Protein AF-0000000084585895 (afdb_homodimer)

Solvent-accessible surface area (backbone atoms only — not comparable to full-atom values): 21577 Å² total; per-residue (Å²): 99,72,71,76,42,70,65,48,43,43,50,42,33,25,37,25,47,51,44,22,51,51,27,42,53,50,14,48,54,30,45,77,67,72,37,25,19,53,10,24,35,32,8,51,51,18,32,43,33,48,33,46,35,52,51,45,55,40,45,53,51,30,44,73,65,73,62,55,52,64,64,57,53,50,48,45,70,62,34,63,65,58,41,49,41,54,24,50,26,52,45,59,64,46,61,92,63,58,63,78,64,47,74,68,52,47,53,49,41,49,54,52,49,39,55,38,27,78,66,61,78,62,62,48,71,67,53,52,50,49,52,52,50,51,46,48,36,28,75,36,57,41,61,57,68,90,37,69,41,29,19,74,76,69,37,41,66,66,57,16,51,52,35,37,47,48,28,48,32,51,49,44,60,61,50,69,75,42,42,57,47,89,59,32,49,51,50,53,56,69,74,39,54,67,69,57,41,49,49,48,36,37,47,74,54,43,30,47,73,84,116,94,71,72,75,43,72,64,49,44,43,51,43,32,25,37,25,46,52,48,21,50,52,27,42,53,50,15,48,55,30,45,75,68,71,37,25,18,54,10,24,36,32,8,49,51,18,32,44,32,50,34,47,34,52,51,44,56,41,46,53,48,29,44,72,64,72,62,55,53,64,63,58,53,50,48,45,70,62,33,63,64,58,41,50,40,52,24,50,26,53,44,60,63,47,61,93,64,59,64,80,62,49,73,67,53,46,53,50,41,49,54,52,48,39,55,41,26,79,67,64,76,59,62,48,70,68,53,49,50,50,52,52,49,50,48,48,36,28,77,36,58,41,62,58,68,92,38,70,42,28,19,74,75,70,35,41,66,66,57,16,50,51,35,37,46,48,29,46,33,52,48,45,60,62,51,69,75,41,42,57,47,86,60,33,48,51,51,52,55,70,72,40,54,66,70,58,43,50,49,49,36,37,47,73,54,44,34,46,77,81,116

Radius of gyration: 23.84 Å; Cα contacts (8 Å, |Δi|>4): 581; chains: 2; bounding box: 40×74×51 Å

Foldseek 3Di:
DCPVDLVVLLQLLLVLLVQLVVLLVVLVVCLVVVNQLVSLLSLLVSLLSLLVSLLSLLQSLCVLVVNHDVVVSVVCVVPPLNSLQSSVVLLVLLPPDFPPDDPVSLVSSLVSQLVVLQDDDGPDPVRSVVSVVSSVQSPDFDDDDPDTDHSPRVGDSVSSVSSSRSSRHSSNNSPPQVSSPDNSSVCVNVVDDSVVSVVVSSSRPNSPVPD/DCPVDLVVLLQLLLVLLVQLVVLLVVLVVCLVVVNQLVSLLSLLVSLLSLLVSLLSLLQSLCVLVVNHDVVVSVVCVVPPLNSLQSSVVLLVLLPPDFPPDDPVSLVSSLVSLLVCLLDDDGPDPVRSVVSVVSSVQSPDFDDDDPDTDHSPRVGDSVSSVSSSGSSRHSSNNSPPQVSSPDNSSVCVNVVDDSVVSVVVSSSRPNSPVPD

InterPro domains:
  IPR030987 Abortive infection protein, AbiV family [PF18728] (10-170)
  IPR030987 Abortive infection protein, AbiV family [TIGR04498] (13-167)

pLDDT: mean 82.47, std 16.33, range [27.08, 98.69]

Nearest PDB structures (foldseek):
  8xyv-assembly2_B  TM=6.401E-01  e=4.863E+00  synthetic construct
  7nmq-assembly1_A  TM=2.119E-01  e=6.483E-01  Bacillus cereus
  8uao-assembly1_B  TM=3.833E-01  e=5.341E+00  synthetic construct
  6zv1-assembly1_A  TM=3.046E-01  e=8.535E+00  Homo sapiens
  7vvo-assembly1_R  TM=1.714E-01  e=5.097E+00  Homo sapiens

Secondary structure (DSSP, 8-state):
----SHHHHHHHHHHHHHHHHHHHHHHHHHHHTT-HHHHHHHHHHHHHHHHHHHHHHHHHHHHHTT---HHHHHHHHH-HHHHHHHHHHHHHHTTT--SSPPHHHHHHHHHHHHHHTTS--PPPHHHHHHHHHHHHHTTS-EEETTEEE-HHHHS-HHHHHHHHHHHHHHHHHHHTT-TTSTTHHHHHHHHS-HHHHHHHHIIIIITSTT-/----SHHHHHHHHHHHHHHHHHHHHHHHHHHHTT-HHHHHHHHHHHHHHHHHHHHHHHHHHHHHTT---HHHHHHHHH-HHHHHHHHHHHHHHTTT--SSPPHHHHHHHHHHHHHHHHS--PPPHHHHHHHHHHHHHTTS-EEETTEEE-HHHHS-HHHHHHHHHHHHHHHHHHHTT-TTSTTHHHHHHHHS-HHHHHHHHIIIIIT-TT-

Organism: NCBI:txid361277

Structure (mmCIF, N/CA/C/O backbone):
data_AF-0000000084585895-model_v1
#
loop_
_entity.id
_entity.type
_entity.pdbx_description
1 polymer 'HEPN domain-containing protein'
#
loop_
_atom_site.group_PDB
_atom_site.id
_atom_site.type_symbol
_atom_site.label_atom_id
_atom_site.label_alt_id
_atom_site.label_comp_id
_atom_site.label_asym_id
_atom_site.label_entity_id
_atom_site.label_seq_id
_atom_site.pdbx_PDB_ins_code
_atom_site.Cartn_x
_atom_site.Cartn_y
_atom_site.Cartn_z
_atom_site.occupancy
_atom_site.B_iso_or_equiv
_atom_site.auth_seq_id
_atom_site.auth_comp_id
_atom_site.auth_asym_id
_atom_site.auth_atom_id
_atom_site.pdbx_PDB_model_num
ATOM 1 N N . MET A 1 1 ? 15.383 9.016 12.836 1 38.44 1 MET A N 1
ATOM 2 C CA . MET A 1 1 ? 15.578 10.398 12.406 1 38.44 1 MET A CA 1
ATOM 3 C C . MET A 1 1 ? 16.109 11.25 13.555 1 38.44 1 MET A C 1
ATOM 5 O O . MET A 1 1 ? 15.562 11.219 14.664 1 38.44 1 MET A O 1
ATOM 9 N N . ASN A 1 2 ? 17.172 11.539 13.578 1 46.84 2 ASN A N 1
ATOM 10 C CA . ASN A 1 2 ? 17.469 12.523 14.609 1 46.84 2 ASN A CA 1
ATOM 11 C C . ASN A 1 2 ? 16.734 13.836 14.352 1 46.84 2 ASN A C 1
ATOM 13 O O . ASN A 1 2 ? 17.062 14.57 13.422 1 46.84 2 ASN A O 1
ATOM 17 N N . MET A 1 3 ? 15.391 13.812 14.492 1 57.12 3 MET A N 1
ATOM 18 C CA . MET A 1 3 ? 14.641 15.062 14.578 1 57.12 3 MET A CA 1
ATOM 19 C C . MET A 1 3 ? 15.281 16.016 15.586 1 57.12 3 MET A C 1
ATOM 21 O O . MET A 1 3 ? 14.641 16.406 16.562 1 57.12 3 MET A O 1
ATOM 25 N N . ASN A 1 4 ? 16.562 16.172 15.25 1 67 4 ASN A N 1
ATOM 26 C CA . ASN A 1 4 ? 17.328 16.859 16.297 1 67 4 ASN A CA 1
ATOM 27 C C . ASN A 1 4 ? 17.578 18.312 15.938 1 67 4 ASN A C 1
ATOM 29 O O . ASN A 1 4 ? 18.375 18.984 16.594 1 67 4 ASN A O 1
ATOM 33 N N . SER A 1 5 ? 16.922 18.719 14.82 1 82.56 5 SER A N 1
ATOM 34 C CA . SER A 1 5 ? 17.078 20.141 14.484 1 82.56 5 SER A CA 1
ATOM 35 C C . SER A 1 5 ? 15.828 20.703 13.82 1 82.56 5 SER A C 1
ATOM 37 O O . SER A 1 5 ? 15.008 19.938 13.289 1 82.56 5 SER A O 1
ATOM 39 N N . PHE A 1 6 ? 15.688 21.984 13.867 1 87.81 6 PHE A N 1
ATOM 40 C CA . PHE A 1 6 ? 14.586 22.656 13.195 1 87.81 6 PHE A CA 1
ATOM 41 C C . PHE A 1 6 ? 14.586 22.359 11.703 1 87.81 6 PHE A C 1
ATOM 43 O O . PHE A 1 6 ? 13.531 22.078 11.125 1 87.81 6 PHE A O 1
ATOM 50 N N . ASN A 1 7 ? 15.75 22.297 11.188 1 90.25 7 ASN A N 1
ATOM 51 C CA . ASN A 1 7 ? 15.875 22.047 9.75 1 90.25 7 ASN A CA 1
ATOM 52 C C . ASN A 1 7 ? 15.438 20.641 9.383 1 90.25 7 ASN A C 1
ATOM 54 O O . ASN A 1 7 ? 14.797 20.422 8.352 1 90.25 7 ASN A O 1
ATOM 58 N N . ALA A 1 8 ? 15.797 19.766 10.203 1 89.25 8 ALA A N 1
ATOM 59 C CA . ALA A 1 8 ? 15.438 18.375 9.945 1 89.25 8 ALA A CA 1
ATOM 60 C C . ALA A 1 8 ? 13.922 18.188 9.977 1 89.25 8 ALA A C 1
ATOM 62 O O . ALA A 1 8 ? 13.359 17.453 9.156 1 89.25 8 ALA A O 1
ATOM 63 N N . ILE A 1 9 ? 13.273 18.828 10.883 1 90 9 ILE A N 1
ATOM 64 C CA . ILE A 1 9 ? 11.828 18.703 11.023 1 90 9 ILE A CA 1
ATOM 65 C C . ILE A 1 9 ? 11.141 19.391 9.836 1 90 9 ILE A C 1
ATOM 67 O O . ILE A 1 9 ? 10.172 18.875 9.281 1 90 9 ILE A O 1
ATOM 71 N N . GLN A 1 10 ? 11.672 20.516 9.422 1 93.75 10 GLN A N 1
ATOM 72 C CA . GLN A 1 10 ? 11.133 21.234 8.266 1 93.75 10 GLN A CA 1
ATOM 73 C C . GLN A 1 10 ? 11.227 20.375 7.004 1 93.75 10 GLN A C 1
ATOM 75 O O . GLN A 1 10 ? 10.266 20.297 6.227 1 93.75 10 GLN A O 1
ATOM 80 N N . ILE A 1 11 ? 12.375 19.781 6.832 1 94.06 11 ILE A N 1
ATOM 81 C CA . ILE A 1 11 ? 12.586 18.953 5.648 1 94.06 11 ILE A CA 1
ATOM 82 C C . ILE A 1 11 ? 11.617 17.766 5.664 1 94.06 11 ILE A C 1
ATOM 84 O O . ILE A 1 11 ? 10.992 17.453 4.652 1 94.06 11 ILE A O 1
ATOM 88 N N . ALA A 1 12 ? 11.477 17.156 6.809 1 92.88 12 ALA A N 1
ATOM 89 C CA . ALA A 1 12 ? 10.562 16.031 6.953 1 92.88 12 ALA A CA 1
ATOM 90 C C . ALA A 1 12 ? 9.125 16.453 6.648 1 92.88 12 ALA A C 1
ATOM 92 O O . ALA A 1 12 ? 8.398 15.734 5.949 1 92.88 12 ALA A O 1
ATOM 93 N N . TYR A 1 13 ? 8.766 17.562 7.215 1 93.44 13 TYR A N 1
ATOM 94 C CA . TYR A 1 13 ? 7.43 18.078 6.973 1 93.44 13 TYR A CA 1
ATOM 95 C C . TYR A 1 13 ? 7.191 18.312 5.484 1 93.44 13 TYR A C 1
ATOM 97 O O . TYR A 1 13 ? 6.184 17.859 4.938 1 93.44 13 TYR A O 1
ATOM 105 N N . THR A 1 14 ? 8.109 18.969 4.828 1 97 14 THR A N 1
ATOM 106 C CA . THR A 1 14 ? 7.973 19.344 3.426 1 97 14 THR A CA 1
ATOM 107 C C . THR A 1 14 ? 7.906 18.109 2.535 1 97 14 THR A C 1
ATOM 109 O O . THR A 1 14 ? 7.047 18.016 1.657 1 97 14 THR A O 1
ATOM 112 N N . LYS A 1 15 ? 8.719 17.203 2.779 1 96.69 15 LYS A N 1
ATOM 113 C CA . LYS A 1 15 ? 8.758 15.992 1.96 1 96.69 15 LYS A CA 1
ATOM 114 C C . LYS A 1 15 ? 7.531 15.117 2.203 1 96.69 15 LYS A C 1
ATOM 116 O O . LYS A 1 15 ? 7 14.508 1.271 1 96.69 15 LYS A O 1
ATOM 121 N N . THR A 1 16 ? 7.113 15.047 3.439 1 96.12 16 THR A N 1
ATOM 122 C CA . THR A 1 16 ? 5.906 14.297 3.764 1 96.12 16 THR A CA 1
ATOM 123 C C . THR A 1 16 ? 4.691 14.906 3.072 1 96.12 16 THR A C 1
ATOM 125 O O . THR A 1 16 ? 3.865 14.18 2.508 1 96.12 16 THR A O 1
ATOM 128 N N . TYR A 1 17 ? 4.629 16.219 3.109 1 97.19 17 TYR A N 1
ATOM 129 C CA . TYR A 1 17 ? 3.531 16.922 2.455 1 97.19 17 TYR A CA 1
ATOM 130 C C . TYR A 1 17 ? 3.508 16.625 0.96 1 97.19 17 TYR A C 1
ATOM 132 O O . TYR A 1 17 ? 2.455 16.297 0.402 1 97.19 17 TYR A O 1
ATOM 140 N N . HIS A 1 18 ? 4.621 16.719 0.343 1 97.81 18 HIS A N 1
ATOM 141 C CA . HIS A 1 18 ? 4.68 16.5 -1.1 1 97.81 18 HIS A CA 1
ATOM 142 C C . HIS A 1 18 ? 4.395 15.047 -1.455 1 97.81 18 HIS A C 1
ATOM 144 O O . HIS A 1 18 ? 3.801 14.766 -2.498 1 97.81 18 HIS A O 1
ATOM 150 N N . ASN A 1 19 ? 4.855 14.156 -0.626 1 97.88 19 ASN A N 1
ATOM 151 C CA . ASN A 1 19 ? 4.492 12.758 -0.862 1 97.88 19 ASN A CA 1
ATOM 152 C C . ASN A 1 19 ? 2.982 12.555 -0.798 1 97.88 19 ASN A C 1
ATOM 154 O O . ASN A 1 19 ? 2.414 11.82 -1.61 1 97.88 19 ASN A O 1
ATOM 158 N N . ALA A 1 20 ? 2.344 13.156 0.214 1 97.88 20 ALA A N 1
ATOM 159 C CA . ALA A 1 20 ? 0.892 13.055 0.337 1 97.88 20 ALA A CA 1
ATOM 160 C C . ALA A 1 20 ? 0.2 13.586 -0.915 1 97.88 20 ALA A C 1
ATOM 162 O O . ALA A 1 20 ? -0.773 13 -1.392 1 97.88 20 ALA A O 1
ATOM 163 N N . CYS A 1 21 ? 0.724 14.672 -1.452 1 98.25 21 CYS A N 1
ATOM 164 C CA . CYS A 1 21 ? 0.162 15.258 -2.664 1 98.25 21 CYS A CA 1
ATOM 165 C C . CYS A 1 21 ? 0.306 14.305 -3.846 1 98.25 21 CYS A C 1
ATOM 167 O O . CYS A 1 21 ? -0.628 14.141 -4.633 1 98.25 21 CYS A O 1
ATOM 169 N N . ASP A 1 22 ? 1.469 13.695 -3.965 1 98.31 22 ASP A N 1
ATOM 170 C CA . ASP A 1 22 ? 1.681 12.711 -5.02 1 98.31 22 ASP A CA 1
ATOM 171 C C . ASP A 1 22 ? 0.668 11.57 -4.918 1 98.31 22 ASP A C 1
ATOM 173 O O . ASP A 1 22 ? 0.088 11.156 -5.926 1 98.31 22 ASP A O 1
ATOM 177 N N . LEU A 1 23 ? 0.468 11.109 -3.719 1 98.62 23 LEU A N 1
ATOM 178 C CA . LEU A 1 23 ? -0.457 10.008 -3.461 1 98.62 23 LEU A CA 1
ATOM 179 C C . LEU A 1 23 ? -1.878 10.391 -3.865 1 98.62 23 LEU A C 1
ATOM 181 O O . LEU A 1 23 ? -2.604 9.578 -4.441 1 98.62 23 LEU A O 1
ATOM 185 N N . ILE A 1 24 ? -2.256 11.594 -3.57 1 98.56 24 ILE A N 1
ATOM 186 C CA . ILE A 1 24 ? -3.602 12.055 -3.896 1 98.56 24 ILE A CA 1
ATOM 187 C C . ILE A 1 24 ? -3.77 12.125 -5.414 1 98.56 24 ILE A C 1
ATOM 189 O O . ILE A 1 24 ? -4.793 11.695 -5.949 1 98.56 24 ILE A O 1
ATOM 193 N N . GLU A 1 25 ? -2.783 12.648 -6.074 1 98.38 25 GLU A N 1
ATOM 194 C CA . GLU A 1 25 ? -2.836 12.727 -7.531 1 98.38 25 GLU A CA 1
ATOM 195 C C . GLU A 1 25 ? -2.922 11.336 -8.156 1 98.38 25 GLU A C 1
ATOM 197 O O . GLU A 1 25 ? -3.674 11.117 -9.109 1 98.38 25 GLU A O 1
ATOM 202 N N . GLU A 1 26 ? -2.145 10.469 -7.68 1 98.69 26 GLU A N 1
ATOM 203 C CA . GLU A 1 26 ? -2.143 9.094 -8.18 1 98.69 26 GLU A CA 1
ATOM 204 C C . GLU A 1 26 ? -3.457 8.391 -7.863 1 98.69 26 GLU A C 1
ATOM 206 O O . GLU A 1 26 ? -3.951 7.59 -8.664 1 98.69 26 GLU A O 1
ATOM 211 N N . SER A 1 27 ? -3.961 8.609 -6.66 1 98.56 27 SER A N 1
ATOM 212 C CA . SER A 1 27 ? -5.281 8.094 -6.32 1 98.56 27 SER A CA 1
ATOM 213 C C . SER A 1 27 ? -6.332 8.562 -7.32 1 98.56 27 SER A C 1
ATOM 215 O O . SER A 1 27 ? -7.172 7.77 -7.762 1 98.56 27 SER A O 1
ATOM 217 N N . LYS A 1 28 ? -6.312 9.82 -7.652 1 98.5 28 LYS A N 1
ATOM 218 C CA . LYS A 1 28 ? -7.246 10.375 -8.633 1 98.5 28 LYS A CA 1
ATOM 219 C C . LYS A 1 28 ? -7.09 9.688 -9.984 1 98.5 28 LYS A C 1
ATOM 221 O O . LYS A 1 28 ? -8.086 9.367 -10.641 1 98.5 28 LYS A O 1
ATOM 226 N N . LEU A 1 29 ? -5.852 9.547 -10.383 1 98.5 29 LEU A N 1
ATOM 227 C CA . LEU A 1 29 ? -5.562 8.883 -11.648 1 98.5 29 LEU A CA 1
ATOM 228 C C . LEU A 1 29 ? -6.195 7.492 -11.688 1 98.5 29 LEU A C 1
ATOM 230 O O . LEU A 1 29 ? -6.816 7.117 -12.688 1 98.5 29 LEU A O 1
ATOM 234 N N . LEU A 1 30 ? -6.039 6.723 -10.672 1 98.62 30 LEU A N 1
ATOM 235 C CA . LEU A 1 30 ? -6.594 5.375 -10.594 1 98.62 30 LEU A CA 1
ATOM 236 C C . LEU A 1 30 ? -8.117 5.414 -10.531 1 98.62 30 LEU A C 1
ATOM 238 O O . LEU A 1 30 ? -8.789 4.598 -11.164 1 98.62 30 LEU A O 1
ATOM 242 N N . LEU A 1 31 ? -8.633 6.34 -9.758 1 98.38 31 LEU A N 1
ATOM 243 C CA . LEU A 1 31 ? -10.078 6.512 -9.656 1 98.38 31 LEU A CA 1
ATOM 244 C C . LEU A 1 31 ? -10.688 6.793 -11.023 1 98.38 31 LEU A C 1
ATOM 246 O O . LEU A 1 31 ? -11.711 6.207 -11.383 1 98.38 31 LEU A O 1
ATOM 250 N N . ASP A 1 32 ? -10.039 7.641 -11.75 1 98.06 32 ASP A N 1
ATOM 251 C CA . ASP A 1 32 ? -10.523 8.039 -13.07 1 98.06 32 ASP A CA 1
ATOM 252 C C . ASP A 1 32 ? -10.453 6.871 -14.055 1 98.06 32 ASP A C 1
ATOM 254 O O . ASP A 1 32 ? -11.133 6.879 -15.086 1 98.06 32 ASP A O 1
ATOM 258 N N . ASN A 1 33 ? -9.672 5.879 -13.836 1 98.06 33 ASN A N 1
ATOM 259 C CA . ASN A 1 33 ? -9.547 4.699 -14.68 1 98.06 33 ASN A CA 1
ATOM 260 C C . ASN A 1 33 ? -10.289 3.504 -14.086 1 98.06 33 ASN A C 1
ATOM 262 O O . ASN A 1 33 ? -10.008 2.355 -14.438 1 98.06 33 ASN A O 1
ATOM 266 N N . GLU A 1 34 ? -11.086 3.725 -13.141 1 98 34 GLU A N 1
ATOM 267 C CA . GLU A 1 34 ? -12.008 2.771 -12.531 1 98 34 GLU A CA 1
ATOM 268 C C . GLU A 1 34 ? -11.258 1.67 -11.789 1 98 34 GLU A C 1
ATOM 270 O O . GLU A 1 34 ? -11.672 0.508 -11.805 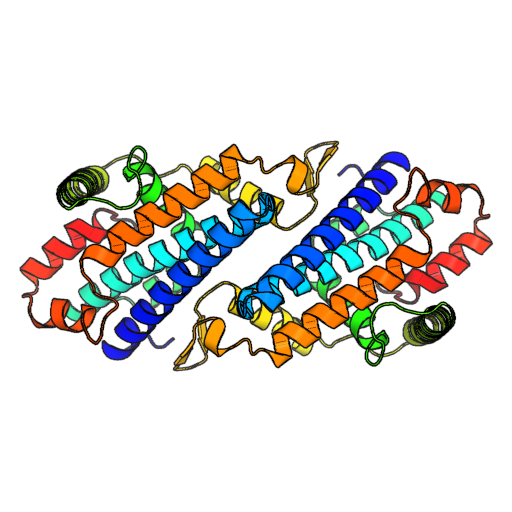1 98 34 GLU A O 1
ATOM 275 N N . ARG A 1 35 ? -10.078 2.043 -11.312 1 98.12 35 ARG A N 1
ATOM 276 C CA . ARG A 1 35 ? -9.312 1.174 -10.43 1 98.12 35 ARG A CA 1
ATOM 277 C C . ARG A 1 35 ? -9.531 1.554 -8.969 1 98.12 35 ARG A C 1
ATOM 279 O O . ARG A 1 35 ? -8.672 2.178 -8.344 1 98.12 35 ARG A O 1
ATOM 286 N N . TYR A 1 36 ? -10.625 1.104 -8.398 1 98.31 36 TYR A N 1
ATOM 287 C CA . TYR A 1 36 ? -11.156 1.667 -7.164 1 98.31 36 TYR A CA 1
ATOM 288 C C . TYR A 1 36 ? -10.367 1.167 -5.957 1 98.31 36 TYR A C 1
ATOM 290 O O . TYR A 1 36 ? -10.117 1.924 -5.016 1 98.31 36 TYR A O 1
ATOM 298 N N . ALA A 1 37 ? -9.961 -0.07 -5.961 1 97.88 37 ALA A N 1
ATOM 299 C CA . ALA A 1 37 ? -9.297 -0.641 -4.797 1 97.88 37 ALA A CA 1
ATOM 300 C C . ALA A 1 37 ? -8.008 0.109 -4.48 1 97.88 37 ALA A C 1
ATOM 302 O O . ALA A 1 37 ? -7.785 0.534 -3.346 1 97.88 37 ALA A O 1
ATOM 303 N N . ARG A 1 38 ? -7.16 0.32 -5.488 1 98.5 38 ARG A N 1
ATOM 304 C CA . ARG A 1 38 ? -5.875 0.972 -5.262 1 98.5 38 ARG A CA 1
ATOM 305 C C . ARG A 1 38 ? -6.043 2.482 -5.133 1 98.5 38 ARG A C 1
ATOM 307 O O . ARG A 1 38 ? -5.254 3.145 -4.453 1 98.5 38 ARG A O 1
ATOM 314 N N . ALA A 1 39 ? -7.109 3.043 -5.828 1 98.38 39 ALA A N 1
ATOM 315 C CA . ALA A 1 39 ? -7.438 4.441 -5.559 1 98.38 39 ALA A CA 1
ATOM 316 C C . ALA A 1 39 ? -7.711 4.664 -4.078 1 98.38 39 ALA A C 1
ATOM 318 O O . ALA A 1 39 ? -7.211 5.625 -3.484 1 98.38 39 ALA A O 1
ATOM 319 N N . HIS A 1 40 ? -8.508 3.77 -3.535 1 98 40 HIS A N 1
ATOM 320 C CA . HIS A 1 40 ? -8.82 3.824 -2.111 1 98 40 HIS A CA 1
ATOM 321 C C . HIS A 1 40 ? -7.555 3.713 -1.267 1 98 40 HIS A C 1
ATOM 323 O O . HIS A 1 40 ? -7.375 4.461 -0.303 1 98 40 HIS A O 1
ATOM 329 N N . LEU A 1 41 ? -6.707 2.809 -1.6 1 97.12 41 LEU A N 1
ATOM 330 C CA . LEU A 1 41 ? -5.477 2.551 -0.861 1 97.12 41 LEU A CA 1
ATOM 331 C C . LEU A 1 41 ? -4.598 3.795 -0.821 1 97.12 41 LEU A C 1
ATOM 333 O O . LEU A 1 41 ? -4.152 4.215 0.252 1 97.12 41 LEU A O 1
ATOM 337 N N . LEU A 1 42 ? -4.312 4.355 -1.994 1 98.31 42 LEU A N 1
ATOM 338 C CA . LEU A 1 42 ? -3.402 5.492 -2.078 1 98.31 42 LEU A CA 1
ATOM 339 C C . LEU A 1 42 ? -3.975 6.703 -1.344 1 98.31 42 LEU A C 1
ATOM 341 O O . LEU A 1 42 ? -3.23 7.469 -0.727 1 98.31 42 LEU A O 1
ATOM 345 N N . ALA A 1 43 ? -5.312 6.887 -1.397 1 97.88 43 ALA A N 1
ATOM 346 C CA . ALA A 1 43 ? -5.953 7.961 -0.642 1 97.88 43 ALA A CA 1
ATOM 347 C C . ALA A 1 43 ? -5.789 7.746 0.86 1 97.88 43 ALA A C 1
ATOM 349 O O . ALA A 1 43 ? -5.543 8.695 1.604 1 97.88 43 ALA A O 1
ATOM 350 N N . HIS A 1 44 ? -5.945 6.527 1.259 1 96.12 44 HIS A N 1
ATOM 351 C CA . HIS A 1 44 ? -5.758 6.191 2.666 1 96.12 44 HIS A CA 1
ATOM 352 C C . HIS A 1 44 ? -4.348 6.535 3.133 1 96.12 44 HIS A C 1
ATOM 354 O O . HIS A 1 44 ? -4.168 7.129 4.199 1 96.12 44 HIS A O 1
ATOM 360 N N . ILE A 1 45 ? -3.387 6.176 2.377 1 95.75 45 ILE A N 1
ATOM 361 C CA . ILE A 1 45 ? -1.995 6.445 2.725 1 95.75 45 ILE A CA 1
ATOM 362 C C . ILE A 1 45 ? -1.746 7.953 2.727 1 95.75 45 ILE A C 1
ATOM 364 O O . ILE A 1 45 ? -0.992 8.461 3.559 1 95.75 45 ILE A O 1
ATOM 368 N N . ALA A 1 46 ? -2.344 8.641 1.795 1 97.62 46 ALA A N 1
ATOM 369 C CA . ALA A 1 46 ? -2.223 10.094 1.755 1 97.62 46 ALA A CA 1
ATOM 370 C C . ALA A 1 46 ? -2.713 10.719 3.057 1 97.62 46 ALA A C 1
ATOM 372 O O . ALA A 1 46 ? -2.084 11.641 3.586 1 97.62 46 ALA A O 1
ATOM 373 N N . ILE A 1 47 ? -3.793 10.203 3.525 1 95 47 ILE A N 1
ATOM 374 C CA . ILE A 1 47 ? -4.367 10.703 4.77 1 95 47 ILE A CA 1
ATOM 375 C C . ILE A 1 47 ? -3.396 10.461 5.922 1 95 47 ILE A C 1
ATOM 377 O O . ILE A 1 47 ? -3.201 11.328 6.777 1 95 47 ILE A O 1
ATOM 381 N N . GLU A 1 48 ? -2.779 9.297 5.922 1 91.62 48 GLU A N 1
ATOM 382 C CA . GLU A 1 48 ? -1.791 8.984 6.953 1 91.62 48 GLU A CA 1
ATOM 383 C C . GLU A 1 48 ? -0.602 9.945 6.879 1 91.62 48 GLU A C 1
ATOM 385 O O . GLU A 1 48 ? -0.09 10.383 7.906 1 91.62 48 GLU A O 1
ATOM 390 N N . GLU A 1 49 ? -0.128 10.242 5.695 1 94.5 49 GLU A N 1
ATOM 391 C CA . GLU A 1 49 ? 0.984 11.172 5.52 1 94.5 49 GLU A CA 1
ATOM 392 C C . GLU A 1 49 ? 0.599 12.586 5.953 1 94.5 49 GLU A C 1
ATOM 394 O O . GLU A 1 49 ? 1.412 13.305 6.539 1 94.5 49 GLU A O 1
ATOM 399 N N . MET A 1 50 ? -0.665 12.984 5.664 1 93.5 50 MET A N 1
ATOM 400 C CA . MET A 1 50 ? -1.131 14.289 6.113 1 93.5 50 MET A CA 1
ATOM 401 C C . MET A 1 50 ? -1.169 14.359 7.637 1 93.5 50 MET A C 1
ATOM 403 O O . MET A 1 50 ? -0.815 15.391 8.219 1 93.5 50 MET A O 1
ATOM 407 N N . ALA A 1 51 ? -1.621 13.312 8.211 1 89.12 51 ALA A N 1
ATOM 408 C CA . ALA A 1 51 ? -1.604 13.25 9.672 1 89.12 51 ALA A CA 1
ATOM 409 C C . ALA A 1 51 ? -0.181 13.367 10.211 1 89.12 51 ALA A C 1
ATOM 411 O O . ALA A 1 51 ? 0.043 13.977 11.258 1 89.12 51 ALA A O 1
ATOM 412 N N . ARG A 1 52 ? 0.73 12.789 9.555 1 89 52 ARG A N 1
ATOM 413 C CA . ARG A 1 52 ? 2.133 12.906 9.938 1 89 52 ARG A CA 1
ATOM 414 C C . ARG A 1 52 ? 2.596 14.359 9.875 1 89 52 ARG A C 1
ATOM 416 O O . ARG A 1 52 ? 3.408 14.797 10.695 1 89 52 ARG A O 1
ATOM 423 N N . CYS A 1 53 ? 2.178 15.094 8.898 1 91.06 53 CYS A N 1
ATOM 424 C CA . CYS A 1 53 ? 2.486 16.516 8.836 1 91.06 53 CYS A CA 1
ATOM 425 C C . CYS A 1 53 ? 2.004 17.234 10.086 1 91.06 53 CYS A C 1
ATOM 427 O O . CYS A 1 53 ? 2.713 18.094 10.633 1 91.06 53 CYS A O 1
ATOM 429 N N . VAL A 1 54 ? 0.843 16.891 10.508 1 85.62 54 VAL A N 1
ATOM 430 C CA . VAL A 1 54 ? 0.299 17.469 11.727 1 85.62 54 VAL A CA 1
ATOM 431 C C . VAL A 1 54 ? 1.209 17.141 12.906 1 85.62 54 VAL A C 1
ATOM 433 O O . VAL A 1 54 ? 1.529 18 13.719 1 85.62 54 VAL A O 1
ATOM 436 N N . MET A 1 55 ? 1.622 15.953 12.992 1 84.25 55 MET A N 1
ATOM 437 C CA . MET A 1 55 ? 2.498 15.516 14.078 1 84.25 55 MET A CA 1
ATOM 438 C C . MET A 1 55 ? 3.824 16.266 14.039 1 84.25 55 MET A C 1
ATOM 440 O O . MET A 1 55 ? 4.34 16.672 15.086 1 84.25 55 MET A O 1
ATOM 444 N N . LEU A 1 56 ? 4.375 16.422 12.914 1 87.25 56 LEU A N 1
ATOM 445 C CA . LEU A 1 56 ? 5.652 17.109 12.758 1 87.25 56 LEU A CA 1
ATOM 446 C C . LEU A 1 56 ? 5.523 18.594 13.125 1 87.25 56 LEU A C 1
ATOM 448 O O . LEU A 1 56 ? 6.441 19.172 13.711 1 87.25 56 LEU A O 1
ATOM 452 N N . SER A 1 57 ? 4.426 19.172 12.695 1 88 57 SER A N 1
ATOM 453 C CA . SER A 1 57 ? 4.18 20.562 13.07 1 88 57 SER A CA 1
ATOM 454 C C . SER A 1 57 ? 4.113 20.734 14.586 1 88 57 SER A C 1
ATOM 456 O O . SER A 1 57 ? 4.648 21.688 15.133 1 88 57 SER A O 1
ATOM 458 N N . SER A 1 58 ? 3.469 19.797 15.203 1 81.38 58 SER A N 1
ATOM 459 C CA . SER A 1 58 ? 3.426 19.812 16.672 1 81.38 58 SER A CA 1
ATOM 460 C C . SER A 1 58 ? 4.812 19.609 17.266 1 81.38 58 SER A C 1
ATOM 462 O O . SER A 1 58 ? 5.133 20.188 18.312 1 81.38 58 SER A O 1
ATOM 464 N N . ALA A 1 59 ? 5.535 18.766 16.734 1 81.62 59 ALA A N 1
ATOM 465 C CA . ALA A 1 59 ? 6.867 18.438 17.219 1 81.62 59 ALA A CA 1
ATOM 466 C C . ALA A 1 59 ? 7.781 19.656 17.172 1 81.62 59 ALA A C 1
ATOM 468 O O . ALA A 1 59 ? 8.547 19.906 18.109 1 81.62 59 ALA A O 1
ATOM 469 N N . ILE A 1 60 ? 7.746 20.359 16.109 1 85.69 60 ILE A N 1
ATOM 470 C CA . ILE A 1 60 ? 8.641 21.5 15.984 1 85.69 60 ILE A CA 1
ATOM 471 C C . ILE A 1 60 ? 8.25 22.578 16.984 1 85.69 60 ILE A C 1
ATOM 473 O O . ILE A 1 60 ? 9.117 23.297 17.5 1 85.69 60 ILE A O 1
ATOM 477 N N . MET A 1 61 ? 7 22.734 17.281 1 83.62 61 MET A N 1
ATOM 478 C CA . MET A 1 61 ? 6.527 23.688 18.281 1 83.62 61 MET A CA 1
ATOM 479 C C . MET A 1 61 ? 6.984 23.297 19.672 1 83.62 61 MET A C 1
ATOM 481 O O . MET A 1 61 ? 7.418 24.141 20.453 1 83.62 61 MET A O 1
ATOM 485 N N . LYS A 1 62 ? 6.949 22.047 19.922 1 78.44 62 LYS A N 1
ATOM 486 C CA . LYS A 1 62 ? 7.43 21.547 21.203 1 78.44 62 LYS A CA 1
ATOM 487 C C . LYS A 1 62 ? 8.945 21.688 21.328 1 78.44 62 LYS A C 1
ATOM 489 O O . LYS A 1 62 ? 9.461 21.953 22.406 1 78.44 62 LYS A O 1
ATOM 494 N N . PHE A 1 63 ? 9.562 21.422 20.25 1 78.75 63 PHE A N 1
ATOM 495 C CA . PHE A 1 63 ? 11.008 21.578 20.203 1 78.75 63 PHE A CA 1
ATOM 496 C C . PHE A 1 63 ? 11.414 23 20.578 1 78.75 63 PHE A C 1
ATOM 498 O O . PHE A 1 63 ? 12.375 23.188 21.328 1 78.75 63 PHE A O 1
ATOM 505 N N . LYS A 1 64 ? 10.781 23.906 20.094 1 80.12 64 LYS A N 1
ATOM 506 C CA . LYS A 1 64 ? 11.039 25.312 20.406 1 80.12 64 LYS A CA 1
ATOM 507 C C . LYS A 1 64 ? 10.82 25.609 21.875 1 80.12 64 LYS A C 1
ATOM 509 O O . LYS A 1 64 ? 11.625 26.297 22.516 1 80.12 64 LYS A O 1
ATOM 514 N N . ILE A 1 65 ? 9.766 24.984 22.391 1 76 65 ILE A N 1
ATOM 515 C CA . ILE A 1 65 ? 9.422 25.297 23.766 1 76 65 ILE A CA 1
ATOM 516 C C . ILE A 1 65 ? 10.18 24.375 24.719 1 76 65 ILE A C 1
ATOM 518 O O . ILE A 1 65 ? 9.906 24.344 25.922 1 76 65 ILE A O 1
ATOM 522 N N . ARG A 1 66 ? 11.32 23.672 24.234 1 67.06 66 ARG A N 1
ATOM 523 C CA . ARG A 1 66 ? 12.211 22.781 24.984 1 67.06 66 ARG A CA 1
ATOM 524 C C . ARG A 1 66 ? 11.414 21.703 25.703 1 67.06 66 ARG A C 1
ATOM 526 O O . ARG A 1 66 ? 11.734 21.359 26.844 1 67.06 66 ARG A O 1
ATOM 533 N N . SER A 1 67 ? 10.414 21.375 25.078 1 62.88 67 SER A N 1
ATOM 534 C CA . SER A 1 67 ? 9.633 20.328 25.719 1 62.88 67 SER A CA 1
ATOM 535 C C . SER A 1 67 ? 9.523 19.078 24.844 1 62.88 67 SER A C 1
ATOM 537 O O . SER A 1 67 ? 8.766 18.156 25.156 1 62.88 67 SER A O 1
ATOM 539 N N . LEU A 1 68 ? 10.453 19.109 23.812 1 58.12 68 LEU A N 1
ATOM 540 C CA . LEU A 1 68 ? 10.312 18 22.875 1 58.12 68 LEU A CA 1
ATOM 541 C C . LEU A 1 68 ? 10.961 16.734 23.422 1 58.12 68 LEU A C 1
ATOM 543 O O . LEU A 1 68 ? 12.141 16.75 23.781 1 58.12 68 LEU A O 1
ATOM 547 N N . ASN A 1 69 ? 10.07 15.789 23.656 1 57.56 69 ASN A N 1
ATOM 548 C CA . ASN A 1 69 ? 10.57 14.438 23.891 1 57.56 69 ASN A CA 1
ATOM 549 C C . ASN A 1 69 ? 10.672 13.641 22.594 1 57.56 69 ASN A C 1
ATOM 551 O O . ASN A 1 69 ? 9.68 13.086 22.125 1 57.56 69 ASN A O 1
ATOM 555 N N . VAL A 1 70 ? 11.82 13.672 22.016 1 55.28 70 VAL A N 1
ATOM 556 C CA . VAL A 1 70 ? 12.094 13.07 20.703 1 55.28 70 VAL A CA 1
ATOM 557 C C . VAL A 1 70 ? 11.703 11.594 20.734 1 55.28 70 VAL A C 1
ATOM 559 O O . VAL A 1 70 ? 11.195 11.062 19.734 1 55.28 70 VAL A O 1
ATOM 562 N N . LYS A 1 71 ? 11.859 11.094 21.812 1 56.03 71 LYS A N 1
ATOM 563 C CA . LYS A 1 71 ? 11.547 9.672 21.953 1 56.03 71 LYS A CA 1
ATOM 564 C C . LYS A 1 71 ? 10.047 9.422 21.781 1 56.03 71 LYS A C 1
ATOM 566 O O . LYS A 1 71 ? 9.641 8.469 21.125 1 56.03 71 LYS A O 1
ATOM 571 N N . LYS A 1 72 ? 9.375 10.242 22.359 1 55.28 72 LYS A N 1
ATOM 572 C CA . LYS A 1 72 ? 7.926 10.102 22.266 1 55.28 72 LYS A CA 1
ATOM 573 C C . LYS A 1 72 ? 7.449 10.266 20.828 1 55.28 72 LYS A C 1
ATOM 575 O O . LYS A 1 72 ? 6.543 9.562 20.375 1 55.28 72 LYS A O 1
ATOM 580 N N . LEU A 1 73 ? 8.07 11.164 20.188 1 55.66 73 LEU A N 1
ATOM 581 C CA . LEU A 1 73 ? 7.695 11.398 18.797 1 55.66 73 LEU A CA 1
ATOM 582 C C . LEU A 1 73 ? 8.031 10.188 17.938 1 55.66 73 LEU A C 1
ATOM 584 O O . LEU A 1 73 ? 7.23 9.789 17.078 1 55.66 73 LEU A O 1
ATOM 588 N N . ARG A 1 74 ? 9.055 9.656 18.172 1 56.47 74 ARG A N 1
ATOM 589 C CA . ARG A 1 74 ? 9.492 8.5 17.406 1 56.47 74 ARG A CA 1
ATOM 590 C C . ARG A 1 74 ? 8.586 7.297 17.656 1 56.47 74 ARG A C 1
ATOM 592 O O . ARG A 1 74 ? 8.258 6.551 16.734 1 56.47 74 ARG A O 1
ATOM 599 N N . ASN A 1 75 ? 8.281 7.18 18.875 1 54.97 75 ASN A N 1
ATOM 600 C CA . ASN A 1 75 ? 7.391 6.086 19.234 1 54.97 75 ASN A CA 1
ATOM 601 C C . ASN A 1 75 ? 6.023 6.23 18.578 1 54.97 75 ASN A C 1
ATOM 603 O O . ASN A 1 75 ? 5.441 5.246 18.125 1 54.97 75 ASN A O 1
ATOM 607 N N . ARG A 1 76 ? 5.594 7.406 18.625 1 48.75 76 ARG A N 1
ATOM 608 C CA . ARG A 1 76 ? 4.297 7.664 18.016 1 48.75 76 ARG A CA 1
ATOM 609 C C . ARG A 1 76 ? 4.34 7.414 16.516 1 48.75 76 ARG A C 1
ATOM 611 O O . ARG A 1 76 ? 3.373 6.914 15.93 1 48.75 76 ARG A O 1
ATOM 618 N N . GLU A 1 77 ? 5.504 7.855 16.047 1 54.06 77 GLU A N 1
ATOM 619 C CA . GLU A 1 77 ? 5.711 7.617 14.617 1 54.06 77 GLU A CA 1
ATOM 620 C C . GLU A 1 77 ? 5.762 6.125 14.305 1 54.06 77 GLU A C 1
ATOM 622 O O . GLU A 1 77 ? 5.387 5.695 13.211 1 54.06 77 GLU A O 1
ATOM 627 N N . THR A 1 78 ? 6.098 5.512 15.422 1 54.22 78 THR A N 1
ATOM 628 C CA . THR A 1 78 ? 6.285 4.086 15.18 1 54.22 78 THR A CA 1
ATOM 629 C C . THR A 1 78 ? 5 3.312 15.469 1 54.22 78 THR A C 1
ATOM 631 O O . THR A 1 78 ? 4.773 2.244 14.898 1 54.22 78 THR A O 1
ATOM 634 N N . ASN A 1 79 ? 4.18 4.008 16.219 1 62.56 79 ASN A N 1
ATOM 635 C CA . ASN A 1 79 ? 2.941 3.271 16.469 1 62.56 79 ASN A CA 1
ATOM 636 C C . ASN A 1 79 ? 1.902 3.559 15.383 1 62.56 79 ASN A C 1
ATOM 638 O O . ASN A 1 79 ? 1.271 4.617 15.391 1 62.56 79 ASN A O 1
ATOM 642 N N . HIS A 1 80 ? 1.754 2.738 14.539 1 69.25 80 HIS A N 1
ATOM 643 C CA . HIS A 1 80 ? 0.864 2.82 13.383 1 69.25 80 HIS A CA 1
ATOM 644 C C . HIS A 1 80 ? -0.567 3.123 13.812 1 69.25 80 HIS A C 1
ATOM 646 O O . HIS A 1 80 ? -1.263 3.906 13.164 1 69.25 80 HIS A O 1
ATOM 652 N N . LYS A 1 81 ? -0.915 2.693 14.945 1 70.75 81 LYS A N 1
ATOM 653 C CA . LYS A 1 81 ? -2.283 2.881 15.422 1 70.75 81 LYS A CA 1
ATOM 654 C C . LYS A 1 81 ? -2.535 4.336 15.812 1 70.75 81 LYS A C 1
ATOM 656 O O . LYS A 1 81 ? -3.604 4.883 15.523 1 70.75 81 LYS A O 1
ATOM 661 N N . ASP A 1 82 ? -1.601 5.004 16.438 1 69.44 82 ASP A N 1
ATOM 662 C CA . ASP A 1 82 ? -1.733 6.398 16.828 1 69.44 82 ASP A CA 1
ATOM 663 C C . ASP A 1 82 ? -1.847 7.312 15.617 1 69.44 82 ASP A C 1
ATOM 665 O O . ASP A 1 82 ? -2.631 8.266 15.617 1 69.44 82 ASP A O 1
ATOM 669 N N . LYS A 1 83 ? -1.181 6.988 14.641 1 74.94 83 LYS A N 1
ATOM 670 C CA . LYS A 1 83 ? -1.225 7.777 13.414 1 74.94 83 LYS A CA 1
ATOM 671 C C . LYS A 1 83 ? -2.586 7.664 12.734 1 74.94 83 LYS A C 1
ATOM 673 O O . LYS A 1 83 ? -3.127 8.656 12.242 1 74.94 83 LYS A O 1
ATOM 678 N N . ILE A 1 84 ? -3.104 6.453 12.727 1 79.25 84 ILE A N 1
ATOM 679 C CA . ILE A 1 84 ? -4.398 6.215 12.102 1 79.25 84 ILE A CA 1
ATOM 680 C C . ILE A 1 84 ? -5.492 6.926 12.898 1 79.25 84 ILE A C 1
ATOM 682 O O . ILE A 1 84 ? -6.41 7.512 12.312 1 79.25 84 ILE A O 1
ATOM 686 N N . GLN A 1 85 ? -5.289 6.855 14.172 1 79.12 85 GLN A N 1
ATOM 687 C CA . GLN A 1 85 ? -6.266 7.52 15.023 1 79.12 85 GLN A CA 1
ATOM 688 C C . GLN A 1 85 ? -6.293 9.023 14.758 1 79.12 85 GLN A C 1
ATOM 690 O O . GLN A 1 85 ? -7.367 9.609 14.609 1 79.12 85 GLN A O 1
ATOM 695 N N . LEU A 1 86 ? -5.148 9.625 14.789 1 77.81 86 LEU A N 1
ATOM 696 C CA . LEU A 1 86 ? -5.078 11.055 14.492 1 77.81 86 LEU A CA 1
ATOM 697 C C . LEU A 1 86 ? -5.633 11.352 13.102 1 77.81 86 LEU A C 1
ATOM 699 O O . LEU A 1 86 ? -6.422 12.281 12.93 1 77.81 86 LEU A O 1
ATOM 703 N N . ALA A 1 87 ? -5.254 10.602 12.156 1 82.94 87 ALA A N 1
ATOM 704 C CA . ALA A 1 87 ? -5.637 10.797 10.758 1 82.94 87 ALA A CA 1
ATOM 705 C C . ALA A 1 87 ? -7.156 10.797 10.602 1 82.94 87 ALA A C 1
ATOM 707 O O . ALA A 1 87 ? -7.73 11.742 10.062 1 82.94 87 ALA A O 1
ATOM 708 N N . TYR A 1 88 ? -7.734 9.852 11.172 1 83.88 88 TYR A N 1
ATOM 709 C CA . TYR A 1 88 ? -9.156 9.695 10.867 1 83.88 88 TYR A CA 1
ATOM 710 C C . TYR A 1 88 ? -10.008 10.508 11.828 1 83.88 88 TYR A C 1
ATOM 712 O O . TYR A 1 88 ? -11.156 10.836 11.523 1 83.88 88 TYR A O 1
ATOM 720 N N . SER A 1 89 ? -9.453 10.883 12.969 1 80 89 SER A N 1
ATOM 721 C CA . SER A 1 89 ? -10.133 11.906 13.766 1 80 89 SER A CA 1
ATOM 722 C C . SER A 1 89 ? -10.227 13.227 13.008 1 80 89 SER A C 1
ATOM 724 O O . SER A 1 89 ? -11.266 13.883 13.023 1 80 89 SER A O 1
ATOM 726 N N . MET A 1 90 ? -9.148 13.555 12.383 1 83.44 90 MET A N 1
ATOM 727 C CA . MET A 1 90 ? -9.133 14.773 11.586 1 83.44 90 MET A CA 1
ATOM 728 C C . MET A 1 90 ? -10.117 14.664 10.422 1 83.44 90 MET A C 1
ATOM 730 O O . MET A 1 90 ? -10.852 15.609 10.141 1 83.44 90 MET A O 1
ATOM 734 N N . VAL A 1 91 ? -10.148 13.555 9.781 1 86.19 91 VAL A N 1
ATOM 735 C CA . VAL A 1 91 ? -11.039 13.328 8.656 1 86.19 91 VAL A CA 1
ATOM 736 C C . VAL A 1 91 ? -12.492 13.461 9.109 1 86.19 91 VAL A C 1
ATOM 738 O O . VAL A 1 91 ? -13.32 14.023 8.391 1 86.19 91 VAL A O 1
ATOM 741 N N . GLU A 1 92 ? -12.734 12.914 10.242 1 84.06 92 GLU A N 1
ATOM 742 C CA . GLU A 1 92 ? -14.086 13.008 10.781 1 84.06 92 GLU A CA 1
ATOM 743 C C . GLU A 1 92 ? -14.516 14.461 10.938 1 84.06 92 GLU A C 1
ATOM 745 O O . GLU A 1 92 ? -15.672 14.805 10.672 1 84.06 92 GLU A O 1
ATOM 750 N N . HIS A 1 93 ? -13.641 15.281 11.344 1 80.81 93 HIS A N 1
ATOM 751 C CA . HIS A 1 93 ? -13.938 16.703 11.531 1 80.81 93 HIS A CA 1
ATOM 752 C C . HIS A 1 93 ? -14.141 17.406 10.195 1 80.81 93 HIS A C 1
ATOM 754 O O . HIS A 1 93 ? -14.742 18.484 10.141 1 80.81 93 HIS A O 1
ATOM 760 N N . MET A 1 94 ? -13.695 16.797 9.227 1 87.56 94 MET A N 1
ATOM 761 C CA . MET A 1 94 ? -13.734 17.453 7.918 1 87.56 94 MET A CA 1
ATOM 762 C C . MET A 1 94 ? -14.852 16.875 7.055 1 87.56 94 MET A C 1
ATOM 764 O O . MET A 1 94 ? -15.031 17.281 5.906 1 87.56 94 MET A O 1
ATOM 768 N N . LYS A 1 95 ? -15.547 15.984 7.645 1 86.56 95 LYS A N 1
ATOM 769 C CA . LYS A 1 95 ? -16.656 15.391 6.91 1 86.56 95 LYS A CA 1
ATOM 770 C C . LYS A 1 95 ? -17.672 16.453 6.484 1 86.56 95 LYS A C 1
ATOM 772 O O . LYS A 1 95 ? -17.984 17.359 7.258 1 86.56 95 LYS A O 1
ATOM 777 N N . GLY A 1 96 ? -18.172 16.406 5.316 1 88.19 96 GLY A N 1
ATOM 778 C CA . GLY A 1 96 ? -19.156 17.359 4.82 1 88.19 96 GLY A CA 1
ATOM 779 C C . GLY A 1 96 ? -18.562 18.469 3.982 1 88.19 96 GLY A C 1
ATOM 780 O O . GLY A 1 96 ? -19.281 19.219 3.32 1 88.19 96 GLY A O 1
ATOM 781 N N . TYR A 1 97 ? -17.266 18.609 4.027 1 93.31 97 TYR A N 1
ATOM 782 C CA . TYR A 1 97 ? -16.594 19.609 3.209 1 93.31 97 TYR A CA 1
ATOM 783 C C . TYR A 1 97 ? -16.062 18.984 1.92 1 93.31 97 TYR A C 1
ATOM 785 O O . TYR A 1 97 ? -15.891 17.766 1.832 1 93.31 97 TYR A O 1
ATOM 793 N N . THR A 1 98 ? -15.875 19.859 0.957 1 93.5 98 THR A N 1
ATOM 794 C CA . THR A 1 98 ? -15.375 19.391 -0.331 1 93.5 98 THR A CA 1
ATOM 795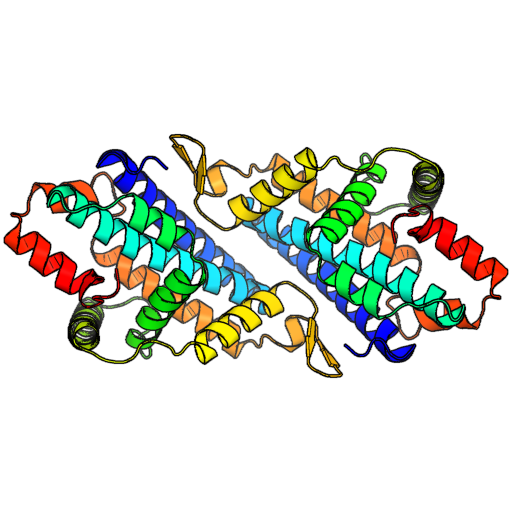 C C . THR A 1 98 ? -14.18 20.234 -0.784 1 93.5 98 THR A C 1
ATOM 797 O O . THR A 1 98 ? -14.086 21.422 -0.464 1 93.5 98 THR A O 1
ATOM 800 N N . SER A 1 99 ? -13.25 19.609 -1.456 1 94.69 99 SER A N 1
ATOM 801 C CA . SER A 1 99 ? -12.102 20.297 -2.041 1 94.69 99 SER A CA 1
ATOM 802 C C . SER A 1 99 ? -12.5 21.062 -3.299 1 94.69 99 SER A C 1
ATOM 804 O O . SER A 1 99 ? -13.258 20.562 -4.125 1 94.69 99 SER A O 1
ATOM 806 N N . PRO A 1 100 ? -12.031 22.25 -3.502 1 95.06 100 PRO A N 1
ATOM 807 C CA . PRO A 1 100 ? -11.117 23 -2.639 1 95.06 100 PRO A CA 1
ATOM 808 C C . PRO A 1 100 ? -11.828 23.656 -1.466 1 95.06 100 PRO A C 1
ATOM 810 O O . PRO A 1 100 ? -12.977 24.078 -1.596 1 95.06 100 PRO A O 1
ATOM 813 N N . LEU A 1 101 ? -11.188 23.734 -0.386 1 94.25 101 LEU A N 1
ATOM 814 C CA . LEU A 1 101 ? -11.727 24.406 0.796 1 94.25 101 LEU A CA 1
ATOM 815 C C . LEU A 1 101 ? -11.633 25.922 0.653 1 94.25 101 LEU A C 1
ATOM 817 O O . LEU A 1 101 ? -10.617 26.453 0.185 1 94.25 101 LEU A O 1
ATOM 821 N N . SER A 1 102 ? -12.672 26.609 1.064 1 92.25 102 SER A N 1
ATOM 822 C CA . SER A 1 102 ? -12.602 28.047 1.202 1 92.25 102 SER A CA 1
ATOM 823 C C . SER A 1 102 ? -11.945 28.453 2.518 1 92.25 102 SER A C 1
ATOM 825 O O . SER A 1 102 ? -11.742 27.609 3.396 1 92.25 102 SER A O 1
ATOM 827 N N . GLU A 1 103 ? -11.609 29.719 2.543 1 89.25 103 GLU A N 1
ATOM 828 C CA . GLU A 1 103 ? -11.07 30.234 3.799 1 89.25 103 GLU A CA 1
ATOM 829 C C . GLU A 1 103 ? -12.078 30.078 4.938 1 89.25 103 GLU A C 1
ATOM 831 O O . GLU A 1 103 ? -11.703 29.781 6.07 1 89.25 103 GLU A O 1
ATOM 836 N N . GLN A 1 104 ? -13.297 30.328 4.598 1 90.75 104 GLN A N 1
ATOM 837 C CA . GLN A 1 104 ? -14.352 30.172 5.586 1 90.75 104 GLN A CA 1
ATOM 838 C C . GLN A 1 104 ? -14.461 28.719 6.059 1 90.75 104 GLN A C 1
ATOM 840 O O . GLN A 1 104 ? -14.617 28.469 7.254 1 90.75 104 GLN A O 1
ATOM 845 N N . ASP A 1 105 ? -14.391 27.781 5.133 1 91 105 ASP A N 1
ATOM 846 C CA . ASP A 1 105 ? -14.406 26.375 5.473 1 91 105 ASP A CA 1
ATOM 847 C C . ASP A 1 105 ? -13.273 26.031 6.445 1 91 105 ASP A C 1
ATOM 849 O O . ASP A 1 105 ? -13.5 25.328 7.438 1 91 105 ASP A O 1
ATOM 853 N N . ARG A 1 106 ? -12.203 26.516 6.113 1 85.5 106 ARG A N 1
ATOM 854 C CA . ARG A 1 106 ? -11.008 26.234 6.906 1 85.5 106 ARG A CA 1
ATOM 855 C C . ARG A 1 106 ? -11.18 26.703 8.344 1 85.5 106 ARG A C 1
ATOM 857 O O . ARG A 1 106 ? -10.812 26 9.289 1 85.5 106 ARG A O 1
ATOM 864 N N . LEU A 1 107 ? -11.641 27.938 8.461 1 83.94 107 LEU A N 1
ATOM 865 C CA . LEU A 1 107 ? -11.852 28.516 9.773 1 83.94 107 LEU A CA 1
ATOM 866 C C . LEU A 1 107 ? -12.867 27.719 10.578 1 83.94 107 LEU A C 1
ATOM 868 O O . LEU A 1 107 ? -12.711 27.547 11.789 1 83.94 107 LEU A O 1
ATOM 872 N N . GLU A 1 108 ? -13.82 27.266 9.898 1 85.69 108 GLU A N 1
ATOM 873 C CA . GLU A 1 108 ? -14.836 26.453 10.562 1 85.69 108 GL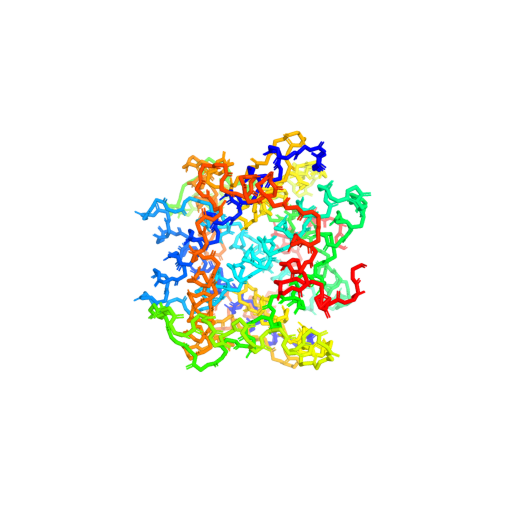U A CA 1
ATOM 874 C C . GLU A 1 108 ? -14.258 25.125 11.047 1 85.69 108 GLU A C 1
ATOM 876 O O . GLU A 1 108 ? -14.555 24.672 12.156 1 85.69 108 GLU A O 1
ATOM 881 N N . ILE A 1 109 ? -13.453 24.547 10.211 1 82.5 109 ILE A N 1
ATOM 882 C CA . ILE A 1 109 ? -12.82 23.281 10.578 1 82.5 109 ILE A CA 1
ATOM 883 C C . ILE A 1 109 ? -11.883 23.5 11.758 1 82.5 109 ILE A C 1
ATOM 885 O O . ILE A 1 109 ? -11.836 22.688 12.68 1 82.5 109 ILE A O 1
ATOM 889 N N . LEU A 1 110 ? -11.188 24.578 11.727 1 77.12 110 LEU A N 1
ATOM 890 C CA . LEU A 1 110 ? -10.289 24.938 12.812 1 77.12 110 LEU A CA 1
ATOM 891 C C . LEU A 1 110 ? -11.055 25.078 14.125 1 77.12 110 LEU A C 1
ATOM 893 O O . LEU A 1 110 ? -10.602 24.609 15.172 1 77.12 110 LEU A O 1
ATOM 897 N N . ALA A 1 111 ? -12.156 25.734 14.039 1 74.94 111 ALA A N 1
ATOM 898 C CA . ALA A 1 111 ? -12.992 25.953 15.219 1 74.94 111 ALA A CA 1
ATOM 899 C C . ALA A 1 111 ? -13.523 24.625 15.766 1 74.94 111 ALA A C 1
ATOM 901 O O . ALA A 1 111 ? -13.555 24.422 16.984 1 74.94 111 ALA A O 1
ATOM 902 N N . LYS A 1 112 ? -13.93 23.766 14.852 1 72.94 112 LYS A N 1
ATOM 903 C CA . LYS A 1 112 ? -14.43 22.453 15.25 1 72.94 112 LYS A CA 1
ATOM 904 C C . LYS A 1 112 ? -13.336 21.609 15.906 1 72.94 112 LYS A C 1
ATOM 906 O O . LYS A 1 112 ? -13.586 20.891 16.875 1 72.94 112 LYS A O 1
ATOM 911 N N . SER A 1 113 ? -12.195 21.672 15.32 1 67.88 113 SER A N 1
ATOM 912 C CA . SER A 1 113 ? -11.062 20.891 15.805 1 67.88 113 SER A CA 1
ATOM 913 C C . SER A 1 113 ? -10.609 21.375 17.188 1 67.88 113 SER A C 1
ATOM 915 O O . SER A 1 113 ? -10.18 20.578 18.016 1 67.88 113 SER A O 1
ATOM 917 N N . ALA A 1 114 ? -10.695 22.625 17.391 1 60.78 114 ALA A N 1
ATOM 918 C CA . ALA A 1 114 ? -10.344 23.203 18.688 1 60.78 114 ALA A CA 1
ATOM 919 C C . ALA A 1 114 ? -11.273 22.703 19.781 1 60.78 114 ALA A C 1
ATOM 921 O O . ALA A 1 114 ? -10.828 22.453 20.906 1 60.78 114 ALA A O 1
ATOM 922 N N . VAL A 1 115 ? -12.492 22.594 19.438 1 55.62 115 VAL A N 1
ATOM 923 C CA . VAL A 1 115 ? -13.477 22.094 20.406 1 55.62 115 VAL A CA 1
ATOM 924 C C . VAL A 1 115 ? -13.242 20.609 20.656 1 55.62 115 VAL A C 1
ATOM 926 O O . VAL A 1 115 ? -13.375 20.141 21.797 1 55.62 115 VAL A O 1
ATOM 929 N N . ALA A 1 116 ? -13.039 19.859 19.656 1 51.12 116 ALA A N 1
ATOM 930 C CA . ALA A 1 116 ? -12.797 18.422 19.766 1 51.12 116 ALA A CA 1
ATOM 931 C C . ALA A 1 116 ? -11.578 18.141 20.656 1 51.12 116 ALA A C 1
ATOM 933 O O . ALA A 1 116 ? -11.508 17.109 21.297 1 51.12 116 ALA A O 1
ATOM 934 N N . LEU A 1 117 ? -10.633 18.875 20.703 1 46.66 117 LEU A N 1
ATOM 935 C CA . LEU A 1 117 ? -9.453 18.797 21.562 1 46.66 117 LEU A CA 1
ATOM 936 C C . LEU A 1 117 ? -9.844 18.703 23.031 1 46.66 117 LEU A C 1
ATOM 938 O O . LEU A 1 117 ? -9.133 18.094 23.828 1 46.66 117 LEU A O 1
ATOM 942 N N . ILE A 1 118 ? -10.875 19.422 23.484 1 41.75 118 ILE A N 1
ATOM 943 C CA . ILE A 1 118 ? -11.281 19.406 24.891 1 41.75 118 ILE A CA 1
ATOM 944 C C . ILE A 1 118 ? -12 18.094 25.203 1 41.75 118 ILE A C 1
ATOM 946 O O . ILE A 1 118 ? -12.164 17.734 26.375 1 41.75 118 ILE A O 1
ATOM 950 N N . GLY A 1 119 ? -12.266 17.234 24.406 1 42.56 119 GLY A N 1
ATOM 951 C CA . GLY A 1 119 ? -12.914 15.992 24.812 1 42.56 119 GLY A CA 1
ATOM 952 C C . GLY A 1 119 ? -13 14.969 23.688 1 42.56 119 GLY A C 1
ATOM 953 O O . GLY A 1 119 ? -12.766 13.781 23.906 1 42.56 119 GLY A O 1
ATOM 954 N N . GLN A 1 120 ? -13.75 15.086 22.656 1 46.72 120 GLN A N 1
ATOM 955 C CA . GLN A 1 120 ? -14.734 14.18 22.062 1 46.72 120 GLN A CA 1
ATOM 956 C C . GLN A 1 120 ? -14.086 13.25 21.047 1 46.72 120 GLN A C 1
ATOM 958 O O . GLN A 1 120 ? -12.875 13.016 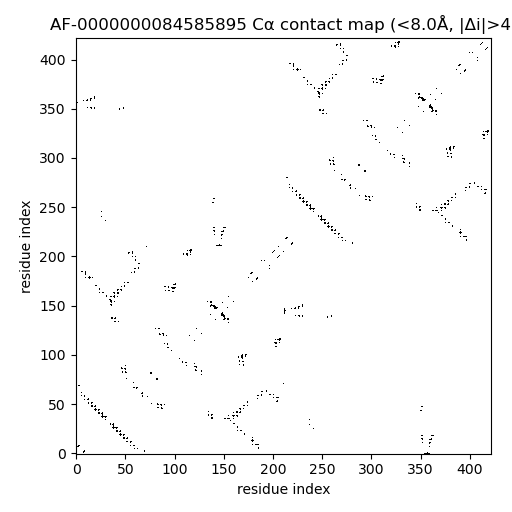21.094 1 46.72 120 GLN A O 1
ATOM 963 N N . HIS A 1 121 ? -14.539 13.375 19.578 1 50.47 121 HIS A N 1
ATOM 964 C CA . HIS A 1 121 ? -14.836 12.297 18.641 1 50.47 121 HIS A CA 1
ATOM 965 C C . HIS A 1 121 ? -13.555 11.672 18.094 1 50.47 121 HIS A C 1
ATOM 967 O O . HIS A 1 121 ? -12.953 12.188 17.156 1 50.47 121 HIS A O 1
ATOM 973 N N . ILE A 1 122 ? -12.883 10.938 19.078 1 61.31 122 ILE A N 1
ATOM 974 C CA . ILE A 1 122 ? -11.766 10.062 18.719 1 61.31 122 ILE A CA 1
ATOM 975 C C . ILE A 1 122 ? -12.305 8.75 18.141 1 61.31 122 ILE A C 1
ATOM 977 O O . ILE A 1 122 ? -13.219 8.148 18.719 1 61.31 122 ILE A O 1
ATOM 981 N N . ILE A 1 123 ? -11.914 8.531 16.922 1 73.31 123 ILE A N 1
ATOM 982 C CA . ILE A 1 123 ? -12.336 7.254 16.359 1 73.31 123 ILE A CA 1
ATOM 983 C C . ILE A 1 123 ? -11.992 6.125 17.328 1 73.31 123 ILE A C 1
ATOM 985 O O . ILE A 1 123 ? -10.969 6.18 18.016 1 73.31 123 ILE A O 1
ATOM 989 N N . THR A 1 124 ? -12.938 5.25 17.547 1 78.06 124 THR A N 1
ATOM 990 C CA . THR A 1 124 ? -12.789 4.113 18.453 1 78.06 124 THR A CA 1
ATOM 991 C C . THR A 1 124 ? -11.766 3.121 17.906 1 78.06 124 THR A C 1
ATOM 993 O O . THR A 1 124 ? -11.422 3.156 16.719 1 78.06 124 THR A O 1
ATOM 996 N N . ASP A 1 125 ? -11.305 2.256 18.734 1 79.81 125 ASP A N 1
ATOM 997 C CA . ASP A 1 125 ? -10.391 1.188 18.328 1 79.81 125 ASP A CA 1
ATOM 998 C C . ASP A 1 125 ? -11.031 0.29 17.281 1 79.81 125 ASP A C 1
ATOM 1000 O O . ASP A 1 125 ? -10.344 -0.196 16.375 1 79.81 125 ASP A O 1
ATOM 1004 N N . GLN A 1 126 ? -12.234 0.114 17.453 1 84 126 GLN A N 1
ATOM 1005 C CA . GLN A 1 126 ? -12.953 -0.726 16.484 1 84 126 GLN A CA 1
ATOM 1006 C C . GLN A 1 126 ? -12.961 -0.094 15.102 1 84 126 GLN A C 1
ATOM 1008 O O . GLN A 1 126 ? -12.828 -0.793 14.094 1 84 126 GLN A O 1
ATOM 1013 N N . GLU A 1 127 ? -13.094 1.186 15.125 1 83.5 127 GLU A N 1
ATOM 1014 C CA . GLU A 1 127 ? -13.094 1.899 13.852 1 83.5 127 GLU A CA 1
ATOM 1015 C C . GLU A 1 127 ? -11.703 1.886 13.211 1 83.5 127 GLU A C 1
ATOM 1017 O O . GLU A 1 127 ? -11.578 1.762 11.992 1 83.5 127 GLU A O 1
ATOM 1022 N N . ILE A 1 128 ? -10.773 1.983 14 1 82.12 128 ILE A N 1
ATOM 1023 C CA . ILE A 1 128 ? -9.391 1.922 13.523 1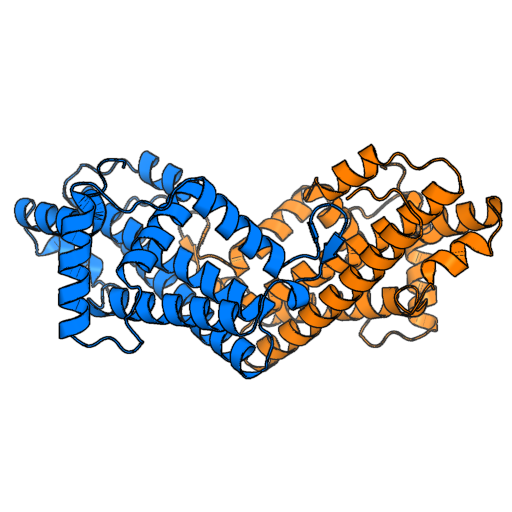 82.12 128 ILE A CA 1
ATOM 1024 C C . ILE A 1 128 ? -9.125 0.56 12.883 1 82.12 128 ILE A C 1
ATOM 1026 O O . ILE A 1 128 ? -8.531 0.477 11.805 1 82.12 128 ILE A O 1
ATOM 1030 N N . ASP A 1 129 ? -9.578 -0.429 13.531 1 85.56 129 ASP A N 1
ATOM 1031 C CA . ASP A 1 129 ? -9.398 -1.782 13.016 1 85.56 129 ASP A CA 1
ATOM 1032 C C . ASP A 1 129 ? -10.086 -1.952 11.672 1 85.56 129 ASP A C 1
ATOM 1034 O O . ASP A 1 129 ? -9.555 -2.596 10.766 1 85.56 129 ASP A O 1
ATOM 1038 N N . LYS A 1 130 ? -11.227 -1.412 11.609 1 86 130 LYS A N 1
ATOM 1039 C CA . LYS A 1 130 ? -11.969 -1.492 10.359 1 86 130 LYS A CA 1
ATOM 1040 C C . LYS A 1 130 ? -11.227 -0.786 9.227 1 86 130 LYS A C 1
ATOM 1042 O O . LYS A 1 130 ? -11.18 -1.282 8.102 1 86 130 LYS A O 1
ATOM 1047 N N . LEU A 1 131 ? -10.703 0.352 9.562 1 85.56 131 LEU A N 1
ATOM 1048 C CA . LEU A 1 131 ? -9.953 1.11 8.562 1 85.56 131 LEU A CA 1
ATOM 1049 C C . LEU A 1 131 ? -8.711 0.346 8.125 1 85.56 131 LEU A C 1
ATOM 1051 O O . LEU A 1 131 ? -8.375 0.323 6.938 1 85.56 131 LEU A O 1
ATOM 1055 N N . ASN A 1 132 ? -8.078 -0.222 9.039 1 83.44 132 ASN A N 1
ATOM 1056 C CA . ASN A 1 132 ? -6.914 -1.042 8.734 1 83.44 132 ASN A CA 1
ATOM 1057 C C . ASN A 1 132 ? -7.293 -2.256 7.887 1 83.44 132 ASN A C 1
ATOM 1059 O O . ASN A 1 132 ? -6.539 -2.662 7 1 83.44 132 ASN A O 1
ATOM 1063 N N . ASP A 1 133 ? -8.391 -2.834 8.219 1 85.81 133 ASP A N 1
ATOM 1064 C CA . ASP A 1 133 ? -8.883 -3.969 7.441 1 85.81 133 ASP A CA 1
ATOM 1065 C C . ASP A 1 133 ? -9.164 -3.564 5.996 1 85.81 133 ASP A C 1
ATOM 1067 O O . ASP A 1 133 ? -8.852 -4.305 5.062 1 85.81 133 ASP A O 1
ATOM 1071 N N . LEU A 1 134 ? -9.734 -2.43 5.879 1 87.62 134 LEU A N 1
ATOM 1072 C CA . LEU A 1 134 ? -10.039 -1.951 4.539 1 87.62 134 LEU A CA 1
ATOM 1073 C C . LEU A 1 134 ? -8.758 -1.646 3.766 1 87.62 134 LEU A C 1
ATOM 1075 O O . LEU A 1 134 ? -8.68 -1.897 2.561 1 87.62 134 LEU A O 1
ATOM 1079 N N . LYS A 1 135 ? -7.879 -1.073 4.473 1 88.38 135 LYS A N 1
ATOM 1080 C CA . LYS A 1 135 ? -6.578 -0.833 3.855 1 88.38 135 LYS A CA 1
ATOM 1081 C C . LYS A 1 135 ? -5.973 -2.131 3.328 1 88.38 135 LYS A C 1
ATOM 1083 O O . LYS A 1 135 ? -5.547 -2.201 2.174 1 88.38 135 LYS A O 1
ATOM 1088 N N . ASN A 1 136 ? -5.953 -3.117 4.109 1 87.56 136 ASN A N 1
ATOM 1089 C CA . ASN A 1 136 ? -5.398 -4.406 3.715 1 87.56 136 ASN A CA 1
ATOM 1090 C C . ASN A 1 136 ? -6.199 -5.031 2.574 1 87.56 136 ASN A C 1
ATOM 1092 O O . ASN A 1 136 ? -5.625 -5.652 1.678 1 87.56 136 ASN A O 1
ATOM 1096 N N . SER A 1 137 ? -7.477 -4.855 2.658 1 91.12 137 SER A N 1
ATOM 1097 C CA . SER A 1 137 ? -8.359 -5.414 1.643 1 91.12 137 SER A CA 1
ATOM 1098 C C . SER A 1 137 ? -8.188 -4.707 0.304 1 91.12 137 SER A C 1
ATOM 1100 O O . SER A 1 137 ? -8.664 -5.188 -0.726 1 91.12 137 SER A O 1
ATOM 1102 N N . SER A 1 138 ? -7.531 -3.621 0.357 1 94.12 138 SER A N 1
ATOM 1103 C CA . SER A 1 138 ? -7.262 -2.908 -0.888 1 94.12 138 SER A CA 1
ATOM 1104 C C . SER A 1 138 ? -6.02 -3.453 -1.582 1 94.12 138 SER A C 1
ATOM 1106 O O . SER A 1 138 ? -5.801 -3.199 -2.768 1 94.12 138 SER A O 1
ATOM 1108 N N . PHE A 1 139 ? -5.18 -4.207 -0.858 1 91.69 139 PHE A N 1
ATOM 1109 C CA . PHE A 1 139 ? -3.934 -4.766 -1.369 1 91.69 139 PHE A CA 1
ATOM 1110 C C . PHE A 1 139 ? -4.145 -6.188 -1.872 1 91.69 139 PHE A C 1
ATOM 1112 O O . PHE A 1 139 ? -3.756 -6.523 -2.994 1 91.69 139 PHE A O 1
ATOM 1119 N N . TYR A 1 140 ? -4.711 -6.84 -0.853 1 91.81 140 TYR A N 1
ATOM 1120 C CA . TYR A 1 140 ? -4.586 -8.289 -0.973 1 91.81 140 TYR A CA 1
ATOM 1121 C C . TYR A 1 140 ? -5.961 -8.945 -1.021 1 91.81 140 TYR A C 1
ATOM 1123 O O . TYR A 1 140 ? -6.906 -8.477 -0.391 1 91.81 140 TYR A O 1
ATOM 1131 N N . THR A 1 141 ? -5.992 -10.031 -1.771 1 93.31 141 THR A N 1
ATOM 1132 C CA . THR A 1 141 ? -7.117 -10.953 -1.604 1 93.31 141 THR A CA 1
ATOM 1133 C C . THR A 1 141 ? -7.16 -11.492 -0.178 1 93.31 141 THR A C 1
ATOM 1135 O O . THR A 1 141 ? -6.125 -11.836 0.396 1 93.31 141 THR A O 1
ATOM 1138 N N . ASP A 1 142 ? -8.289 -11.477 0.409 1 83.94 142 ASP A N 1
ATOM 1139 C CA . ASP A 1 142 ? -8.391 -11.883 1.81 1 83.94 142 ASP A CA 1
ATOM 1140 C C . ASP A 1 142 ? -9.641 -12.727 2.053 1 83.94 142 ASP A C 1
ATOM 1142 O O . ASP A 1 142 ? -10.5 -12.836 1.175 1 83.94 142 ASP A O 1
ATOM 1146 N N . HIS A 1 143 ? -9.539 -13.328 3.25 1 76.94 143 HIS A N 1
ATOM 1147 C CA . HIS A 1 143 ? -10.633 -14.203 3.658 1 76.94 143 HIS A CA 1
ATOM 1148 C C . HIS A 1 143 ? -11.57 -13.492 4.633 1 76.94 143 HIS A C 1
ATOM 1150 O O . HIS A 1 143 ? -11.117 -12.867 5.59 1 76.94 143 HIS A O 1
ATOM 1156 N N . TYR A 1 144 ? -12.797 -13.422 4.273 1 70.44 144 TYR A N 1
ATOM 1157 C CA . TYR A 1 144 ? -13.859 -12.898 5.125 1 70.44 144 TYR A CA 1
ATOM 1158 C C . TYR A 1 144 ? -14.805 -14.008 5.562 1 70.44 144 TYR A C 1
ATOM 1160 O O . TYR A 1 144 ? -15.766 -14.336 4.859 1 70.44 144 TYR A O 1
ATOM 1168 N N . GLY A 1 145 ? -14.484 -14.492 6.738 1 67.19 145 GLY A N 1
ATOM 1169 C CA . GLY A 1 145 ? -15.25 -15.664 7.137 1 67.19 145 GLY A CA 1
ATOM 1170 C C . GLY A 1 145 ? -15.031 -16.859 6.227 1 67.19 145 GLY A C 1
ATOM 1171 O O . GLY A 1 145 ? -13.898 -17.328 6.074 1 67.19 145 GLY A O 1
ATOM 1172 N N . ASN A 1 146 ? -16.109 -17.188 5.551 1 73.31 146 ASN A N 1
ATOM 1173 C CA . ASN A 1 146 ? -16.047 -18.359 4.688 1 73.31 146 ASN A CA 1
ATOM 1174 C C . ASN A 1 146 ? -15.922 -17.969 3.219 1 73.31 146 ASN A C 1
ATOM 1176 O O . ASN A 1 146 ? -16.016 -18.828 2.334 1 73.31 146 ASN A O 1
ATOM 1180 N N . GLU A 1 147 ? -15.648 -16.656 3.092 1 85.25 147 GLU A N 1
ATOM 1181 C CA . GLU A 1 147 ? -15.578 -16.203 1.705 1 85.25 147 GLU A CA 1
ATOM 1182 C C . GLU A 1 147 ? -14.242 -15.516 1.415 1 85.25 147 GLU A C 1
ATOM 1184 O O . GLU A 1 147 ? -13.727 -14.773 2.254 1 85.25 147 GLU A O 1
ATOM 1189 N N . THR A 1 148 ? -13.664 -15.891 0.298 1 90.75 148 THR A N 1
ATOM 1190 C CA . THR A 1 148 ? -12.508 -15.18 -0.222 1 90.75 148 THR A CA 1
ATOM 1191 C C . THR A 1 148 ? -12.938 -14.039 -1.144 1 90.75 148 THR A C 1
ATOM 1193 O O . THR A 1 148 ? -13.766 -14.242 -2.039 1 90.75 148 THR A O 1
ATOM 1196 N N . LYS A 1 149 ? -12.484 -12.875 -0.795 1 93.38 149 LYS A N 1
ATOM 1197 C CA . LYS A 1 149 ? -12.812 -11.719 -1.626 1 93.38 149 LYS A CA 1
ATOM 1198 C C . LYS A 1 149 ? -11.547 -11.023 -2.125 1 93.38 149 LYS A C 1
ATOM 1200 O O . LYS A 1 149 ? -10.562 -10.914 -1.392 1 93.38 149 LYS A O 1
ATOM 1205 N N . LYS A 1 150 ? -11.633 -10.664 -3.395 1 95.5 150 LYS A N 1
ATOM 1206 C CA . LYS A 1 150 ? -10.57 -9.812 -3.92 1 95.5 150 LYS A CA 1
ATOM 1207 C C . LYS A 1 150 ? -10.883 -8.336 -3.705 1 95.5 150 LYS A C 1
ATOM 1209 O O . LYS A 1 150 ? -12.039 -7.973 -3.473 1 95.5 150 LYS A O 1
ATOM 1214 N N . PRO A 1 151 ? -9.93 -7.488 -3.82 1 96.19 151 PRO A N 1
ATOM 1215 C CA . PRO A 1 151 ? -10.094 -6.07 -3.488 1 96.19 151 PRO A CA 1
ATOM 1216 C C . PRO A 1 151 ? -11.227 -5.41 -4.266 1 96.19 151 PRO A C 1
ATOM 1218 O O . PRO A 1 151 ? -11.984 -4.613 -3.701 1 96.19 151 PRO A O 1
ATOM 1221 N N . SER A 1 152 ? -11.398 -5.754 -5.523 1 95.25 152 SER A N 1
ATOM 1222 C CA . SER A 1 152 ? -12.422 -5.109 -6.34 1 95.25 152 SER A CA 1
ATOM 1223 C C . SER A 1 152 ? -13.82 -5.5 -5.875 1 95.25 152 SER A C 1
ATOM 1225 O O . SER A 1 152 ? -14.805 -4.859 -6.254 1 95.25 152 SER A O 1
ATOM 1227 N N . GLU A 1 153 ? -13.93 -6.535 -5.094 1 95.38 153 GLU A N 1
ATOM 1228 C CA . GLU A 1 153 ? -15.211 -6.98 -4.562 1 95.38 153 GLU A CA 1
ATOM 1229 C C . GLU A 1 153 ? -15.523 -6.312 -3.225 1 95.38 153 GLU A C 1
ATOM 1231 O O . GLU A 1 153 ? -16.656 -6.352 -2.754 1 95.38 153 GLU A O 1
ATOM 1236 N N . VAL A 1 154 ? -14.531 -5.762 -2.643 1 94.5 154 VAL A N 1
ATOM 1237 C CA . VAL A 1 154 ? -14.688 -5.164 -1.32 1 94.5 154 VAL A CA 1
ATOM 1238 C C . VAL A 1 154 ? -14.773 -3.646 -1.447 1 94.5 154 VAL A C 1
ATOM 1240 O O . VAL A 1 154 ? -15.633 -3.016 -0.826 1 94.5 154 VAL A O 1
ATOM 1243 N N . ILE A 1 155 ? -13.914 -3.064 -2.273 1 97.06 155 ILE A N 1
ATOM 1244 C CA . ILE A 1 155 ? -13.828 -1.613 -2.408 1 97.06 155 ILE A CA 1
ATOM 1245 C C . ILE A 1 155 ? -14.703 -1.151 -3.572 1 97.06 155 ILE A C 1
ATOM 1247 O O . ILE A 1 155 ? -14.367 -1.385 -4.738 1 97.06 155 ILE A O 1
ATOM 1251 N N . THR A 1 156 ? -15.719 -0.464 -3.217 1 96.69 156 THR A N 1
ATOM 1252 C CA . THR A 1 156 ? -16.625 0.055 -4.227 1 96.69 156 THR A CA 1
ATOM 1253 C C . THR A 1 156 ? -16.172 1.427 -4.715 1 96.69 156 THR A C 1
ATOM 1255 O O . THR A 1 156 ? -15.289 2.041 -4.121 1 96.69 156 THR A O 1
ATOM 1258 N N . LYS A 1 157 ? -16.828 1.841 -5.793 1 97.69 157 LYS A N 1
ATOM 1259 C CA . LYS A 1 157 ? -16.609 3.189 -6.301 1 97.69 157 LYS A CA 1
ATOM 1260 C C . LYS A 1 157 ? -16.875 4.238 -5.227 1 97.69 157 LYS A C 1
ATOM 1262 O O . LYS A 1 157 ? -16.125 5.199 -5.082 1 97.69 157 LYS A O 1
ATOM 1267 N N . GLU A 1 158 ? -17.906 4.047 -4.5 1 96.94 158 GLU A N 1
ATOM 1268 C CA . GLU A 1 158 ? -18.312 4.988 -3.459 1 96.94 158 GLU A CA 1
ATOM 1269 C C . GLU A 1 158 ? -17.25 5.082 -2.359 1 96.94 158 GLU A C 1
ATOM 1271 O O . GLU A 1 158 ? -16.891 6.184 -1.934 1 96.94 158 GLU A O 1
ATOM 1276 N N . LEU A 1 159 ? -16.766 3.959 -1.92 1 95.69 159 LEU A N 1
ATOM 1277 C CA . LEU A 1 159 ? -15.742 3.936 -0.873 1 95.69 159 LEU A CA 1
ATOM 1278 C C . LEU A 1 159 ? -14.477 4.645 -1.331 1 95.69 159 LEU A C 1
ATOM 1280 O O . LEU A 1 159 ? -13.898 5.434 -0.582 1 95.69 159 LEU A O 1
ATOM 1284 N N . ALA A 1 160 ? -14.094 4.324 -2.562 1 97.62 160 ALA A N 1
ATOM 1285 C CA . ALA A 1 160 ? -12.883 4.918 -3.117 1 97.62 160 ALA A CA 1
ATOM 1286 C C . ALA A 1 160 ? -13.023 6.43 -3.262 1 97.62 160 ALA A C 1
ATOM 1288 O O . ALA A 1 160 ? -12.117 7.184 -2.918 1 97.62 160 ALA A O 1
ATOM 1289 N N . THR A 1 161 ? -14.141 6.879 -3.744 1 97.5 161 THR A N 1
ATOM 1290 C CA . THR A 1 161 ? -14.398 8.297 -3.963 1 97.5 161 THR A CA 1
ATOM 1291 C C . THR A 1 161 ? -14.438 9.047 -2.635 1 97.5 161 THR A C 1
ATOM 1293 O O . THR A 1 161 ? -13.898 10.148 -2.523 1 97.5 161 THR A O 1
ATOM 1296 N N . GLU A 1 162 ? -15.062 8.461 -1.69 1 95.69 162 GLU A N 1
ATOM 1297 C CA . GLU A 1 162 ? -15.133 9.078 -0.371 1 95.69 162 GLU A CA 1
ATOM 1298 C C . GLU A 1 162 ? -13.742 9.242 0.237 1 95.69 162 GLU A C 1
ATOM 1300 O O . GLU A 1 162 ? -13.438 10.281 0.819 1 95.69 162 GLU A O 1
ATOM 1305 N N . MET A 1 163 ? -12.969 8.203 0.137 1 96.12 163 MET A N 1
ATOM 1306 C CA . MET A 1 163 ? -11.617 8.258 0.681 1 96.12 163 MET A CA 1
ATOM 1307 C C . MET A 1 163 ? -10.781 9.312 -0.042 1 96.12 163 MET A C 1
ATOM 1309 O O . MET A 1 163 ? -10.055 10.07 0.593 1 96.12 163 MET A O 1
ATOM 1313 N N . PHE A 1 164 ? -10.906 9.336 -1.357 1 97.88 164 PHE A N 1
ATOM 1314 C CA . PHE A 1 164 ? -10.195 10.328 -2.148 1 97.88 164 PHE A CA 1
ATOM 1315 C C . PHE A 1 164 ? -10.586 11.742 -1.726 1 97.88 164 PHE A C 1
ATOM 1317 O O . PHE A 1 164 ? -9.727 12.6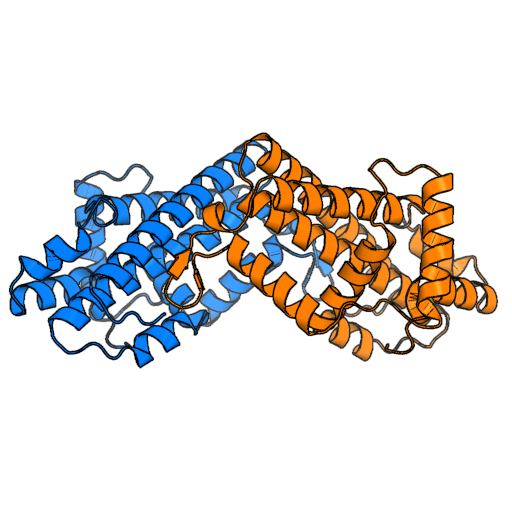02 -1.537 1 97.88 164 PHE A O 1
ATOM 1324 N N . ASN A 1 165 ? -11.836 11.961 -1.607 1 97.38 165 ASN A N 1
ATOM 1325 C CA . ASN A 1 165 ? -12.336 13.281 -1.218 1 97.38 165 ASN A CA 1
ATOM 1326 C C . ASN A 1 165 ? -11.805 13.688 0.154 1 97.38 165 ASN A C 1
ATOM 1328 O O . ASN A 1 165 ? -11.438 14.852 0.361 1 97.38 165 ASN A O 1
ATOM 1332 N N . SER A 1 166 ? -11.852 12.758 1.07 1 95.62 166 SER A N 1
ATOM 1333 C CA . SER A 1 166 ? -11.32 13.039 2.4 1 95.62 166 SER A CA 1
ATOM 1334 C C . SER A 1 166 ? -9.852 13.445 2.338 1 95.62 166 SER A C 1
ATOM 1336 O O . SER A 1 166 ? -9.43 14.375 3.021 1 95.62 166 SER A O 1
ATOM 1338 N N . ALA A 1 167 ? -9.102 12.734 1.544 1 97.44 167 ALA A N 1
ATOM 1339 C CA . ALA A 1 167 ? -7.684 13.039 1.393 1 97.44 167 ALA A CA 1
ATOM 1340 C C . ALA A 1 167 ? -7.48 14.422 0.78 1 97.44 167 ALA A C 1
ATOM 1342 O O . ALA A 1 167 ? -6.609 15.18 1.214 1 97.44 167 ALA A O 1
ATOM 1343 N N . ALA A 1 168 ? -8.273 14.734 -0.213 1 97.56 168 ALA A N 1
ATOM 1344 C CA . ALA A 1 168 ? -8.172 16.016 -0.9 1 97.56 168 ALA A CA 1
ATOM 1345 C C . ALA A 1 168 ? -8.492 17.172 0.044 1 97.56 168 ALA A C 1
ATOM 1347 O O . ALA A 1 168 ? -7.793 18.188 0.052 1 97.56 168 ALA A O 1
ATOM 1348 N N . VAL A 1 169 ? -9.492 17.016 0.843 1 96.12 169 VAL A N 1
ATOM 1349 C CA . VAL A 1 169 ? -9.883 18.047 1.804 1 96.12 169 VAL A CA 1
ATOM 1350 C C . VAL A 1 169 ? -8.789 18.219 2.852 1 96.12 169 VAL A C 1
ATOM 1352 O O . VAL A 1 169 ? -8.453 19.344 3.232 1 96.12 169 VAL A O 1
ATOM 1355 N N . PHE A 1 170 ? -8.305 17.109 3.322 1 94.31 170 PHE A N 1
ATOM 1356 C CA . PHE A 1 170 ? -7.23 17.141 4.309 1 94.31 170 PHE A CA 1
ATOM 1357 C C . PHE A 1 170 ? -6.02 17.891 3.76 1 94.31 170 PHE A C 1
ATOM 1359 O O . PHE A 1 170 ? -5.406 18.688 4.465 1 94.31 170 PHE A O 1
ATOM 1366 N N . ARG A 1 171 ? -5.688 17.625 2.523 1 96.19 171 ARG A N 1
ATOM 1367 C CA . ARG A 1 171 ? -4.59 18.328 1.868 1 96.19 171 ARG A CA 1
ATOM 1368 C C . ARG A 1 171 ? -4.844 19.844 1.851 1 96.19 171 ARG A C 1
ATOM 1370 O O . ARG A 1 171 ? -3.943 20.625 2.15 1 96.19 171 ARG A O 1
ATOM 1377 N N . ASP A 1 172 ? -6.016 20.203 1.477 1 95.19 172 ASP A N 1
ATOM 1378 C CA . ASP A 1 172 ? -6.359 21.609 1.432 1 95.19 172 ASP A CA 1
ATOM 1379 C C . ASP A 1 172 ? -6.18 22.266 2.801 1 95.19 172 ASP A C 1
ATOM 1381 O O . ASP A 1 172 ? -5.688 23.391 2.9 1 95.19 172 ASP A O 1
ATOM 1385 N N . TYR A 1 173 ? -6.574 21.547 3.785 1 91.25 173 TYR A N 1
ATOM 1386 C CA . TYR A 1 173 ? -6.48 22.062 5.145 1 91.25 173 TYR A CA 1
ATOM 1387 C C . TYR A 1 173 ? -5.027 22.297 5.543 1 91.25 173 TYR A C 1
ATOM 1389 O O . TYR A 1 173 ? -4.691 23.344 6.113 1 91.25 173 TYR A O 1
ATOM 1397 N N . ILE A 1 174 ? -4.227 21.391 5.227 1 90.38 174 ILE A N 1
ATOM 1398 C CA . ILE A 1 174 ? -2.818 21.453 5.602 1 90.38 174 ILE A CA 1
ATOM 1399 C C . ILE A 1 174 ? -2.109 22.5 4.754 1 90.38 174 ILE A C 1
ATOM 1401 O O . ILE A 1 174 ? -1.205 23.188 5.238 1 90.38 174 ILE A O 1
ATOM 1405 N N . SER A 1 175 ? -2.523 22.656 3.539 1 92.5 175 SER A N 1
ATOM 1406 C CA . SER A 1 175 ? -1.837 23.516 2.582 1 92.5 175 SER A CA 1
ATOM 1407 C C . SER A 1 175 ? -2.08 24.984 2.891 1 92.5 175 SER A C 1
ATOM 1409 O O . SER A 1 175 ? -1.364 25.859 2.393 1 92.5 175 SER A O 1
ATOM 1411 N N . PHE A 1 176 ? -3.014 25.234 3.672 1 84.5 176 PHE A N 1
ATOM 1412 C CA . PHE A 1 176 ? -3.463 26.594 3.871 1 84.5 176 PHE A CA 1
ATOM 1413 C C . PHE A 1 176 ? -2.35 27.453 4.465 1 84.5 176 PHE A C 1
ATOM 1415 O O . PHE A 1 176 ? -2.209 28.625 4.121 1 84.5 176 PHE A O 1
ATOM 1422 N N . ASN A 1 177 ? -1.568 26.922 5.355 1 81.25 177 ASN A N 1
ATOM 1423 C CA . ASN A 1 177 ? -0.547 27.703 6.051 1 81.25 177 ASN A CA 1
ATOM 1424 C C . ASN A 1 177 ? 0.747 27.781 5.242 1 81.25 177 ASN A C 1
ATOM 1426 O O . ASN A 1 177 ? 1.652 28.531 5.582 1 81.25 177 ASN A O 1
ATOM 1430 N N . ASN A 1 178 ? 0.902 27 4.23 1 90.19 178 ASN A N 1
ATOM 1431 C CA . ASN A 1 178 ? 2.074 26.938 3.361 1 90.19 178 ASN A CA 1
ATOM 1432 C C . ASN A 1 178 ? 3.336 26.594 4.148 1 90.19 178 ASN A C 1
ATOM 1434 O O . ASN A 1 178 ? 4.414 27.109 3.85 1 90.19 178 ASN A O 1
ATOM 1438 N N . TRP A 1 179 ? 3.184 25.844 5.215 1 92.31 179 TRP A N 1
ATOM 1439 C CA . TRP A 1 179 ? 4.316 25.484 6.066 1 92.31 179 TRP A CA 1
ATOM 1440 C C . TRP A 1 179 ? 5.293 24.578 5.324 1 92.31 179 TRP A C 1
ATOM 1442 O O . TRP A 1 179 ? 6.434 24.406 5.754 1 92.31 179 TRP A O 1
ATOM 1452 N N . HIS A 1 180 ? 4.832 23.984 4.223 1 94.94 180 HIS A N 1
ATOM 1453 C CA . HIS A 1 180 ? 5.668 23.094 3.439 1 94.94 180 HIS A CA 1
ATOM 1454 C C . HIS A 1 180 ? 6.598 23.875 2.514 1 94.94 180 HIS A C 1
ATOM 1456 O O . HIS A 1 180 ? 7.527 23.297 1.938 1 94.94 180 HIS A O 1
ATOM 1462 N N . GLU A 1 181 ? 6.395 25.172 2.357 1 95 181 GLU A N 1
ATOM 1463 C CA . GLU A 1 181 ? 7.184 26 1.448 1 95 181 GLU A CA 1
ATOM 1464 C C . GLU A 1 181 ? 8.383 26.609 2.164 1 95 181 GLU A C 1
ATOM 1466 O O . GLU A 1 181 ? 8.234 27.234 3.209 1 95 181 GLU A O 1
ATOM 1471 N N . GLY A 1 182 ? 9.578 26.391 1.556 1 93.31 182 GLY A N 1
ATOM 1472 C CA . GLY A 1 182 ? 10.781 26.953 2.148 1 93.31 182 GLY A CA 1
ATOM 1473 C C . GLY A 1 182 ? 10.953 26.594 3.611 1 93.31 182 GLY A C 1
ATOM 1474 O O . GLY A 1 182 ? 10.914 25.422 3.971 1 93.31 182 GLY A O 1
ATOM 1475 N N . ASN A 1 183 ? 11.133 27.672 4.496 1 93.62 183 ASN A N 1
ATOM 1476 C CA . ASN A 1 183 ? 11.266 27.5 5.938 1 93.62 183 ASN A CA 1
ATOM 1477 C C . ASN A 1 183 ? 9.992 27.891 6.672 1 93.62 183 ASN A C 1
ATOM 1479 O O . ASN A 1 183 ? 10.047 28.422 7.777 1 93.62 183 ASN A O 1
ATOM 1483 N N . GLY A 1 184 ? 8.914 27.594 6.012 1 92.25 184 GLY A N 1
ATOM 1484 C CA . GLY A 1 184 ? 7.641 28.062 6.523 1 92.25 184 GLY A CA 1
ATOM 1485 C C . GLY A 1 184 ? 7.375 27.641 7.953 1 92.25 184 GLY A C 1
ATOM 1486 O O . GLY A 1 184 ? 6.922 28.438 8.773 1 92.25 184 GLY A O 1
ATOM 1487 N N . LEU A 1 185 ? 7.602 26.469 8.266 1 91.12 185 LEU A N 1
ATOM 1488 C CA . LEU A 1 185 ? 7.359 25.938 9.609 1 91.12 185 LEU A CA 1
ATOM 1489 C C . LEU A 1 185 ? 8.352 26.531 10.609 1 91.12 185 LEU A C 1
ATOM 1491 O O . LEU A 1 185 ? 7.977 26.875 11.727 1 91.12 185 LEU A O 1
ATOM 1495 N N . ILE A 1 186 ? 9.555 26.641 10.227 1 91.5 186 ILE A N 1
ATOM 1496 C CA . ILE A 1 186 ? 10.594 27.234 11.062 1 91.5 186 ILE A CA 1
ATOM 1497 C C . ILE A 1 186 ? 10.258 28.688 11.336 1 91.5 186 ILE A C 1
ATOM 1499 O O . ILE A 1 186 ? 10.391 29.172 12.469 1 91.5 186 ILE A O 1
ATOM 1503 N N . ASP A 1 187 ? 9.906 29.328 10.297 1 91 187 ASP A N 1
ATOM 1504 C CA . ASP A 1 187 ? 9.57 30.75 10.43 1 91 187 ASP A CA 1
ATOM 1505 C C . ASP A 1 187 ? 8.422 30.953 11.406 1 91 187 ASP A C 1
ATOM 1507 O O . ASP A 1 187 ? 8.414 31.906 12.18 1 91 187 ASP A O 1
ATOM 1511 N N . LEU A 1 188 ? 7.508 30.078 11.375 1 86.75 188 LEU A N 1
ATOM 1512 C CA . LEU A 1 188 ? 6.387 30.141 12.305 1 86.75 188 LEU A CA 1
ATOM 1513 C C . LEU A 1 188 ? 6.875 30.094 13.75 1 86.75 188 LEU A C 1
ATOM 1515 O O . LEU A 1 188 ? 6.5 30.938 14.57 1 86.75 188 LEU A O 1
ATOM 1519 N N . VAL A 1 189 ? 7.758 29.141 14.062 1 87.69 189 VAL A N 1
ATOM 1520 C CA . VAL A 1 189 ? 8.156 28.906 15.453 1 87.69 189 VAL A CA 1
ATOM 1521 C C . VAL A 1 189 ? 9.164 29.969 15.883 1 87.69 189 VAL A C 1
ATOM 1523 O O . VAL A 1 189 ? 9.234 30.328 17.062 1 87.69 189 VAL A O 1
ATOM 1526 N N . ARG A 1 190 ? 9.891 30.438 15.008 1 86.5 190 ARG A N 1
ATOM 1527 C CA . ARG A 1 190 ? 10.891 31.438 15.359 1 86.5 190 ARG A CA 1
ATOM 1528 C C . ARG A 1 190 ? 10.242 32.781 15.609 1 86.5 190 ARG A C 1
ATOM 1530 O O . ARG A 1 190 ? 10.727 33.562 16.438 1 86.5 190 ARG A O 1
ATOM 1537 N N . ASN A 1 191 ? 9.203 33 14.945 1 85.94 191 ASN A N 1
ATOM 1538 C CA . ASN A 1 191 ? 8.594 34.344 15.016 1 85.94 191 ASN A CA 1
ATOM 1539 C C . ASN A 1 191 ? 7.551 34.406 16.125 1 85.94 191 ASN A C 1
ATOM 1541 O O . ASN A 1 191 ? 7.051 35.5 16.438 1 85.94 191 ASN A O 1
ATOM 1545 N N . MET A 1 192 ? 7.234 33.344 16.719 1 83.12 192 MET A N 1
ATOM 1546 C CA . MET A 1 192 ? 6.207 33.312 17.75 1 83.12 192 MET A CA 1
ATOM 1547 C C . MET A 1 192 ? 6.824 33.125 19.125 1 83.12 192 MET A C 1
ATOM 1549 O O . MET A 1 192 ? 7.805 32.406 19.281 1 83.12 192 MET A O 1
ATOM 1553 N N . ASP A 1 193 ? 6.227 33.906 20.031 1 83 193 ASP A N 1
ATOM 1554 C CA . ASP A 1 193 ? 6.645 33.688 21.406 1 83 193 ASP A CA 1
ATOM 1555 C C . ASP A 1 193 ? 6.07 32.375 21.938 1 83 193 ASP A C 1
ATOM 1557 O O . ASP A 1 193 ? 5.16 31.797 21.328 1 83 193 ASP A O 1
ATOM 1561 N N . ASN A 1 194 ? 6.594 31.906 23.031 1 78 194 ASN A N 1
ATOM 1562 C CA . ASN A 1 194 ? 6.258 30.594 23.578 1 78 194 ASN A CA 1
ATOM 1563 C C . ASN A 1 194 ? 4.781 30.5 23.938 1 78 194 ASN A C 1
ATOM 1565 O O . ASN A 1 194 ? 4.156 29.453 23.75 1 78 194 ASN A O 1
ATOM 1569 N N . GLU A 1 195 ? 4.242 31.531 24.391 1 76.81 195 GLU A N 1
ATOM 1570 C CA . GLU A 1 195 ? 2.836 31.531 24.797 1 76.81 195 GLU A CA 1
ATOM 1571 C C . GLU A 1 195 ? 1.924 31.391 23.578 1 76.81 195 GLU A C 1
ATOM 1573 O O . GLU A 1 195 ? 0.989 30.578 23.594 1 76.81 195 GLU A O 1
ATOM 1578 N N . SER A 1 196 ? 2.283 32.125 22.594 1 74.81 196 SER A N 1
ATOM 1579 C CA . SER A 1 196 ? 1.524 32.094 21.344 1 74.81 196 SER A CA 1
ATOM 1580 C C . SER A 1 196 ? 1.673 30.719 20.672 1 74.81 196 SER A C 1
ATOM 1582 O O . SER A 1 196 ? 0.7 30.172 20.156 1 74.81 196 SER A O 1
ATOM 1584 N N . LEU A 1 197 ? 2.844 30.266 20.75 1 75 197 LEU A N 1
ATOM 1585 C CA . LEU A 1 197 ? 3.117 28.969 20.125 1 75 197 LEU A CA 1
ATOM 1586 C C . LEU A 1 197 ? 2.355 27.844 20.828 1 75 197 LEU A C 1
ATOM 1588 O O . LEU A 1 197 ? 1.864 26.922 20.172 1 75 197 LEU A O 1
ATOM 1592 N N . THR A 1 198 ? 2.303 27.984 22.125 1 72.31 198 THR A N 1
ATOM 1593 C CA . THR A 1 198 ? 1.544 27.016 22.906 1 72.31 198 THR A CA 1
ATOM 1594 C C . THR A 1 198 ? 0.063 27.078 22.531 1 72.31 198 THR A C 1
ATOM 1596 O O . THR A 1 198 ? -0.595 26.031 22.438 1 72.31 198 THR A O 1
ATOM 1599 N N . SER A 1 199 ? -0.344 28.234 22.297 1 70.12 199 SER A N 1
ATOM 1600 C CA . SER A 1 199 ? -1.738 28.406 21.906 1 70.12 199 SER A CA 1
ATOM 1601 C C . SER A 1 199 ? -2.006 27.781 20.531 1 70.12 199 SER A C 1
ATOM 1603 O O . SER A 1 199 ? -3.01 27.094 20.344 1 70.12 199 SER A O 1
ATOM 1605 N N . VAL A 1 200 ? -1.056 28.016 19.641 1 66.69 200 VAL A N 1
ATOM 1606 C CA . VAL A 1 200 ? -1.179 27.469 18.297 1 66.69 200 VAL A CA 1
ATOM 1607 C C . VAL A 1 200 ? -1.122 25.938 18.344 1 66.69 200 VAL A C 1
ATOM 1609 O O . VAL A 1 200 ? -1.92 25.266 17.703 1 66.69 200 VAL A O 1
ATOM 1612 N N . LYS A 1 201 ? -0.189 25.531 19.078 1 67.69 201 LYS A N 1
ATOM 1613 C CA . LYS A 1 201 ? -0.044 24.078 19.25 1 67.69 201 LYS A CA 1
ATOM 1614 C C . LYS A 1 201 ? -1.33 23.469 19.781 1 67.69 201 LYS A C 1
ATOM 1616 O O . LYS A 1 201 ? -1.791 22.438 19.281 1 67.69 201 LYS A O 1
ATOM 1621 N N . ASN A 1 202 ? -1.801 24.109 20.781 1 65 202 ASN A N 1
ATOM 1622 C CA . ASN A 1 202 ? -3.018 23.594 21.406 1 65 202 ASN A CA 1
ATOM 1623 C C . ASN A 1 202 ? -4.211 23.688 20.453 1 65 202 ASN A C 1
ATOM 1625 O O . ASN A 1 202 ? -5.078 22.812 20.469 1 65 202 ASN A O 1
ATOM 1629 N N . ILE A 1 203 ? -4.117 24.719 19.641 1 59.06 203 ILE A N 1
ATOM 1630 C CA . ILE A 1 203 ? -5.199 24.922 18.688 1 59.06 203 ILE A CA 1
ATOM 1631 C C . ILE A 1 203 ? -5.133 23.859 17.594 1 59.06 203 ILE A C 1
ATOM 1633 O O . ILE A 1 203 ? -6.156 23.281 17.219 1 59.06 203 ILE A O 1
ATOM 1637 N N . TYR A 1 204 ? -3.865 23.641 17.234 1 59.38 204 TYR A N 1
ATOM 1638 C CA . TYR A 1 204 ? -3.73 22.797 16.047 1 59.38 204 TYR A CA 1
ATOM 1639 C C . TYR A 1 204 ? -3.566 21.328 16.438 1 59.38 204 TYR A C 1
ATOM 1641 O O . TYR A 1 204 ? -3.92 20.438 15.664 1 59.38 204 TYR A O 1
ATOM 1649 N N . PHE A 1 205 ? -2.938 21 17.609 1 58.25 205 PHE A N 1
ATOM 1650 C CA . PHE A 1 205 ? -2.48 19.625 17.797 1 58.25 205 PHE A CA 1
ATOM 1651 C C . PHE A 1 205 ? -2.936 19.094 19.156 1 58.25 205 PHE A C 1
ATOM 1653 O O . PHE A 1 205 ? -3.086 17.875 19.328 1 58.25 205 PHE A O 1
ATOM 1660 N N . GLU A 1 206 ? -2.414 19.594 20.359 1 51.66 206 GLU A N 1
ATOM 1661 C CA . GLU A 1 206 ? -2.549 19.062 21.703 1 51.66 206 GLU A CA 1
ATOM 1662 C C . GLU A 1 206 ? -3.988 19.172 22.203 1 51.66 206 GLU A C 1
ATOM 1664 O O . GLU A 1 206 ? -4.301 18.75 23.312 1 51.66 206 GLU A O 1
ATOM 1669 N N . GLY A 1 207 ? -4.73 19.859 21.688 1 42.28 207 GLY A N 1
ATOM 1670 C CA . GLY A 1 207 ? -5.887 19.516 22.5 1 42.28 207 GLY A CA 1
ATOM 1671 C C . GLY A 1 207 ? -5.996 18.031 22.781 1 42.28 207 GLY A C 1
ATOM 1672 O O . GLY A 1 207 ? -6.973 17.578 23.391 1 42.28 207 GLY A O 1
ATOM 1673 N N . HIS A 1 208 ? -5.09 17.328 22.109 1 39.06 208 HIS A N 1
ATOM 1674 C CA . HIS A 1 208 ? -5.047 15.883 22.297 1 39.06 208 HIS A CA 1
ATOM 1675 C C . HIS A 1 208 ? -4.062 15.5 23.391 1 39.06 208 HIS A C 1
ATOM 1677 O O . HIS A 1 208 ? -2.857 15.734 23.266 1 39.06 208 HIS A O 1
ATOM 1683 N N . LYS A 1 209 ? -4.301 15.789 24.656 1 38.19 209 LYS A N 1
ATOM 1684 C CA . LYS A 1 209 ? -3.545 15.406 25.844 1 38.19 209 LYS A CA 1
ATOM 1685 C C . LYS A 1 209 ? -2.729 14.141 25.609 1 38.19 209 LYS A C 1
ATOM 1687 O O . LYS A 1 209 ? -1.984 13.695 26.484 1 38.19 209 LYS A O 1
ATOM 1692 N N . THR A 1 210 ? -3.121 13.102 24.75 1 33.66 210 THR A N 1
ATOM 1693 C CA . THR A 1 210 ? -2.365 11.875 24.969 1 33.66 210 THR A CA 1
ATOM 1694 C C . THR A 1 210 ? -0.971 11.977 24.359 1 33.66 210 THR A C 1
ATOM 1696 O O . THR A 1 210 ? -0.234 10.992 24.312 1 33.66 210 THR A O 1
ATOM 1699 N N . PHE A 1 211 ? -0.388 13.07 23.969 1 27.08 211 PHE A N 1
ATOM 1700 C CA . PHE A 1 211 ? 0.991 12.812 23.562 1 27.08 211 PHE A CA 1
ATOM 1701 C C . PHE A 1 211 ? 1.908 12.773 24.781 1 27.08 211 PHE A C 1
ATOM 1703 O O . PHE A 1 211 ? 1.751 13.57 25.719 1 27.08 211 PHE A O 1
ATOM 1710 N N . MET B 1 1 ? -9.922 -18.531 6.832 1 36.94 1 MET B N 1
ATOM 1711 C CA . MET B 1 1 ? -10.484 -19.25 5.688 1 36.94 1 MET B CA 1
ATOM 1712 C C . MET B 1 1 ? -10.562 -20.75 5.969 1 36.94 1 MET B C 1
ATOM 1714 O O . MET B 1 1 ? -9.586 -21.359 6.422 1 36.94 1 MET B O 1
ATOM 1718 N N . ASN B 1 2 ? -11.531 -21.219 6.203 1 46.41 2 ASN B N 1
ATOM 1719 C CA . ASN B 1 2 ? -11.5 -22.672 6.219 1 46.41 2 ASN B CA 1
ATOM 1720 C C . ASN B 1 2 ? -11.133 -23.234 4.848 1 46.41 2 ASN B C 1
ATOM 1722 O O . ASN B 1 2 ? -11.922 -23.156 3.908 1 46.41 2 ASN B O 1
ATOM 1726 N N . MET B 1 3 ? -9.859 -23.016 4.418 1 57.16 3 MET B N 1
ATOM 1727 C CA . MET B 1 3 ? -9.344 -23.781 3.281 1 57.16 3 MET B CA 1
ATOM 1728 C C . MET B 1 3 ? -9.641 -25.266 3.434 1 57.16 3 MET B C 1
ATOM 1730 O O . MET B 1 3 ? -8.727 -26.078 3.473 1 57.16 3 MET B O 1
ATOM 1734 N N . ASN B 1 4 ? -10.961 -25.406 3.646 1 67.25 4 ASN B N 1
ATOM 1735 C CA . ASN B 1 4 ? -11.312 -26.75 4.07 1 67.25 4 ASN B CA 1
ATOM 1736 C C . ASN B 1 4 ? -11.953 -27.547 2.936 1 67.25 4 ASN B C 1
ATOM 1738 O O . ASN B 1 4 ? -12.5 -28.625 3.16 1 67.25 4 ASN B O 1
ATOM 1742 N N . SER B 1 5 ? -11.906 -26.906 1.728 1 82.5 5 SER B N 1
ATOM 1743 C CA . SER B 1 5 ? -12.445 -27.672 0.605 1 82.5 5 SER B CA 1
ATOM 1744 C C . SER B 1 5 ? -11.703 -27.359 -0.687 1 82.5 5 SER B C 1
ATOM 1746 O O . SER B 1 5 ? -11.039 -26.312 -0.794 1 82.5 5 SER B O 1
ATOM 1748 N N . PHE B 1 6 ? -11.797 -28.234 -1.622 1 88 6 PHE B N 1
ATOM 1749 C CA . PHE B 1 6 ? -11.203 -28.031 -2.939 1 88 6 PHE B CA 1
ATOM 1750 C C . PHE B 1 6 ? -11.75 -26.766 -3.586 1 88 6 PHE B C 1
ATOM 1752 O O . PHE B 1 6 ? -10.992 -25.984 -4.16 1 88 6 PHE B O 1
ATOM 1759 N N . ASN B 1 7 ? -12.984 -26.562 -3.373 1 90.44 7 ASN B N 1
ATOM 1760 C CA . ASN B 1 7 ? -13.633 -25.406 -3.977 1 90.44 7 ASN B CA 1
ATOM 1761 C C . ASN B 1 7 ? -13.141 -24.109 -3.363 1 90.44 7 ASN B C 1
ATOM 1763 O O . ASN B 1 7 ? -12.945 -23.109 -4.074 1 90.44 7 ASN B O 1
ATOM 1767 N N . ALA B 1 8 ? -12.969 -24.141 -2.121 1 89.25 8 ALA B N 1
ATOM 1768 C CA . ALA B 1 8 ? -12.492 -22.938 -1.434 1 89.25 8 ALA B CA 1
ATOM 1769 C C . ALA B 1 8 ? -11.086 -22.562 -1.897 1 89.25 8 ALA B C 1
ATOM 1771 O O . ALA B 1 8 ? -10.789 -21.391 -2.086 1 89.25 8 ALA B O 1
ATOM 1772 N N . ILE B 1 9 ? -10.258 -23.531 -2.09 1 89.94 9 ILE B N 1
ATOM 1773 C CA . ILE B 1 9 ? -8.883 -23.281 -2.521 1 89.94 9 ILE B CA 1
ATOM 1774 C C . ILE B 1 9 ? -8.875 -22.797 -3.965 1 89.94 9 ILE B C 1
ATOM 1776 O O . ILE B 1 9 ? -8.141 -21.859 -4.305 1 89.94 9 ILE B O 1
ATOM 1780 N N . GLN B 1 10 ? -9.727 -23.359 -4.789 1 93.81 10 GLN B N 1
ATOM 1781 C CA . GLN B 1 10 ? -9.844 -22.938 -6.176 1 93.81 10 GLN B CA 1
ATOM 1782 C C . GLN B 1 10 ? -10.289 -21.469 -6.27 1 93.81 10 GLN B C 1
ATOM 1784 O O . GLN B 1 10 ? -9.734 -20.703 -7.051 1 93.81 10 GLN B O 1
ATOM 1789 N N . ILE B 1 11 ? -11.273 -21.141 -5.473 1 94.19 11 ILE B N 1
ATOM 1790 C CA . ILE B 1 11 ? -11.789 -19.781 -5.484 1 94.19 11 ILE B CA 1
ATOM 1791 C C . ILE B 1 11 ? -10.703 -18.812 -5.027 1 94.19 11 ILE B C 1
ATOM 1793 O O . ILE B 1 11 ? -10.492 -17.766 -5.645 1 94.19 11 ILE B O 1
ATOM 1797 N N . ALA B 1 12 ? -10.008 -19.188 -3.994 1 92.88 12 ALA B N 1
ATOM 1798 C CA . ALA B 1 12 ? -8.922 -18.344 -3.482 1 92.88 12 ALA B CA 1
ATOM 1799 C C . ALA B 1 12 ? -7.836 -18.156 -4.535 1 92.88 12 ALA B C 1
ATOM 1801 O O . ALA B 1 12 ? -7.332 -17.047 -4.723 1 92.88 12 ALA B O 1
ATOM 1802 N N . TYR B 1 13 ? -7.48 -19.25 -5.148 1 93.5 13 TYR B N 1
ATOM 1803 C CA . TYR B 1 13 ? -6.477 -19.188 -6.203 1 93.5 13 TYR B CA 1
ATOM 1804 C C . TYR B 1 13 ? -6.91 -18.25 -7.316 1 93.5 13 TYR B C 1
ATOM 1806 O O . TYR B 1 13 ? -6.148 -17.359 -7.727 1 93.5 13 TYR B O 1
ATOM 1814 N N . THR B 1 14 ? -8.117 -18.391 -7.781 1 97 14 THR B N 1
ATOM 1815 C CA . THR B 1 14 ? -8.641 -17.625 -8.914 1 97 14 THR B CA 1
ATOM 1816 C C . THR B 1 14 ? -8.719 -16.141 -8.57 1 97 14 THR B C 1
ATOM 1818 O O . THR B 1 14 ? -8.281 -15.297 -9.359 1 97 14 THR B O 1
ATOM 1821 N N . LYS B 1 15 ? -9.172 -15.852 -7.457 1 96.62 15 LYS B N 1
ATOM 1822 C CA . LYS B 1 15 ? -9.328 -14.453 -7.055 1 96.62 15 LYS B CA 1
ATOM 1823 C C . LYS B 1 15 ? -7.969 -13.805 -6.797 1 96.62 15 LYS B C 1
ATOM 1825 O O . LYS B 1 15 ? -7.762 -12.633 -7.113 1 96.62 15 LYS B O 1
ATOM 1830 N N . THR B 1 16 ? -7.078 -14.562 -6.207 1 96.12 16 THR B N 1
ATOM 1831 C CA . THR B 1 16 ? -5.73 -14.062 -5.977 1 96.12 16 THR B CA 1
ATOM 1832 C C . THR B 1 16 ? -5.031 -13.766 -7.301 1 96.12 16 THR B C 1
ATOM 1834 O O . THR B 1 16 ? -4.387 -12.719 -7.449 1 96.12 16 THR B O 1
ATOM 1837 N N . TYR B 1 17 ? -5.199 -14.664 -8.234 1 97.25 17 TYR B N 1
ATOM 1838 C CA . TYR B 1 17 ? -4.613 -14.484 -9.555 1 97.25 17 TYR B CA 1
ATOM 1839 C C . TYR B 1 17 ? -5.141 -13.211 -10.219 1 97.25 17 TYR B C 1
ATOM 1841 O O . TYR B 1 17 ? -4.367 -12.406 -10.742 1 97.25 17 TYR B O 1
ATOM 1849 N N . HIS B 1 18 ? -6.402 -13.039 -10.18 1 97.81 18 HIS B N 1
ATOM 1850 C CA . HIS B 1 18 ? -7 -11.883 -10.844 1 97.81 18 HIS B CA 1
ATOM 1851 C C . HIS B 1 18 ? -6.625 -10.586 -10.133 1 97.81 18 HIS B C 1
ATOM 1853 O O . HIS B 1 18 ? -6.465 -9.547 -10.773 1 97.81 18 HIS B O 1
ATOM 1859 N N . ASN B 1 19 ? -6.539 -10.648 -8.828 1 97.81 19 ASN B N 1
ATOM 1860 C CA . ASN B 1 19 ? -6.055 -9.469 -8.125 1 97.81 19 ASN B CA 1
ATOM 1861 C C . ASN B 1 19 ? -4.641 -9.102 -8.562 1 97.81 19 ASN B C 1
ATOM 1863 O O . ASN B 1 19 ? -4.328 -7.922 -8.742 1 97.81 19 ASN B O 1
ATOM 1867 N N . ALA B 1 20 ? -3.764 -10.109 -8.664 1 97.88 20 ALA B N 1
ATOM 1868 C CA . ALA B 1 20 ? -2.398 -9.867 -9.117 1 97.88 20 ALA B CA 1
ATOM 1869 C C . ALA B 1 20 ? -2.387 -9.211 -10.5 1 97.88 20 ALA B C 1
ATOM 1871 O O . ALA B 1 20 ? -1.602 -8.297 -10.75 1 97.88 20 ALA B O 1
ATOM 1872 N N . CYS B 1 21 ? -3.273 -9.656 -11.359 1 98.25 21 CYS B N 1
ATOM 1873 C CA . CYS B 1 21 ? -3.373 -9.094 -12.703 1 98.25 21 CYS B CA 1
ATOM 1874 C C . CYS B 1 21 ? -3.811 -7.637 -12.648 1 98.25 21 CYS B C 1
ATOM 1876 O O . CYS B 1 21 ? -3.264 -6.797 -13.367 1 98.25 21 CYS B O 1
ATOM 1878 N N . ASP B 1 22 ? -4.789 -7.352 -11.812 1 98.25 22 ASP B N 1
ATOM 1879 C CA . ASP B 1 22 ? -5.227 -5.973 -11.641 1 98.25 22 ASP B CA 1
ATOM 1880 C C . ASP B 1 22 ? -4.07 -5.082 -11.188 1 98.25 22 ASP B C 1
ATOM 1882 O O . ASP B 1 22 ? -3.889 -3.98 -11.703 1 98.25 22 ASP B O 1
ATOM 1886 N N . LEU B 1 23 ? -3.324 -5.582 -10.242 1 98.56 23 LEU B N 1
ATOM 1887 C CA . LEU B 1 23 ? -2.191 -4.844 -9.688 1 98.56 23 LEU B CA 1
ATOM 1888 C C . LEU B 1 23 ? -1.151 -4.559 -10.766 1 98.56 23 LEU B C 1
ATOM 1890 O O . LEU B 1 23 ? -0.585 -3.463 -10.812 1 98.56 23 LEU B O 1
ATOM 1894 N N . ILE B 1 24 ? -0.913 -5.512 -11.609 1 98.56 24 ILE B N 1
ATOM 1895 C CA . ILE B 1 24 ? 0.075 -5.352 -12.672 1 98.56 24 ILE B CA 1
ATOM 1896 C C . ILE B 1 24 ? -0.403 -4.293 -13.664 1 98.56 24 ILE B C 1
ATOM 1898 O O . ILE B 1 24 ? 0.375 -3.436 -14.086 1 98.56 24 ILE B O 1
ATOM 1902 N N . GLU B 1 25 ? -1.648 -4.363 -14.016 1 98.38 25 GLU B N 1
ATOM 1903 C CA . GLU B 1 25 ? -2.211 -3.373 -14.93 1 98.38 25 GLU B CA 1
ATOM 1904 C C . GLU B 1 25 ? -2.133 -1.968 -14.336 1 98.38 25 GLU B C 1
ATOM 1906 O O . GLU B 1 25 ? -1.81 -1.01 -15.047 1 98.38 25 GLU B O 1
ATOM 1911 N N . GLU B 1 26 ? -2.482 -1.861 -13.125 1 98.62 26 GLU B N 1
ATOM 1912 C CA . GLU B 1 26 ? -2.438 -0.572 -12.445 1 98.62 26 GLU B CA 1
ATOM 1913 C C . GLU B 1 26 ? -1.003 -0.076 -12.297 1 98.62 26 GLU B C 1
ATOM 1915 O O . GLU B 1 26 ? -0.741 1.125 -12.391 1 98.62 26 GLU B O 1
ATOM 1920 N N . SER B 1 27 ? -0.104 -0.986 -11.977 1 98.56 27 SER B N 1
ATOM 1921 C CA . SER B 1 27 ? 1.313 -0.638 -11.945 1 98.56 27 SER B CA 1
ATOM 1922 C C . SER B 1 27 ? 1.763 -0.052 -13.281 1 98.56 27 SER B C 1
ATOM 1924 O O . SER B 1 27 ? 2.482 0.949 -13.312 1 98.56 27 SER B O 1
ATOM 1926 N N . LYS B 1 28 ? 1.38 -0.66 -14.359 1 98.5 28 LYS B N 1
ATOM 1927 C CA . LYS B 1 28 ? 1.719 -0.175 -15.688 1 98.5 28 LYS B CA 1
ATOM 1928 C C . LYS B 1 28 ? 1.153 1.223 -15.93 1 98.5 28 LYS B C 1
ATOM 1930 O O . LYS B 1 28 ? 1.834 2.088 -16.484 1 98.5 28 LYS B O 1
ATOM 1935 N N . LEU B 1 29 ? -0.09 1.366 -15.547 1 98.5 29 LEU B N 1
ATOM 1936 C CA . LEU B 1 29 ? -0.74 2.664 -15.688 1 98.5 29 LEU B CA 1
ATOM 1937 C C . LEU B 1 29 ? 0.064 3.752 -14.977 1 98.5 29 LEU B C 1
ATOM 1939 O O . LEU B 1 29 ? 0.282 4.828 -15.539 1 98.5 29 LEU B O 1
ATOM 1943 N N . LEU B 1 30 ? 0.482 3.523 -13.781 1 98.62 30 LEU B N 1
ATOM 1944 C CA . LEU B 1 30 ? 1.254 4.488 -13.008 1 98.62 30 LEU B CA 1
ATOM 1945 C C . LEU B 1 30 ? 2.635 4.695 -13.617 1 98.62 30 LEU B C 1
ATOM 1947 O O . LEU B 1 30 ? 3.131 5.824 -13.68 1 98.62 30 LEU B O 1
ATOM 1951 N N . LEU B 1 31 ? 3.246 3.615 -14.047 1 98.38 31 LEU B N 1
ATOM 1952 C CA . LEU B 1 31 ? 4.551 3.688 -14.703 1 98.38 31 LEU B CA 1
ATOM 1953 C C . LEU B 1 31 ? 4.488 4.578 -15.938 1 98.38 31 LEU B C 1
ATOM 1955 O O . LEU B 1 31 ? 5.363 5.422 -16.141 1 98.38 31 LEU B O 1
ATOM 1959 N N . ASP B 1 32 ? 3.467 4.398 -16.688 1 98.06 32 ASP B N 1
ATOM 1960 C CA . ASP B 1 32 ? 3.283 5.152 -17.922 1 98.06 32 ASP B CA 1
ATOM 1961 C C . ASP B 1 32 ? 3.035 6.629 -17.641 1 98.06 32 ASP B C 1
ATOM 1963 O O . ASP B 1 32 ? 3.225 7.477 -18.516 1 98.06 32 ASP B O 1
ATOM 1967 N N . ASN B 1 33 ? 2.598 7 -16.484 1 98.06 33 ASN B N 1
ATOM 1968 C CA . ASN B 1 33 ? 2.361 8.383 -16.094 1 98.06 33 ASN B CA 1
ATOM 1969 C C . ASN B 1 33 ? 3.486 8.914 -15.203 1 98.06 33 ASN B C 1
ATOM 1971 O O . ASN B 1 33 ? 3.303 9.891 -14.477 1 98.06 33 ASN B O 1
ATOM 1975 N N . GLU B 1 34 ? 4.543 8.234 -15.141 1 98 34 GLU B N 1
ATOM 1976 C CA . GLU B 1 34 ? 5.789 8.625 -14.492 1 98 34 GLU B CA 1
ATOM 1977 C C . GLU B 1 34 ? 5.621 8.711 -12.977 1 98 34 GLU B C 1
ATOM 1979 O O . GLU B 1 34 ? 6.188 9.594 -12.336 1 98 34 GLU B O 1
ATOM 1984 N N . ARG B 1 35 ? 4.691 7.902 -12.484 1 98.19 35 ARG B N 1
ATOM 1985 C CA . ARG B 1 35 ? 4.527 7.73 -11.047 1 98.19 35 ARG B CA 1
ATOM 1986 C C . ARG B 1 35 ? 5.246 6.477 -10.562 1 98.19 35 ARG B C 1
ATOM 1988 O O . ARG B 1 35 ? 4.609 5.453 -10.297 1 98.19 35 ARG B O 1
ATOM 1995 N N . TYR B 1 36 ? 6.539 6.582 -10.352 1 98.38 36 TYR B N 1
ATOM 1996 C CA . TYR B 1 36 ? 7.41 5.418 -10.258 1 98.38 36 TYR B CA 1
ATOM 1997 C C . TYR B 1 36 ? 7.293 4.758 -8.891 1 98.38 36 TYR B C 1
ATOM 1999 O O . TYR B 1 36 ? 7.312 3.529 -8.781 1 98.38 36 TYR B O 1
ATOM 2007 N N . ALA B 1 37 ? 7.156 5.531 -7.844 1 97.94 37 ALA B N 1
ATOM 2008 C CA . ALA B 1 37 ? 7.137 4.973 -6.496 1 97.94 37 ALA B CA 1
ATOM 2009 C C . ALA B 1 37 ? 5.969 4.004 -6.32 1 97.94 37 ALA B C 1
ATOM 2011 O O . ALA B 1 37 ? 6.156 2.867 -5.883 1 97.94 37 ALA B O 1
ATOM 2012 N N . ARG B 1 38 ? 4.766 4.426 -6.707 1 98.5 38 ARG B N 1
ATOM 2013 C CA . ARG B 1 38 ? 3.588 3.582 -6.512 1 98.5 38 ARG B CA 1
ATOM 2014 C C . ARG B 1 38 ? 3.514 2.494 -7.578 1 98.5 38 ARG B C 1
ATOM 2016 O O . ARG B 1 38 ? 2.963 1.417 -7.336 1 98.5 38 ARG B O 1
ATOM 2023 N N . ALA B 1 39 ? 4.086 2.805 -8.812 1 98.44 39 ALA B N 1
ATOM 2024 C CA . ALA B 1 39 ? 4.227 1.72 -9.781 1 98.44 39 ALA B CA 1
ATOM 2025 C C . ALA B 1 39 ? 5.031 0.564 -9.203 1 98.44 39 ALA B C 1
ATOM 2027 O O . ALA B 1 39 ? 4.648 -0.6 -9.328 1 98.44 39 ALA B O 1
ATOM 2028 N N . HIS B 1 40 ? 6.133 0.936 -8.578 1 98 40 HIS B N 1
ATOM 2029 C CA . HIS B 1 40 ? 6.98 -0.056 -7.922 1 98 40 HIS B CA 1
ATOM 2030 C C . HIS B 1 40 ? 6.211 -0.811 -6.844 1 98 40 HIS B C 1
ATOM 2032 O O . HIS B 1 40 ? 6.309 -2.035 -6.746 1 98 40 HIS B O 1
ATOM 2038 N N . LEU B 1 41 ? 5.488 -0.109 -6.047 1 97.19 41 LEU B N 1
ATOM 2039 C CA . LEU B 1 41 ? 4.734 -0.681 -4.938 1 97.19 41 LEU B CA 1
ATOM 2040 C C . LEU B 1 41 ? 3.73 -1.717 -5.441 1 97.19 41 LEU B C 1
ATOM 2042 O O . LEU B 1 41 ? 3.693 -2.842 -4.938 1 97.19 41 LEU B O 1
ATOM 2046 N N . LEU B 1 42 ? 2.896 -1.322 -6.398 1 98.38 42 LEU B N 1
ATOM 2047 C CA . LEU B 1 42 ? 1.841 -2.205 -6.887 1 98.38 42 LEU B CA 1
ATOM 2048 C C . LEU B 1 42 ? 2.432 -3.443 -7.551 1 98.38 42 LEU B C 1
ATOM 2050 O O . LEU B 1 42 ? 1.878 -4.539 -7.434 1 98.38 42 LEU B O 1
ATOM 2054 N N . ALA B 1 43 ? 3.57 -3.285 -8.258 1 97.88 43 ALA B N 1
ATOM 2055 C CA . ALA B 1 43 ? 4.254 -4.438 -8.844 1 97.88 43 ALA B CA 1
ATOM 2056 C C . ALA B 1 43 ? 4.754 -5.387 -7.762 1 97.88 43 ALA B C 1
ATOM 2058 O O . ALA B 1 43 ? 4.656 -6.605 -7.902 1 97.88 43 ALA B O 1
ATOM 2059 N N . HIS B 1 44 ? 5.285 -4.812 -6.727 1 96.19 44 HIS B N 1
ATOM 2060 C CA . HIS B 1 44 ? 5.75 -5.613 -5.602 1 96.19 44 HIS B CA 1
ATOM 2061 C C . HIS B 1 44 ? 4.609 -6.438 -5.004 1 96.19 44 HIS B C 1
ATOM 2063 O O . HIS B 1 44 ? 4.773 -7.629 -4.738 1 96.19 44 HIS B O 1
ATOM 2069 N N . ILE B 1 45 ? 3.508 -5.832 -4.797 1 95.81 45 ILE B N 1
ATOM 2070 C CA . ILE B 1 45 ? 2.355 -6.52 -4.223 1 95.81 45 ILE B CA 1
ATOM 2071 C C . ILE B 1 45 ? 1.857 -7.59 -5.191 1 95.81 45 ILE B C 1
ATOM 2073 O O . ILE B 1 45 ? 1.428 -8.664 -4.77 1 95.81 45 ILE B O 1
ATOM 2077 N N . ALA B 1 46 ? 1.887 -7.281 -6.457 1 97.69 46 ALA B N 1
ATOM 2078 C CA . ALA B 1 46 ? 1.495 -8.266 -7.461 1 97.69 46 ALA B CA 1
ATOM 2079 C C . ALA B 1 46 ? 2.35 -9.531 -7.352 1 97.69 46 ALA B C 1
ATOM 2081 O O . ALA B 1 46 ? 1.833 -10.648 -7.445 1 97.69 46 ALA B O 1
ATOM 2082 N N . ILE B 1 47 ? 3.602 -9.312 -7.156 1 95.06 47 ILE B N 1
ATOM 2083 C CA . ILE B 1 47 ? 4.531 -10.43 -7.027 1 95.06 47 ILE B CA 1
ATOM 2084 C C . ILE B 1 47 ? 4.172 -11.258 -5.793 1 95.06 47 ILE B C 1
ATOM 2086 O O . ILE B 1 47 ? 4.184 -12.492 -5.84 1 95.06 47 ILE B O 1
ATOM 2090 N N . GLU B 1 48 ? 3.834 -10.578 -4.715 1 91.56 48 GLU B N 1
ATOM 2091 C CA . GLU B 1 48 ? 3.422 -11.281 -3.502 1 91.56 48 GLU B CA 1
ATOM 2092 C C . GLU B 1 48 ? 2.152 -12.094 -3.74 1 91.56 48 GLU B C 1
ATOM 2094 O O . GLU B 1 48 ? 2.033 -13.219 -3.254 1 91.56 48 GLU B O 1
ATOM 2099 N N . GLU B 1 49 ? 1.193 -11.547 -4.441 1 94.5 49 GLU B N 1
ATOM 2100 C CA . GLU B 1 49 ? -0.043 -12.258 -4.75 1 94.5 49 GLU B CA 1
ATOM 2101 C C . GLU B 1 49 ? 0.223 -13.461 -5.656 1 94.5 49 GLU B C 1
ATOM 2103 O O . GLU B 1 49 ? -0.398 -14.516 -5.5 1 94.5 49 GLU B O 1
ATOM 2108 N N . MET B 1 50 ? 1.159 -13.289 -6.621 1 93.56 50 MET B N 1
ATOM 2109 C CA . MET B 1 50 ? 1.518 -14.414 -7.477 1 93.56 50 MET B CA 1
ATOM 2110 C C . MET B 1 50 ? 2.156 -15.531 -6.664 1 93.56 50 MET B C 1
ATOM 2112 O O . MET B 1 50 ? 1.889 -16.719 -6.906 1 93.56 50 MET B O 1
ATOM 2116 N N . ALA B 1 51 ? 2.992 -15.156 -5.77 1 89 51 ALA B N 1
ATOM 2117 C CA . ALA B 1 51 ? 3.58 -16.156 -4.883 1 89 51 ALA B CA 1
ATOM 2118 C C . ALA B 1 51 ? 2.502 -16.875 -4.078 1 89 51 ALA B C 1
ATOM 2120 O O . ALA B 1 51 ? 2.617 -18.078 -3.814 1 89 51 ALA B O 1
ATOM 2121 N N . ARG B 1 52 ? 1.519 -16.188 -3.678 1 89 52 ARG B N 1
ATOM 2122 C CA . ARG B 1 52 ? 0.4 -16.797 -2.971 1 89 52 ARG B CA 1
ATOM 2123 C C . ARG B 1 52 ? -0.306 -17.828 -3.848 1 89 52 ARG B C 1
ATOM 2125 O O . ARG B 1 52 ? -0.779 -18.844 -3.352 1 89 52 ARG B O 1
ATOM 2132 N N . CYS B 1 53 ? -0.459 -17.547 -5.098 1 91.12 53 CYS B N 1
ATOM 2133 C CA . CYS B 1 53 ? -1.022 -18.531 -6.02 1 91.12 53 CYS B CA 1
ATOM 2134 C C . CYS B 1 53 ? -0.214 -19.828 -6.004 1 91.12 53 CYS B C 1
ATOM 2136 O O . CYS B 1 53 ? -0.783 -20.922 -6.012 1 91.12 53 CYS B O 1
ATOM 2138 N N . VAL B 1 54 ? 1.062 -19.672 -5.977 1 85.62 54 VAL B N 1
ATOM 2139 C CA . VAL B 1 54 ? 1.938 -20.828 -5.906 1 85.62 54 VAL B CA 1
ATOM 2140 C C . VAL B 1 54 ? 1.663 -21.609 -4.621 1 85.62 54 VAL B C 1
ATOM 2142 O O . VAL B 1 54 ? 1.545 -22.844 -4.645 1 85.62 54 VAL B O 1
ATOM 2145 N N . MET B 1 55 ? 1.548 -20.938 -3.566 1 84.12 55 MET B N 1
ATOM 2146 C CA . MET B 1 55 ? 1.283 -21.578 -2.277 1 84.12 55 MET B CA 1
ATOM 2147 C C . MET B 1 55 ? -0.056 -22.297 -2.293 1 84.12 55 MET B C 1
ATOM 2149 O O . MET B 1 55 ? -0.171 -23.406 -1.77 1 84.12 55 MET B O 1
ATOM 2153 N N . LEU B 1 56 ? -1.044 -21.719 -2.834 1 87.25 56 LEU B N 1
ATOM 2154 C CA . LEU B 1 56 ? -2.377 -22.297 -2.9 1 87.25 56 LEU B CA 1
ATOM 2155 C C . LEU B 1 56 ? -2.379 -23.547 -3.785 1 87.25 56 LEU B C 1
ATOM 2157 O O . LEU B 1 56 ? -3.07 -24.516 -3.49 1 87.25 56 LEU B O 1
ATOM 2161 N N . SER B 1 57 ? -1.679 -23.453 -4.902 1 87.94 57 SER B N 1
ATOM 2162 C CA . SER B 1 57 ? -1.56 -24.609 -5.77 1 87.94 57 SER B CA 1
ATOM 2163 C C . SER B 1 57 ? -0.914 -25.781 -5.035 1 87.94 57 SER B C 1
ATOM 2165 O O . SER B 1 57 ? -1.343 -26.922 -5.184 1 87.94 57 SER B O 1
ATOM 2167 N N . SER B 1 58 ? 0.086 -25.469 -4.273 1 81.5 58 SER B N 1
ATOM 2168 C CA . SER B 1 58 ? 0.715 -26.5 -3.459 1 81.5 58 SER B CA 1
ATOM 2169 C C . SER B 1 58 ? -0.252 -27.047 -2.414 1 81.5 58 SER B C 1
ATOM 2171 O O . SER B 1 58 ? -0.224 -28.234 -2.096 1 81.5 58 SER B O 1
ATOM 2173 N N . ALA B 1 59 ? -0.959 -26.219 -1.823 1 81.69 59 ALA B N 1
ATOM 2174 C CA . ALA B 1 59 ? -1.895 -26.594 -0.768 1 81.69 59 ALA B CA 1
ATOM 2175 C C . ALA B 1 59 ? -2.955 -27.562 -1.292 1 81.69 59 ALA B C 1
ATOM 2177 O O . ALA B 1 59 ? -3.297 -28.547 -0.625 1 81.69 59 ALA B O 1
ATOM 2178 N N . ILE B 1 60 ? -3.477 -27.266 -2.41 1 85.81 60 ILE B N 1
ATOM 2179 C CA . ILE B 1 60 ? -4.543 -28.125 -2.932 1 85.81 60 ILE B CA 1
ATOM 2180 C C . ILE B 1 60 ? -3.984 -29.5 -3.277 1 85.81 60 ILE B C 1
ATOM 2182 O O . ILE B 1 60 ? -4.676 -30.516 -3.129 1 85.81 60 ILE B O 1
ATOM 2186 N N . MET B 1 61 ? -2.766 -29.578 -3.711 1 83.81 61 MET B N 1
ATOM 2187 C CA . MET B 1 61 ? -2.115 -30.859 -4.008 1 83.81 61 MET B CA 1
ATOM 2188 C C . MET B 1 61 ? -1.885 -31.656 -2.734 1 83.81 61 MET B C 1
ATOM 2190 O O . MET B 1 61 ? -2.119 -32.875 -2.707 1 83.81 61 MET B O 1
ATOM 2194 N N . LYS B 1 62 ? -1.521 -30.984 -1.717 1 78.44 62 LYS B N 1
ATOM 2195 C CA . LYS B 1 62 ? -1.338 -31.625 -0.423 1 78.44 62 LYS B CA 1
ATOM 2196 C C . LYS B 1 62 ? -2.674 -32.094 0.154 1 78.44 62 LYS B C 1
ATOM 2198 O O . LYS B 1 62 ? -2.746 -33.125 0.806 1 78.44 62 LYS B O 1
ATOM 2203 N N . PHE B 1 63 ? -3.613 -31.266 -0.041 1 79.56 63 PHE B N 1
ATOM 2204 C CA . PHE B 1 63 ? -4.957 -31.609 0.415 1 79.56 63 PHE B CA 1
ATOM 2205 C C . PHE B 1 63 ? -5.426 -32.906 -0.208 1 79.56 63 PHE B C 1
ATOM 2207 O O . PHE B 1 63 ? -6.016 -33.75 0.473 1 79.56 63 PHE B O 1
ATOM 2214 N N . LYS B 1 64 ? -5.219 -33.062 -1.396 1 80.44 64 LYS B N 1
ATOM 2215 C CA . LYS B 1 64 ? -5.574 -34.312 -2.109 1 80.44 64 LYS B CA 1
ATOM 2216 C C . LYS B 1 64 ? -4.82 -35.5 -1.551 1 80.44 64 LYS B C 1
ATOM 2218 O O . LYS B 1 64 ? -5.402 -36.562 -1.341 1 80.44 64 LYS B O 1
ATOM 2223 N N . ILE B 1 65 ? -3.564 -35.219 -1.245 1 76.56 65 ILE B N 1
ATOM 2224 C CA . ILE B 1 65 ? -2.729 -36.344 -0.812 1 76.56 65 ILE B CA 1
ATOM 2225 C C . ILE B 1 65 ? -2.895 -36.562 0.689 1 76.56 65 ILE B C 1
ATOM 2227 O O . ILE B 1 65 ? -2.199 -37.375 1.284 1 76.56 65 ILE B O 1
ATOM 2231 N N . ARG B 1 66 ? -3.977 -35.906 1.364 1 68.44 66 ARG B N 1
ATOM 2232 C CA . ARG B 1 66 ? -4.312 -36 2.781 1 68.44 66 ARG B CA 1
ATOM 2233 C C . ARG B 1 66 ? -3.113 -35.656 3.654 1 68.44 66 ARG B C 1
ATOM 2235 O O . ARG B 1 66 ? -2.881 -36.281 4.684 1 68.44 66 ARG B O 1
ATOM 2242 N N . SER B 1 67 ? -2.424 -34.781 3.146 1 64.56 67 SER B N 1
ATOM 2243 C CA . SER B 1 67 ? -1.267 -34.375 3.947 1 64.56 67 SER B CA 1
ATOM 2244 C C . SER B 1 67 ? -1.307 -32.906 4.289 1 64.56 67 SER B C 1
ATOM 2246 O O . SER B 1 67 ? -0.341 -32.344 4.828 1 64.56 67 SER B O 1
ATOM 2248 N N . LEU B 1 68 ? -2.562 -32.344 4.039 1 58.78 68 LEU B N 1
ATOM 2249 C CA . LEU B 1 68 ? -2.607 -30.891 4.227 1 58.78 68 LEU B CA 1
ATOM 2250 C C . LEU B 1 68 ? -2.76 -30.547 5.699 1 58.78 68 LEU B C 1
ATOM 2252 O O . LEU B 1 68 ? -3.686 -31.016 6.363 1 58.78 68 LEU B O 1
ATOM 2256 N N . ASN B 1 69 ? -1.69 -29.922 6.172 1 58.19 69 ASN B N 1
ATOM 2257 C CA . ASN B 1 69 ? -1.817 -29.25 7.461 1 58.19 69 ASN B CA 1
ATOM 2258 C C . ASN B 1 69 ? -2.297 -27.812 7.305 1 58.19 69 ASN B C 1
ATOM 2260 O O . ASN B 1 69 ? -1.503 -26.922 7.016 1 58.19 69 ASN B O 1
ATOM 2264 N N . VAL B 1 70 ? -3.562 -27.625 7.43 1 56.16 70 VAL B N 1
ATOM 2265 C CA . VAL B 1 70 ? -4.23 -26.344 7.219 1 56.16 70 VAL B CA 1
ATOM 2266 C C . VAL B 1 70 ? -3.602 -25.281 8.109 1 56.16 70 VAL B C 1
ATOM 2268 O O . VAL B 1 70 ? -3.455 -24.125 7.703 1 56.16 70 VAL B O 1
ATOM 2271 N N . LYS B 1 71 ? -3.203 -25.703 9.164 1 57.06 71 LYS B N 1
ATOM 2272 C CA . LYS B 1 71 ? -2.611 -24.766 10.117 1 57.06 71 LYS B CA 1
ATOM 2273 C C . LYS B 1 71 ? -1.297 -24.203 9.586 1 57.06 71 LYS B C 1
ATOM 2275 O O . LYS B 1 71 ? -1.039 -23 9.711 1 57.06 71 LYS B O 1
ATOM 2280 N N . LYS B 1 72 ? -0.593 -25.047 9.062 1 56.34 72 LYS B N 1
ATOM 2281 C CA . LYS B 1 72 ? 0.692 -24.609 8.523 1 56.34 72 LYS B CA 1
ATOM 2282 C C . LYS B 1 72 ? 0.501 -23.625 7.367 1 56.34 72 LYS B C 1
ATOM 2284 O O . LYS B 1 72 ? 1.255 -22.672 7.238 1 56.34 72 LYS B O 1
ATOM 2289 N N . LEU B 1 73 ? -0.479 -23.938 6.625 1 56.19 73 LEU B N 1
ATOM 2290 C CA . LEU B 1 73 ? -0.751 -23.047 5.5 1 56.19 73 LEU B CA 1
ATOM 2291 C C . LEU B 1 73 ? -1.188 -21.672 5.984 1 56.19 73 LEU B C 1
ATOM 2293 O O . LEU B 1 73 ? -0.751 -20.656 5.445 1 56.19 73 LEU B O 1
ATOM 2297 N N . ARG B 1 74 ? -1.904 -21.641 6.938 1 57.22 74 ARG B N 1
ATOM 2298 C CA . ARG B 1 74 ? -2.406 -20.375 7.48 1 57.22 74 ARG B CA 1
ATOM 2299 C C . ARG B 1 74 ? -1.28 -19.562 8.102 1 57.22 74 ARG B C 1
ATOM 2301 O O . ARG B 1 74 ? -1.24 -18.344 7.953 1 57.22 74 ARG B O 1
ATOM 2308 N N . ASN B 1 75 ? -0.482 -20.281 8.742 1 55.97 75 ASN B N 1
ATOM 2309 C CA . ASN B 1 75 ? 0.663 -19.625 9.359 1 55.97 75 ASN B CA 1
ATOM 2310 C C . ASN B 1 75 ? 1.58 -19 8.305 1 55.97 75 ASN B C 1
ATOM 2312 O O . ASN B 1 75 ? 2.084 -17.891 8.492 1 55.97 75 ASN B O 1
ATOM 2316 N N . ARG B 1 76 ? 1.771 -19.781 7.328 1 49.44 76 ARG B N 1
ATOM 2317 C CA . ARG B 1 76 ? 2.631 -19.281 6.262 1 49.44 76 ARG B CA 1
ATOM 2318 C C . ARG B 1 76 ? 2.01 -18.062 5.582 1 49.44 76 ARG B C 1
ATOM 2320 O O . ARG B 1 76 ? 2.717 -17.125 5.203 1 49.44 76 ARG B O 1
ATOM 2327 N N . GLU B 1 77 ? 0.709 -18.25 5.48 1 54.59 77 GLU B N 1
ATOM 2328 C CA . GLU B 1 77 ? -0.024 -17.125 4.91 1 54.59 77 GLU B CA 1
ATOM 2329 C C . GLU B 1 77 ? 0.079 -15.891 5.801 1 54.59 77 GLU B C 1
ATOM 2331 O O . GLU B 1 77 ? 0.034 -14.758 5.312 1 54.59 77 GLU B O 1
ATOM 2336 N N . THR B 1 78 ? 0.369 -16.312 7.02 1 54.41 78 THR B N 1
ATOM 2337 C CA . THR B 1 78 ? 0.366 -15.195 7.961 1 54.41 78 THR B CA 1
ATOM 2338 C C . THR B 1 78 ? 1.776 -14.648 8.156 1 54.41 78 THR B C 1
ATOM 2340 O O . THR B 1 78 ? 1.951 -13.469 8.469 1 54.41 78 THR B O 1
ATOM 2343 N N . ASN B 1 79 ? 2.684 -15.516 7.793 1 62.91 79 ASN B N 1
ATOM 2344 C CA . ASN B 1 79 ? 4.027 -14.969 7.953 1 62.91 79 ASN B CA 1
ATOM 2345 C C . ASN B 1 79 ? 4.477 -14.211 6.707 1 62.91 79 ASN B C 1
ATOM 2347 O O . ASN B 1 79 ? 4.836 -14.82 5.699 1 62.91 79 ASN B O 1
ATOM 2351 N N . HIS B 1 80 ? 4.453 -13.023 6.742 1 69.69 80 HIS B N 1
ATOM 2352 C CA . HIS B 1 80 ? 4.766 -12.102 5.656 1 69.69 80 HIS B CA 1
ATOM 2353 C C . HIS B 1 80 ? 6.168 -12.352 5.109 1 69.69 80 HIS B C 1
ATOM 2355 O O . HIS B 1 80 ? 6.383 -12.305 3.896 1 69.69 80 HIS B O 1
ATOM 2361 N N . LYS B 1 81 ? 7.02 -12.789 5.93 1 71 81 LYS B N 1
ATOM 2362 C CA . LYS B 1 81 ? 8.406 -13.008 5.516 1 71 81 LYS B CA 1
ATOM 2363 C C . LYS B 1 81 ? 8.516 -14.227 4.609 1 71 81 LYS B C 1
ATOM 2365 O O . LYS B 1 81 ? 9.258 -14.211 3.623 1 71 81 LYS B O 1
ATOM 2370 N N . ASP B 1 82 ? 7.832 -15.297 4.887 1 69.5 82 ASP B N 1
ATOM 2371 C CA . ASP B 1 82 ? 7.855 -16.516 4.078 1 69.5 82 ASP B CA 1
ATOM 2372 C C . ASP B 1 82 ? 7.293 -16.25 2.682 1 69.5 82 ASP B C 1
ATOM 2374 O O . ASP B 1 82 ? 7.82 -16.766 1.69 1 69.5 82 ASP B O 1
ATOM 2378 N N . LYS B 1 83 ? 6.363 -15.461 2.623 1 74.88 83 LYS B N 1
ATOM 2379 C CA . LYS B 1 83 ? 5.758 -15.125 1.338 1 74.88 83 LYS B CA 1
ATOM 2380 C C . LYS B 1 83 ? 6.719 -14.32 0.469 1 74.88 83 LYS B C 1
ATOM 2382 O O . LYS B 1 83 ? 6.824 -14.562 -0.736 1 74.88 83 LYS B O 1
ATOM 2387 N N . ILE B 1 84 ? 7.398 -13.391 1.104 1 79.19 84 ILE B N 1
ATOM 2388 C CA . ILE B 1 84 ? 8.352 -12.547 0.381 1 79.19 84 ILE B CA 1
ATOM 2389 C C . ILE B 1 84 ? 9.516 -13.398 -0.113 1 79.19 84 ILE B C 1
ATOM 2391 O O . ILE B 1 84 ? 9.992 -13.219 -1.238 1 79.19 84 ILE B O 1
ATOM 2395 N N . GLN B 1 85 ? 9.875 -14.297 0.75 1 79.06 85 GLN B N 1
ATOM 2396 C CA . GLN B 1 85 ? 10.977 -15.18 0.375 1 79.06 85 GLN B CA 1
ATOM 2397 C C . GLN B 1 85 ? 10.617 -16.016 -0.852 1 79.06 85 GLN B C 1
ATOM 2399 O O . GLN B 1 85 ? 11.406 -16.109 -1.793 1 79.06 85 GLN B O 1
ATOM 2404 N N . LEU B 1 86 ? 9.492 -16.656 -0.789 1 77.38 86 LEU B N 1
ATOM 2405 C CA . LEU B 1 86 ? 9.047 -17.438 -1.937 1 77.38 86 LEU B CA 1
ATOM 2406 C C . LEU B 1 86 ? 8.922 -16.547 -3.178 1 77.38 86 LEU B C 1
ATOM 2408 O O . LEU B 1 86 ? 9.391 -16.922 -4.254 1 77.38 86 LEU B O 1
ATOM 2412 N N . ALA B 1 87 ? 8.328 -15.438 -3.039 1 82.81 87 ALA B N 1
ATOM 2413 C CA . ALA B 1 87 ? 8.07 -14.508 -4.141 1 82.81 87 ALA B CA 1
ATOM 2414 C C . ALA B 1 87 ? 9.367 -14.125 -4.852 1 82.81 87 ALA B C 1
ATOM 2416 O O . ALA B 1 87 ? 9.484 -14.281 -6.066 1 82.81 87 ALA B O 1
ATOM 2417 N N . TYR B 1 88 ? 10.297 -13.781 -4.09 1 84 88 TYR B N 1
ATOM 2418 C CA . TYR B 1 88 ? 11.469 -13.203 -4.73 1 84 88 TYR B CA 1
ATOM 2419 C C . TYR B 1 88 ? 12.484 -14.273 -5.102 1 84 88 TYR B C 1
ATOM 2421 O O . TYR B 1 88 ? 13.336 -14.07 -5.969 1 84 88 TYR B O 1
ATOM 2429 N N . SER B 1 89 ? 12.375 -15.438 -4.492 1 79.94 89 SER B N 1
ATOM 2430 C CA . SER B 1 89 ? 13.117 -16.578 -5.035 1 79.94 89 SER B CA 1
ATOM 2431 C C . SER B 1 89 ? 12.648 -16.922 -6.441 1 79.94 89 SER B C 1
ATOM 2433 O O . SER B 1 89 ? 13.469 -17.188 -7.324 1 79.94 89 SER B O 1
ATOM 2435 N N . MET B 1 90 ? 11.375 -16.891 -6.582 1 83.25 90 MET B N 1
ATOM 2436 C CA . MET B 1 90 ? 10.812 -17.156 -7.902 1 83.25 90 MET B CA 1
ATOM 2437 C C . MET B 1 90 ? 11.234 -16.078 -8.898 1 83.25 90 MET B C 1
ATOM 2439 O O . MET B 1 90 ? 11.609 -16.391 -10.031 1 83.25 90 MET B O 1
ATOM 2443 N N . VAL B 1 91 ? 11.211 -14.867 -8.492 1 86.31 91 VAL B N 1
ATOM 2444 C CA . VAL B 1 91 ? 11.594 -13.75 -9.344 1 86.31 91 VAL B CA 1
ATOM 2445 C C . VAL B 1 91 ? 13.055 -13.906 -9.773 1 86.31 91 VAL B C 1
ATOM 2447 O O . VAL B 1 91 ? 13.406 -13.625 -10.922 1 86.31 91 VAL B O 1
ATOM 2450 N N . GLU B 1 92 ? 13.836 -14.312 -8.828 1 84.06 92 GLU B N 1
ATOM 2451 C CA . GLU B 1 92 ? 15.25 -14.508 -9.133 1 84.06 92 GLU B CA 1
ATOM 2452 C C . GLU B 1 92 ? 15.438 -15.531 -10.242 1 84.06 92 GLU B C 1
ATOM 2454 O O . GLU B 1 92 ? 16.297 -15.367 -11.109 1 84.06 92 GLU B O 1
ATOM 2459 N N . HIS B 1 93 ? 14.656 -16.531 -10.242 1 80.69 93 HIS B N 1
ATOM 2460 C CA . HIS B 1 93 ? 14.742 -17.578 -11.258 1 80.69 93 HIS B CA 1
ATOM 2461 C C . HIS B 1 93 ? 14.25 -17.062 -12.609 1 80.69 93 HIS B C 1
ATOM 2463 O O . HIS B 1 93 ? 14.586 -17.656 -13.648 1 80.69 93 HIS B O 1
ATOM 2469 N N . MET B 1 94 ? 13.57 -16.062 -12.562 1 87.62 94 MET B N 1
ATOM 2470 C CA . MET B 1 94 ? 12.961 -15.562 -13.789 1 87.62 94 MET B CA 1
ATOM 2471 C C . MET B 1 94 ? 13.711 -14.352 -14.328 1 87.62 94 MET B C 1
ATOM 2473 O O . MET B 1 94 ? 13.336 -13.781 -15.359 1 87.62 94 MET B O 1
ATOM 2477 N N . LYS B 1 95 ? 14.742 -14.039 -13.641 1 86.56 95 LYS B N 1
ATOM 2478 C CA . LYS B 1 95 ? 15.547 -12.914 -14.094 1 86.56 95 LYS B CA 1
ATOM 2479 C C . LYS B 1 95 ? 16.078 -13.148 -15.508 1 86.56 95 LYS B C 1
ATOM 2481 O O . LYS B 1 95 ? 16.516 -14.25 -15.836 1 86.56 95 LYS B O 1
ATOM 2486 N N . GLY B 1 96 ? 16.062 -12.195 -16.359 1 88.12 96 GLY B N 1
ATOM 2487 C CA . GLY B 1 96 ? 16.578 -12.297 -17.703 1 88.12 96 GLY B CA 1
ATOM 2488 C C . GLY B 1 96 ? 15.5 -12.57 -18.734 1 88.12 96 GLY B C 1
ATOM 2489 O O . GLY B 1 96 ? 15.75 -12.469 -19.938 1 88.12 96 GLY B O 1
ATOM 2490 N N . TYR B 1 97 ? 14.352 -12.93 -18.281 1 93.25 97 TYR B N 1
ATOM 2491 C CA . TYR B 1 97 ? 13.234 -13.156 -19.188 1 93.25 97 TYR B CA 1
ATOM 2492 C C . TYR B 1 97 ? 12.352 -11.914 -19.281 1 93.25 97 TYR B C 1
ATOM 2494 O O . TYR B 1 97 ? 12.391 -11.055 -18.406 1 93.25 97 TYR B O 1
ATOM 2502 N N . THR B 1 98 ? 11.617 -11.867 -20.375 1 93.5 98 THR B N 1
ATOM 2503 C CA . THR B 1 98 ? 10.734 -10.727 -20.578 1 93.5 98 THR B CA 1
ATOM 2504 C C . THR B 1 98 ? 9.328 -11.195 -20.938 1 93.5 98 THR B C 1
ATOM 2506 O O . THR B 1 98 ? 9.156 -12.25 -21.562 1 93.5 98 THR B O 1
ATOM 2509 N N . SER B 1 99 ? 8.328 -10.469 -20.516 1 94.69 99 SER B N 1
ATOM 2510 C CA . SER B 1 99 ? 6.938 -10.727 -20.859 1 94.69 99 SER B CA 1
ATOM 2511 C C . SER B 1 99 ? 6.637 -10.289 -22.297 1 94.69 99 SER B C 1
ATOM 2513 O O . SER B 1 99 ? 7.07 -9.219 -22.719 1 94.69 99 SER B O 1
ATOM 2515 N N . PRO B 1 100 ? 5.93 -11.031 -23.078 1 94.94 100 PRO B N 1
ATOM 2516 C CA . PRO B 1 100 ? 5.324 -12.328 -22.734 1 94.94 100 PRO B CA 1
ATOM 2517 C C . PRO B 1 100 ? 6.316 -13.484 -22.828 1 94.94 100 PRO B C 1
ATOM 2519 O O . PRO B 1 100 ? 7.223 -13.461 -23.656 1 94.94 100 PRO B O 1
ATOM 2522 N N . LEU B 1 101 ? 6.168 -14.43 -22 1 94.31 101 LEU B N 1
ATOM 2523 C CA . LEU B 1 101 ? 7.004 -15.625 -22.016 1 94.31 101 LEU B CA 1
ATOM 2524 C C . LEU B 1 101 ? 6.586 -16.578 -23.125 1 94.31 101 LEU B C 1
ATOM 2526 O O . LEU B 1 101 ? 5.391 -16.781 -23.344 1 94.31 101 LEU B O 1
ATOM 2530 N N . SER B 1 102 ? 7.555 -17.125 -23.797 1 92.25 102 SER B N 1
ATOM 2531 C CA . SER B 1 102 ? 7.281 -18.219 -24.719 1 92.25 102 SER B CA 1
ATOM 2532 C C . SER B 1 102 ? 7.152 -19.547 -23.969 1 92.25 102 SER B C 1
ATOM 2534 O O . SER B 1 102 ? 7.48 -19.625 -22.797 1 92.25 102 SER B O 1
ATOM 2536 N N . GLU B 1 103 ? 6.633 -20.5 -24.719 1 89.12 103 GLU B N 1
ATOM 2537 C CA . GLU B 1 103 ? 6.566 -21.844 -24.141 1 89.12 103 GLU B CA 1
ATOM 2538 C C . GLU B 1 103 ? 7.957 -22.359 -23.781 1 89.12 103 GLU B C 1
ATOM 2540 O O . GLU B 1 103 ? 8.141 -23.016 -22.766 1 89.12 103 GLU B O 1
ATOM 2545 N N . GLN B 1 104 ? 8.867 -22.062 -24.641 1 90.81 104 GLN B N 1
ATOM 2546 C CA . GLN B 1 104 ? 10.242 -22.453 -24.391 1 90.81 104 GLN B CA 1
ATOM 2547 C C . GLN B 1 104 ? 10.789 -21.781 -23.141 1 90.81 104 GLN B C 1
ATOM 2549 O O . GLN B 1 104 ? 11.469 -22.422 -22.328 1 90.81 104 GLN B O 1
ATOM 2554 N N . ASP B 1 105 ? 10.531 -20.5 -22.984 1 91.25 105 ASP B N 1
ATOM 2555 C CA . ASP B 1 105 ? 10.938 -19.766 -21.797 1 91.25 105 ASP B CA 1
ATOM 2556 C C . ASP B 1 105 ? 10.391 -20.438 -20.531 1 91.25 105 ASP B C 1
ATOM 2558 O O . ASP B 1 105 ? 11.117 -20.609 -19.547 1 91.25 105 ASP B O 1
ATOM 2562 N N . ARG B 1 106 ? 9.219 -20.734 -20.625 1 85.44 106 ARG B N 1
ATOM 2563 C CA . ARG B 1 106 ? 8.523 -21.328 -19.484 1 8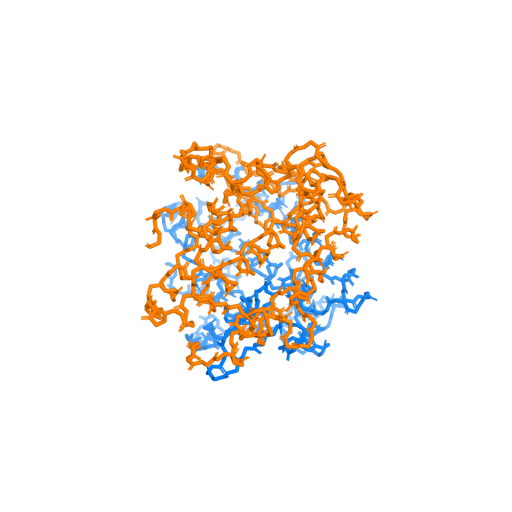5.44 106 ARG B CA 1
ATOM 2564 C C . ARG B 1 106 ? 9.172 -22.641 -19.062 1 85.44 106 ARG B C 1
ATOM 2566 O O . ARG B 1 106 ? 9.352 -22.891 -17.875 1 85.44 106 ARG B O 1
ATOM 2573 N N . LEU B 1 107 ? 9.414 -23.453 -20.047 1 83.94 107 LEU B N 1
ATOM 2574 C CA . LEU B 1 107 ? 10.023 -24.75 -19.781 1 83.94 107 LEU B CA 1
ATOM 2575 C C . LEU B 1 107 ? 11.406 -24.594 -19.156 1 83.94 107 LEU B C 1
ATOM 2577 O O . LEU B 1 107 ? 11.789 -25.359 -18.281 1 83.94 107 LEU B O 1
ATOM 2581 N N . GLU B 1 108 ? 12.07 -23.609 -19.625 1 85.75 108 GLU B N 1
ATOM 2582 C CA . GLU B 1 108 ? 13.398 -23.344 -19.078 1 85.75 108 GLU B CA 1
ATOM 2583 C C . GLU B 1 108 ? 13.312 -22.891 -17.625 1 85.75 108 GLU B C 1
ATOM 2585 O O . GLU B 1 108 ? 14.109 -23.312 -16.781 1 85.75 108 GLU B O 1
ATOM 2590 N N . ILE B 1 109 ? 12.352 -22.047 -17.375 1 82.44 109 ILE B N 1
ATOM 2591 C CA . ILE B 1 109 ? 12.164 -21.562 -16.016 1 82.44 109 ILE B CA 1
ATOM 2592 C C . ILE B 1 109 ? 11.766 -22.719 -15.102 1 82.44 109 ILE B C 1
ATOM 2594 O O . ILE B 1 109 ? 12.25 -22.828 -13.977 1 82.44 109 ILE B O 1
ATOM 2598 N N . LEU B 1 110 ? 10.93 -23.562 -15.609 1 76.94 110 LEU B N 1
ATOM 2599 C CA . LEU B 1 110 ? 10.508 -24.734 -14.852 1 76.94 110 LEU B CA 1
ATOM 2600 C C . LEU B 1 110 ? 11.695 -25.625 -14.508 1 76.94 110 LEU B C 1
ATOM 2602 O O . LEU B 1 110 ? 11.797 -26.125 -13.383 1 76.94 110 LEU B O 1
ATOM 2606 N N . ALA B 1 111 ? 12.523 -25.797 -15.477 1 75 111 ALA B N 1
ATOM 2607 C CA . ALA B 1 111 ? 13.711 -26.641 -15.281 1 75 111 ALA B CA 1
ATOM 2608 C C . ALA B 1 111 ? 14.648 -26.016 -14.25 1 75 111 ALA B C 1
ATOM 2610 O O . ALA B 1 111 ? 15.211 -26.734 -13.414 1 75 111 ALA B O 1
ATOM 2611 N N . LYS B 1 112 ? 14.812 -24.703 -14.328 1 72.88 112 LYS B N 1
ATOM 2612 C CA . LYS B 1 112 ? 15.664 -24 -13.375 1 72.88 112 LYS B CA 1
ATOM 2613 C C . LYS B 1 112 ? 15.094 -24.078 -11.961 1 72.88 112 LYS B C 1
ATOM 2615 O O . LYS B 1 112 ? 15.836 -24.234 -10.992 1 72.88 112 LYS B O 1
ATOM 2620 N N . SER B 1 113 ? 13.82 -23.922 -11.891 1 67.94 113 SER B N 1
ATOM 2621 C CA . SER B 1 113 ? 13.148 -23.938 -10.594 1 67.94 113 SER B CA 1
ATOM 2622 C C . SER B 1 113 ? 13.219 -25.328 -9.953 1 67.94 113 SER B C 1
ATOM 2624 O O . SER B 1 113 ? 13.312 -25.438 -8.734 1 67.94 113 SER B O 1
ATOM 2626 N N . ALA B 1 114 ? 13.156 -26.297 -10.766 1 60.84 114 ALA B N 1
ATOM 2627 C CA . ALA B 1 114 ? 13.258 -27.672 -10.297 1 60.84 114 ALA B CA 1
ATOM 2628 C C . ALA B 1 114 ? 14.625 -27.953 -9.68 1 60.84 114 ALA B C 1
ATOM 2630 O O . ALA B 1 114 ? 14.734 -28.656 -8.672 1 60.84 114 ALA B O 1
ATOM 2631 N N . VAL B 1 115 ? 15.617 -27.406 -10.305 1 55.59 115 VAL B N 1
ATOM 2632 C CA . VAL B 1 115 ? 16.969 -27.578 -9.805 1 55.59 115 VAL B CA 1
ATOM 2633 C C . VAL B 1 115 ? 17.156 -26.797 -8.508 1 55.59 115 VAL B C 1
ATOM 2635 O O . VAL B 1 115 ? 17.812 -27.25 -7.578 1 55.59 115 VAL B O 1
ATOM 2638 N N . ALA B 1 116 ? 16.703 -25.609 -8.5 1 50.88 116 ALA B N 1
ATOM 2639 C CA . ALA B 1 116 ? 16.797 -24.75 -7.312 1 50.88 116 ALA B CA 1
ATOM 2640 C C . ALA B 1 116 ? 16.125 -25.406 -6.109 1 50.88 116 ALA B C 1
ATOM 2642 O O . ALA B 1 116 ? 16.516 -25.172 -4.965 1 50.88 116 ALA B O 1
ATOM 2643 N N . LEU B 1 117 ? 15.18 -26.109 -6.219 1 46.69 117 LEU B N 1
ATOM 2644 C CA . LEU B 1 117 ? 14.469 -26.891 -5.207 1 46.69 117 LEU B CA 1
ATOM 2645 C C . LEU B 1 117 ? 15.43 -27.812 -4.461 1 46.69 117 LEU B C 1
ATOM 2647 O O . LEU B 1 117 ? 15.227 -28.094 -3.275 1 46.69 117 LEU B O 1
ATOM 2651 N N . ILE B 1 118 ? 16.359 -28.469 -5.148 1 41.75 118 ILE B N 1
ATOM 2652 C CA . ILE B 1 118 ? 17.297 -29.391 -4.508 1 41.75 118 ILE B CA 1
ATOM 2653 C C . ILE B 1 118 ? 18.328 -28.594 -3.705 1 41.75 118 ILE B C 1
ATOM 2655 O O . ILE B 1 118 ? 19 -29.141 -2.828 1 41.75 118 ILE B O 1
ATOM 2659 N N . GLY B 1 119 ? 18.469 -27.391 -3.779 1 41.62 119 GLY B N 1
ATOM 2660 C CA . GLY B 1 119 ? 19.469 -26.672 -2.994 1 41.62 119 GLY B CA 1
ATOM 2661 C C . GLY B 1 119 ? 19.172 -25.203 -2.818 1 41.62 119 GLY B C 1
ATOM 2662 O O . GLY B 1 119 ? 18.828 -24.766 -1.719 1 41.62 119 GLY B O 1
ATOM 2663 N N . GLN B 1 120 ? 19.5 -24.234 -3.605 1 45.66 120 GLN B N 1
ATOM 2664 C CA . GLN B 1 120 ? 20.297 -23.031 -3.576 1 45.66 120 GLN B CA 1
ATOM 2665 C C . GLN B 1 120 ? 19.438 -21.797 -3.324 1 45.66 120 GLN B C 1
ATOM 2667 O O . GLN B 1 120 ? 19.531 -21.156 -2.271 1 45.66 120 GLN B O 1
ATOM 2672 N N . HIS B 1 121 ? 19.172 -20.812 -4.438 1 50.25 121 HIS B N 1
ATOM 2673 C CA . HIS B 1 121 ? 19.25 -19.359 -4.367 1 50.25 121 HIS B CA 1
ATOM 2674 C C . HIS B 1 121 ? 18 -18.781 -3.719 1 50.25 121 HIS B C 1
ATOM 2676 O O . HIS B 1 121 ? 16.984 -18.562 -4.391 1 50.25 121 HI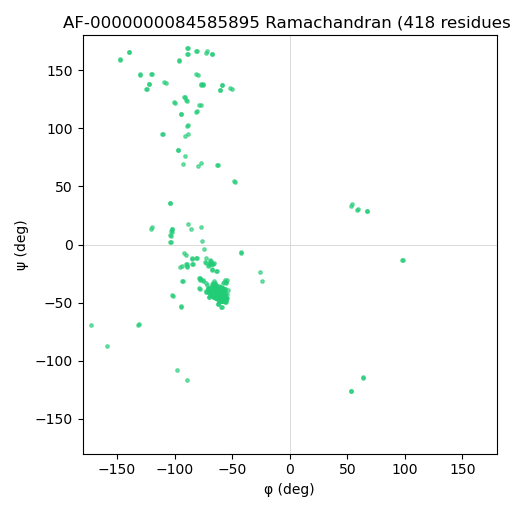S B O 1
ATOM 2682 N N . ILE B 1 122 ? 17.906 -19.125 -2.379 1 61.31 122 ILE B N 1
ATOM 2683 C CA . ILE B 1 122 ? 16.938 -18.469 -1.515 1 61.31 122 ILE B CA 1
ATOM 2684 C C . ILE B 1 122 ? 17.438 -17.078 -1.131 1 61.31 122 ILE B C 1
ATOM 2686 O O . ILE B 1 122 ? 18.594 -16.906 -0.746 1 61.31 122 ILE B O 1
ATOM 2690 N N . ILE B 1 123 ? 16.609 -16.141 -1.517 1 73.19 123 ILE B N 1
ATOM 2691 C CA . ILE B 1 123 ? 17.016 -14.805 -1.114 1 73.19 123 ILE B CA 1
ATOM 2692 C C . ILE B 1 123 ? 17.297 -14.781 0.385 1 73.19 123 ILE B C 1
ATOM 2694 O O . ILE B 1 123 ? 16.656 -15.492 1.159 1 73.19 123 ILE B O 1
ATOM 2698 N N . THR B 1 124 ? 18.406 -14.156 0.749 1 78.06 124 THR B N 1
ATOM 2699 C CA . THR B 1 124 ? 18.844 -14.055 2.135 1 78.06 124 THR B CA 1
ATOM 2700 C C . THR B 1 124 ? 17.891 -13.188 2.943 1 78.06 124 THR B C 1
ATOM 2702 O O . THR B 1 124 ? 17.094 -12.438 2.375 1 78.06 124 THR B O 1
ATOM 2705 N N . ASP B 1 125 ? 17.969 -13.273 4.219 1 79.81 125 ASP B N 1
ATOM 2706 C CA . ASP B 1 125 ? 17.188 -12.43 5.117 1 79.81 125 ASP B CA 1
ATOM 2707 C C . ASP B 1 125 ? 17.5 -10.953 4.879 1 79.81 125 ASP B C 1
ATOM 2709 O O . ASP B 1 125 ? 16.594 -10.109 4.98 1 79.81 125 ASP B O 1
ATOM 2713 N N . GLN B 1 126 ? 18.672 -10.727 4.613 1 84.12 126 GLN B N 1
ATOM 2714 C CA . GLN B 1 126 ? 19.078 -9.344 4.359 1 84.12 126 GLN B CA 1
ATOM 2715 C C . GLN B 1 126 ? 18.406 -8.797 3.107 1 84.12 126 GLN B C 1
ATOM 2717 O O . GLN B 1 126 ? 18 -7.633 3.07 1 84.12 126 GLN B O 1
ATOM 2722 N N . GLU B 1 127 ? 18.281 -9.664 2.154 1 83.56 127 GLU B N 1
ATOM 2723 C CA . GLU B 1 127 ? 17.641 -9.258 0.914 1 83.56 127 GLU B CA 1
ATOM 2724 C C . GLU B 1 127 ? 16.141 -9.047 1.119 1 83.56 127 GLU B C 1
ATOM 2726 O O . GLU B 1 127 ? 15.555 -8.125 0.552 1 83.56 127 GLU B O 1
ATOM 2731 N N . ILE B 1 128 ? 15.609 -9.852 1.895 1 82.25 128 ILE B N 1
ATOM 2732 C CA . ILE B 1 128 ? 14.188 -9.727 2.223 1 82.25 128 ILE B CA 1
ATOM 2733 C C . ILE B 1 128 ? 13.945 -8.391 2.926 1 82.25 128 ILE B C 1
ATOM 2735 O O . ILE B 1 128 ? 12.984 -7.684 2.607 1 82.25 128 ILE B O 1
ATOM 2739 N N . ASP B 1 129 ? 14.789 -8.094 3.816 1 85.56 129 ASP B N 1
ATOM 2740 C CA . ASP B 1 129 ? 14.672 -6.836 4.551 1 85.56 129 ASP B CA 1
ATOM 2741 C C . ASP B 1 129 ? 14.766 -5.641 3.605 1 85.56 129 ASP B C 1
ATOM 2743 O O . ASP B 1 129 ? 14.031 -4.66 3.756 1 85.56 129 ASP B O 1
ATOM 2747 N N . LYS B 1 130 ? 15.664 -5.75 2.721 1 86 130 LYS B N 1
ATOM 2748 C CA . LYS B 1 130 ? 15.836 -4.676 1.749 1 86 130 LYS B CA 1
ATOM 2749 C C . LYS B 1 130 ? 14.578 -4.492 0.904 1 86 130 LYS B C 1
ATOM 2751 O O . LYS B 1 130 ? 14.172 -3.365 0.621 1 86 130 LYS B O 1
ATOM 2756 N N . LEU B 1 131 ? 14.023 -5.605 0.515 1 85.88 131 LEU B N 1
ATOM 2757 C CA . LEU B 1 131 ? 12.812 -5.555 -0.289 1 85.88 131 LEU B CA 1
ATOM 2758 C C . LEU B 1 131 ? 11.656 -4.945 0.505 1 85.88 131 LEU B C 1
ATOM 2760 O O . LEU B 1 131 ? 10.883 -4.152 -0.028 1 85.88 131 LEU B O 1
ATOM 2764 N N . ASN B 1 132 ? 11.586 -5.324 1.686 1 83.69 132 ASN B N 1
ATOM 2765 C CA . ASN B 1 132 ? 10.562 -4.758 2.561 1 83.69 132 ASN B CA 1
ATOM 2766 C C . ASN B 1 132 ? 10.781 -3.262 2.781 1 83.69 132 ASN B C 1
ATOM 2768 O O . ASN B 1 132 ? 9.82 -2.496 2.865 1 83.69 132 ASN B O 1
ATOM 2772 N N . ASP B 1 133 ? 12 -2.898 2.936 1 85.94 133 ASP B N 1
ATOM 2773 C CA . ASP B 1 133 ? 12.328 -1.485 3.092 1 85.94 133 ASP B CA 1
ATOM 2774 C C . ASP B 1 133 ? 11.93 -0.686 1.854 1 85.94 133 ASP B C 1
ATOM 2776 O O . ASP B 1 133 ? 11.398 0.422 1.968 1 85.94 133 ASP B O 1
ATOM 2780 N N . LEU B 1 134 ? 12.172 -1.276 0.751 1 87.88 134 LEU B N 1
ATOM 2781 C CA . LEU B 1 134 ? 11.82 -0.595 -0.488 1 87.88 134 LEU B CA 1
ATOM 2782 C C . LEU B 1 134 ? 10.305 -0.49 -0.632 1 87.88 134 LEU B C 1
ATOM 2784 O O . LEU B 1 134 ? 9.789 0.519 -1.12 1 87.88 134 LEU B O 1
ATOM 2788 N N . LYS B 1 135 ? 9.688 -1.552 -0.262 1 88.69 135 LYS B N 1
ATOM 2789 C CA . LYS B 1 135 ? 8.234 -1.513 -0.259 1 88.69 135 LYS B CA 1
ATOM 2790 C C . LYS B 1 135 ? 7.715 -0.362 0.599 1 88.69 135 LYS B C 1
ATOM 2792 O O . LYS B 1 135 ? 6.875 0.425 0.152 1 88.69 135 LYS B O 1
ATOM 2797 N N . ASN B 1 136 ? 8.203 -0.251 1.756 1 87.81 136 ASN B N 1
ATOM 2798 C CA . ASN B 1 136 ? 7.785 0.811 2.664 1 87.81 136 ASN B CA 1
ATOM 2799 C C . ASN B 1 136 ? 8.156 2.189 2.125 1 87.81 136 ASN B C 1
ATOM 2801 O O . ASN B 1 136 ? 7.395 3.146 2.279 1 87.81 136 ASN B O 1
ATOM 2805 N N . SER B 1 137 ? 9.297 2.244 1.53 1 91.38 137 SER B N 1
ATOM 2806 C CA . SER B 1 137 ? 9.789 3.502 0.976 1 91.38 137 SER B CA 1
ATOM 2807 C C . SER B 1 137 ? 8.953 3.936 -0.226 1 91.38 137 SER B C 1
ATOM 2809 O O . SER B 1 137 ? 9.055 5.082 -0.673 1 91.38 137 SER B O 1
ATOM 2811 N N . SER B 1 138 ? 8.188 3.031 -0.704 1 94.31 138 SER B N 1
ATOM 2812 C CA . SER B 1 138 ? 7.312 3.379 -1.818 1 94.31 138 SER B CA 1
ATOM 2813 C C . SER B 1 138 ? 6.023 4.023 -1.326 1 94.31 138 SER B C 1
ATOM 2815 O O . SER B 1 138 ? 5.305 4.656 -2.102 1 94.31 138 SER B O 1
ATOM 2817 N N . PHE B 1 139 ? 5.703 3.869 -0.025 1 92 139 PHE B N 1
ATOM 2818 C CA . PHE B 1 139 ? 4.484 4.387 0.582 1 92 139 PHE B CA 1
ATOM 2819 C C . PHE B 1 139 ? 4.73 5.75 1.218 1 92 139 PHE B C 1
ATOM 2821 O O . PHE B 1 139 ? 3.986 6.699 0.969 1 92 139 PHE B O 1
ATOM 2828 N N . TYR B 1 140 ? 5.77 5.578 2.031 1 92.12 140 TYR B N 1
ATOM 2829 C CA . TYR B 1 140 ? 5.875 6.625 3.041 1 92.12 140 TYR B CA 1
ATOM 2830 C C . TYR B 1 140 ? 7.207 7.359 2.924 1 92.12 140 TYR B C 1
ATOM 2832 O O . TYR B 1 140 ? 8.227 6.762 2.564 1 92.12 140 TYR B O 1
ATOM 2840 N N . THR B 1 141 ? 7.129 8.641 3.24 1 93.44 141 THR B N 1
ATOM 2841 C CA . THR B 1 141 ? 8.367 9.344 3.531 1 93.44 141 THR B CA 1
ATOM 2842 C C . THR B 1 141 ? 9.086 8.711 4.723 1 93.44 141 THR B C 1
ATOM 2844 O O . THR B 1 141 ? 8.453 8.352 5.715 1 93.44 141 THR B O 1
ATOM 2847 N N . ASP B 1 142 ? 10.336 8.492 4.586 1 84.5 142 ASP B N 1
ATOM 2848 C CA . ASP B 1 142 ? 11.062 7.789 5.641 1 84.5 142 ASP B CA 1
ATOM 2849 C C . ASP B 1 142 ? 12.438 8.422 5.875 1 84.5 142 ASP B C 1
ATOM 2851 O O . ASP B 1 142 ? 12.875 9.273 5.098 1 84.5 142 ASP B O 1
ATOM 2855 N N . HIS B 1 143 ? 12.938 7.969 7.047 1 77.06 143 HIS B N 1
ATOM 2856 C CA . HIS B 1 143 ? 14.242 8.477 7.457 1 77.06 143 HIS B CA 1
ATOM 2857 C C . HIS B 1 143 ? 15.344 7.477 7.141 1 77.06 143 HIS B C 1
ATOM 2859 O O . HIS B 1 143 ? 15.211 6.285 7.434 1 77.06 143 HIS B O 1
ATOM 2865 N N . TYR B 1 144 ? 16.281 7.895 6.371 1 70.5 144 TYR B N 1
ATOM 2866 C CA . TYR B 1 144 ? 17.484 7.125 6.066 1 70.5 144 TYR B CA 1
ATOM 2867 C C . TYR B 1 144 ? 18.719 7.746 6.727 1 70.5 144 TYR B C 1
ATOM 2869 O O . TYR B 1 144 ? 19.359 8.633 6.152 1 70.5 144 TYR B O 1
ATOM 2877 N N . GLY B 1 145 ? 18.984 7.188 7.883 1 66.81 145 GLY B N 1
ATOM 2878 C CA . GLY B 1 145 ? 20.047 7.844 8.633 1 66.81 145 GLY B CA 1
ATOM 2879 C C . GLY B 1 145 ? 19.688 9.266 9.031 1 66.81 145 GLY B C 1
ATOM 2880 O O . GLY B 1 145 ? 18.703 9.5 9.742 1 66.81 145 GLY B O 1
ATOM 2881 N N . ASN B 1 146 ? 20.453 10.164 8.445 1 73.19 146 ASN B N 1
ATOM 2882 C CA . ASN B 1 146 ? 20.266 11.57 8.789 1 73.19 146 ASN B CA 1
ATOM 2883 C C . ASN B 1 146 ? 19.484 12.312 7.711 1 73.19 146 ASN B C 1
ATOM 2885 O O . ASN B 1 146 ? 19.375 13.539 7.754 1 73.19 146 ASN B O 1
ATOM 2889 N N . GLU B 1 147 ? 18.953 11.453 6.812 1 85.5 147 GLU B N 1
ATOM 2890 C CA . GLU B 1 147 ? 18.25 12.109 5.715 1 85.5 147 GLU B CA 1
ATOM 2891 C C . GLU B 1 147 ? 16.812 11.609 5.605 1 85.5 147 GLU B C 1
ATOM 2893 O O . GLU B 1 147 ? 16.547 10.422 5.797 1 85.5 147 GLU B O 1
ATOM 2898 N N . THR B 1 148 ? 15.914 12.555 5.453 1 90.94 148 THR B N 1
ATOM 2899 C CA . THR B 1 148 ? 14.539 12.227 5.121 1 90.94 148 THR B CA 1
ATOM 2900 C C . THR B 1 148 ? 14.344 12.18 3.607 1 90.94 148 THR B C 1
ATOM 2902 O O . THR B 1 148 ? 14.75 13.094 2.895 1 90.94 148 THR B O 1
ATOM 2905 N N . LYS B 1 149 ? 13.852 11.055 3.166 1 93.62 149 LYS B N 1
ATOM 2906 C CA . LYS B 1 149 ? 13.594 10.914 1.735 1 93.62 149 LYS B CA 1
ATOM 2907 C C . LYS B 1 149 ? 12.133 10.57 1.471 1 93.62 149 LYS B C 1
ATOM 2909 O O . LYS B 1 149 ? 11.531 9.797 2.219 1 93.62 149 LYS B O 1
ATOM 2914 N N . LYS B 1 150 ? 11.633 11.227 0.449 1 95.69 150 LYS B N 1
ATOM 2915 C CA . LYS B 1 150 ? 10.312 10.828 -0.019 1 95.69 150 LYS B CA 1
ATOM 2916 C C . LYS B 1 150 ? 10.406 9.727 -1.072 1 95.69 150 LYS B C 1
ATOM 2918 O O . LYS B 1 150 ? 11.469 9.523 -1.669 1 95.69 150 LYS B O 1
ATOM 2923 N N . PRO B 1 151 ? 9.344 9.062 -1.344 1 96.44 151 PRO B N 1
ATOM 2924 C CA . PRO B 1 151 ? 9.367 7.891 -2.223 1 96.44 151 PRO B CA 1
ATOM 2925 C C . PRO B 1 151 ? 9.945 8.195 -3.602 1 96.44 151 PRO B C 1
ATOM 2927 O O . PRO B 1 151 ? 10.703 7.391 -4.148 1 96.44 151 PRO B O 1
ATOM 2930 N N . SER B 1 152 ? 9.648 9.352 -4.148 1 95.44 152 SER B N 1
ATOM 2931 C CA . SER B 1 152 ? 10.117 9.68 -5.492 1 95.44 152 SER B CA 1
ATOM 2932 C C . SER B 1 152 ? 11.633 9.867 -5.52 1 95.44 152 SER B C 1
ATOM 2934 O O . SER B 1 152 ? 12.242 9.883 -6.59 1 95.44 152 SER B O 1
ATOM 2936 N N . GLU B 1 153 ? 12.227 10.047 -4.395 1 95.38 153 GLU B N 1
ATOM 2937 C CA . GLU B 1 153 ? 13.672 10.211 -4.293 1 95.38 153 GLU B CA 1
ATOM 2938 C C . GLU B 1 153 ? 14.367 8.867 -4.117 1 95.38 153 GLU B C 1
ATOM 2940 O O . GLU B 1 153 ? 15.586 8.758 -4.289 1 95.38 153 GLU B O 1
ATOM 2945 N N . VAL B 1 154 ? 13.633 7.887 -3.76 1 94.69 154 VAL B N 1
ATOM 2946 C CA . VAL B 1 154 ? 14.195 6.57 -3.48 1 94.69 154 VAL B CA 1
ATOM 2947 C C . VAL B 1 154 ? 13.953 5.641 -4.668 1 94.69 154 VAL B C 1
ATOM 2949 O O . VAL B 1 154 ? 14.859 4.926 -5.102 1 94.69 154 VAL B O 1
ATOM 2952 N N . ILE B 1 155 ? 12.742 5.684 -5.207 1 97.06 155 ILE B N 1
ATOM 2953 C CA . ILE B 1 155 ? 12.344 4.77 -6.273 1 97.06 155 ILE B CA 1
ATOM 2954 C C . ILE B 1 155 ? 12.57 5.438 -7.629 1 97.06 155 ILE B C 1
ATOM 2956 O O . ILE B 1 155 ? 11.836 6.359 -8 1 97.06 155 ILE B O 1
ATOM 2960 N N . THR B 1 156 ? 13.484 4.906 -8.32 1 96.81 156 THR B N 1
ATOM 2961 C CA . THR B 1 156 ? 13.797 5.438 -9.648 1 96.81 156 THR B CA 1
ATOM 2962 C C . THR B 1 156 ? 12.945 4.762 -10.719 1 96.81 156 THR B C 1
ATOM 2964 O O . THR B 1 156 ? 12.281 3.758 -10.445 1 96.81 156 THR B O 1
ATOM 2967 N N . LYS B 1 157 ? 13.023 5.352 -11.898 1 97.69 157 LYS B N 1
ATOM 2968 C CA . LYS B 1 157 ? 12.359 4.746 -13.055 1 97.69 157 LYS B CA 1
ATOM 2969 C C . LYS B 1 157 ? 12.852 3.322 -13.289 1 97.69 157 LYS B C 1
ATOM 2971 O O . LYS B 1 157 ? 12.062 2.426 -13.578 1 97.69 157 LYS B O 1
ATOM 2976 N N . GLU B 1 158 ? 14.102 3.133 -13.148 1 97 158 GLU B N 1
ATOM 2977 C CA . GLU B 1 158 ? 14.711 1.828 -13.383 1 97 158 GLU B CA 1
ATOM 2978 C C . GLU B 1 158 ? 14.195 0.792 -12.383 1 97 158 GLU B C 1
ATOM 2980 O O . GLU B 1 158 ? 13.844 -0.325 -12.773 1 97 158 GLU B O 1
ATOM 2985 N N . LEU B 1 159 ? 14.141 1.158 -11.133 1 95.75 159 LEU B N 1
ATOM 2986 C CA . LEU B 1 159 ? 13.664 0.246 -10.102 1 95.75 159 LEU B CA 1
ATOM 2987 C C . LEU B 1 159 ? 12.211 -0.142 -10.352 1 95.75 159 LEU B C 1
ATOM 2989 O O . LEU B 1 159 ? 11.852 -1.315 -10.242 1 95.75 159 LEU B O 1
ATOM 2993 N N . ALA B 1 160 ? 11.43 0.879 -10.68 1 97.69 160 ALA B N 1
ATOM 2994 C CA . ALA B 1 160 ? 10.008 0.645 -10.922 1 97.69 160 ALA B CA 1
ATOM 2995 C C . ALA B 1 160 ? 9.805 -0.256 -12.141 1 97.69 160 ALA B C 1
ATOM 2997 O O . ALA B 1 160 ? 8.992 -1.182 -12.102 1 97.69 160 ALA B O 1
ATOM 2998 N N . THR B 1 161 ? 10.523 -0.008 -13.188 1 97.5 161 THR B N 1
ATOM 2999 C CA . THR B 1 161 ? 10.406 -0.773 -14.422 1 97.5 161 THR B CA 1
ATOM 3000 C C . THR B 1 161 ? 10.844 -2.219 -14.211 1 97.5 161 THR B C 1
ATOM 3002 O O . THR B 1 161 ? 10.203 -3.148 -14.703 1 97.5 161 THR B O 1
ATOM 3005 N N . GLU B 1 162 ? 11.898 -2.375 -13.508 1 95.69 162 GLU B N 1
ATOM 3006 C CA . GLU B 1 162 ? 12.383 -3.721 -13.211 1 95.69 162 GLU B CA 1
ATOM 3007 C C . GLU B 1 162 ? 11.352 -4.516 -12.414 1 95.69 162 GLU B C 1
ATOM 3009 O O . GLU B 1 162 ? 11.125 -5.695 -12.688 1 95.69 162 GLU B O 1
ATOM 3014 N N . MET B 1 163 ? 10.812 -3.887 -11.414 1 96.12 163 MET B N 1
ATOM 3015 C CA . MET B 1 163 ? 9.812 -4.559 -10.594 1 96.12 163 MET B CA 1
ATOM 3016 C C . MET B 1 163 ? 8.578 -4.914 -11.414 1 96.12 163 MET B C 1
ATOM 3018 O O . MET B 1 163 ? 8.039 -6.016 -11.289 1 96.12 163 MET B O 1
ATOM 3022 N N . PHE B 1 164 ? 8.141 -3.969 -12.242 1 97.88 164 PHE B N 1
ATOM 3023 C CA . PHE B 1 164 ? 7.004 -4.215 -13.109 1 97.88 164 PHE B CA 1
ATOM 3024 C C . PHE B 1 164 ? 7.266 -5.406 -14.023 1 97.88 164 PHE B C 1
ATOM 3026 O O . PHE B 1 164 ? 6.414 -6.285 -14.172 1 97.88 164 PHE B O 1
ATOM 3033 N N . ASN B 1 165 ? 8.398 -5.406 -14.633 1 97.38 165 ASN B N 1
ATOM 3034 C CA . ASN B 1 165 ? 8.758 -6.492 -15.539 1 97.38 165 ASN B CA 1
ATOM 3035 C C . ASN B 1 165 ? 8.766 -7.84 -14.828 1 97.38 165 ASN B C 1
ATOM 3037 O O . ASN B 1 165 ? 8.305 -8.844 -15.375 1 97.38 165 ASN B O 1
ATOM 3041 N N . SER B 1 166 ? 9.352 -7.848 -13.656 1 95.62 166 SER B N 1
ATOM 3042 C CA . SER B 1 166 ? 9.367 -9.078 -12.867 1 95.62 166 SER B CA 1
ATOM 3043 C C . SER B 1 166 ? 7.953 -9.578 -12.594 1 95.62 166 SER B C 1
ATOM 3045 O O . SER B 1 166 ? 7.68 -10.773 -12.695 1 95.62 166 SER B O 1
ATOM 3047 N N . ALA B 1 167 ? 7.094 -8.672 -12.25 1 97.44 167 ALA B N 1
ATOM 3048 C CA . ALA B 1 167 ? 5.707 -9.039 -11.977 1 97.44 167 ALA B CA 1
ATOM 3049 C C . ALA B 1 167 ? 5.023 -9.578 -13.227 1 97.44 167 ALA B C 1
ATOM 3051 O O . ALA B 1 167 ? 4.281 -10.562 -13.156 1 97.44 167 ALA B O 1
ATOM 3052 N N . ALA B 1 168 ? 5.266 -8.938 -14.336 1 97.56 168 ALA B N 1
ATOM 3053 C CA . ALA B 1 168 ? 4.66 -9.344 -15.602 1 97.56 168 ALA B CA 1
ATOM 3054 C C . ALA B 1 168 ? 5.121 -10.742 -16.016 1 97.56 168 ALA B C 1
ATOM 3056 O O . ALA B 1 168 ? 4.312 -11.57 -16.438 1 97.56 168 ALA B O 1
ATOM 3057 N N . VAL B 1 169 ? 6.375 -11.023 -15.852 1 96.12 169 VAL B N 1
ATOM 3058 C CA . VAL B 1 169 ? 6.926 -12.336 -16.188 1 96.12 169 VAL B CA 1
ATOM 3059 C C . VAL B 1 169 ? 6.34 -13.391 -15.25 1 96.12 169 VAL B C 1
ATOM 3061 O O . VAL B 1 169 ? 5.988 -14.492 -15.695 1 96.12 169 VAL B O 1
ATOM 3064 N N . PHE B 1 170 ? 6.301 -13.07 -13.992 1 94.31 170 PHE B N 1
ATOM 3065 C CA . PHE B 1 170 ? 5.73 -13.984 -13.016 1 94.31 170 PHE B CA 1
ATOM 3066 C C . PHE B 1 170 ? 4.289 -14.328 -13.359 1 94.31 170 PHE B C 1
ATOM 3068 O O . PHE B 1 170 ? 3.881 -15.484 -13.281 1 94.31 170 PHE B O 1
ATOM 3075 N N . ARG B 1 171 ? 3.535 -13.328 -13.75 1 96.19 171 ARG B N 1
ATOM 3076 C CA . ARG B 1 171 ? 2.158 -13.547 -14.188 1 96.19 171 ARG B CA 1
ATOM 3077 C C . ARG B 1 171 ? 2.104 -14.516 -15.367 1 96.19 171 ARG B C 1
ATOM 3079 O O . ARG B 1 171 ? 1.278 -15.43 -15.383 1 96.19 171 ARG B O 1
ATOM 3086 N N . ASP B 1 172 ? 2.938 -14.273 -16.312 1 95.25 172 ASP B N 1
ATOM 3087 C CA . ASP B 1 172 ? 2.971 -15.141 -17.484 1 95.25 172 ASP B CA 1
ATOM 3088 C C . ASP B 1 172 ? 3.252 -16.594 -17.094 1 95.25 172 ASP B C 1
ATOM 3090 O O . ASP B 1 172 ? 2.645 -17.516 -17.625 1 95.25 172 ASP B O 1
ATOM 3094 N N . TYR B 1 173 ? 4.141 -16.719 -16.172 1 91.12 173 TYR B N 1
ATOM 3095 C CA . TYR B 1 173 ? 4.516 -18.047 -15.711 1 91.12 173 TYR B CA 1
ATOM 3096 C C . TYR B 1 173 ? 3.336 -18.766 -15.062 1 91.12 173 TYR B C 1
ATOM 3098 O O . TYR B 1 173 ? 3.082 -19.938 -15.336 1 91.12 173 TYR B O 1
ATOM 3106 N N . ILE B 1 174 ? 2.65 -18.078 -14.266 1 90.25 174 ILE B N 1
ATOM 3107 C CA . ILE B 1 174 ? 1.53 -18.641 -13.531 1 90.25 174 ILE B CA 1
ATOM 3108 C C . ILE B 1 174 ? 0.36 -18.891 -14.484 1 90.25 174 ILE B C 1
ATOM 3110 O O . ILE B 1 174 ? -0.378 -19.875 -14.32 1 90.25 174 ILE B O 1
ATOM 3114 N N . SER B 1 175 ? 0.206 -18.047 -15.453 1 92.5 175 SER B N 1
ATOM 3115 C CA . SER B 1 175 ? -0.953 -18.078 -16.344 1 92.5 175 SER B CA 1
ATOM 3116 C C . SER B 1 175 ? -0.88 -19.266 -17.297 1 92.5 175 SER B C 1
ATOM 3118 O O . SER B 1 175 ? -1.882 -19.625 -17.922 1 92.5 175 SER B O 1
ATOM 3120 N N . PHE B 1 176 ? 0.217 -19.797 -17.391 1 84.19 176 PHE B N 1
ATOM 3121 C CA . PHE B 1 176 ? 0.449 -20.797 -18.438 1 84.19 176 PHE B CA 1
ATOM 3122 C C . PHE B 1 176 ? -0.469 -22 -18.25 1 84.19 176 PHE B C 1
ATOM 3124 O O . PHE B 1 176 ? -0.956 -22.578 -19.234 1 84.19 176 PHE B O 1
ATOM 3131 N N . ASN B 1 177 ? -0.699 -22.422 -17.047 1 81.06 177 ASN B N 1
ATOM 3132 C CA . ASN B 1 177 ? -1.478 -23.641 -16.797 1 81.06 177 ASN B CA 1
ATOM 3133 C C . ASN B 1 177 ? -2.975 -23.344 -16.781 1 81.06 177 ASN B C 1
ATOM 3135 O O . ASN B 1 177 ? -3.791 -24.266 -16.781 1 81.06 177 ASN B O 1
ATOM 3139 N N . ASN B 1 178 ? -3.377 -22.109 -16.75 1 90.19 178 ASN B N 1
ATOM 3140 C CA . ASN B 1 178 ? -4.766 -21.672 -16.719 1 90.19 178 ASN B CA 1
ATOM 3141 C C . ASN B 1 178 ? -5.512 -22.219 -15.516 1 90.19 178 ASN B C 1
ATOM 3143 O O . ASN B 1 178 ? -6.695 -22.562 -15.609 1 90.19 178 ASN B O 1
ATOM 3147 N N . TRP B 1 179 ? -4.801 -22.453 -14.422 1 92.31 179 TRP B N 1
ATOM 3148 C CA . TRP B 1 179 ? -5.406 -23.016 -13.227 1 92.31 179 TRP B CA 1
ATOM 3149 C C . TRP B 1 179 ? -6.414 -22.047 -12.617 1 92.31 179 TRP B C 1
ATOM 3151 O O . TRP B 1 179 ? -7.227 -22.438 -11.773 1 92.31 179 TRP B O 1
ATOM 3161 N N . HIS B 1 180 ? -6.34 -20.781 -13.031 1 95 180 HIS B N 1
ATOM 3162 C CA . HIS B 1 180 ? -7.246 -19.766 -12.508 1 95 180 HIS B CA 1
ATOM 3163 C C . HIS B 1 180 ? -8.594 -19.812 -13.211 1 95 180 HIS B C 1
ATOM 3165 O O . HIS B 1 180 ? -9.555 -19.188 -12.766 1 95 180 HIS B O 1
ATOM 3171 N N . GLU B 1 181 ? -8.727 -20.547 -14.305 1 95.12 181 GLU B N 1
ATOM 3172 C CA . GLU B 1 181 ? -9.953 -20.609 -15.086 1 95.12 181 GLU B CA 1
ATOM 3173 C C . GLU B 1 181 ? -10.852 -21.75 -14.617 1 95.12 181 GLU B C 1
ATOM 3175 O O . GLU B 1 181 ? -10.406 -22.906 -14.531 1 95.12 181 GLU B O 1
ATOM 3180 N N . GLY B 1 182 ? -12.117 -21.391 -14.32 1 93.25 182 GLY B N 1
ATOM 3181 C CA . GLY B 1 182 ? -13.055 -22.422 -13.891 1 93.25 182 GLY B CA 1
ATOM 3182 C C . GLY B 1 182 ? -12.547 -23.25 -12.727 1 93.25 182 GLY B C 1
ATOM 3183 O O . GLY B 1 182 ? -12.141 -22.688 -11.703 1 93.25 182 GLY B O 1
ATOM 3184 N N . ASN B 1 183 ? -12.547 -24.641 -12.906 1 93.69 183 ASN B N 1
ATOM 3185 C CA . ASN B 1 183 ? -12.047 -25.578 -11.906 1 93.69 183 ASN B CA 1
ATOM 3186 C C . ASN B 1 183 ? -10.672 -26.125 -12.281 1 93.69 183 ASN B C 1
ATOM 3188 O O . ASN B 1 183 ? -10.367 -27.297 -12.016 1 93.69 183 ASN B O 1
ATOM 3192 N N . GLY B 1 184 ? -9.93 -25.25 -12.875 1 92.31 184 GLY B N 1
ATOM 3193 C CA . GLY B 1 184 ? -8.664 -25.703 -13.438 1 92.31 184 GLY B CA 1
ATOM 3194 C C . GLY B 1 184 ? -7.773 -26.375 -12.414 1 92.31 184 GLY B C 1
ATOM 3195 O O . GLY B 1 184 ? -7.176 -27.422 -12.703 1 92.31 184 GLY B O 1
ATOM 3196 N N . LEU B 1 185 ? -7.629 -25.859 -11.312 1 91.19 185 LEU B N 1
ATOM 3197 C CA . LEU B 1 185 ? -6.777 -26.406 -10.266 1 91.19 185 LEU B CA 1
ATOM 3198 C C . LEU B 1 185 ? -7.367 -27.703 -9.703 1 91.19 185 LEU B C 1
ATOM 3200 O O . LEU B 1 185 ? -6.645 -28.672 -9.461 1 91.19 185 LEU B O 1
ATOM 3204 N N . ILE B 1 186 ? -8.617 -27.703 -9.516 1 91.88 186 ILE B N 1
ATOM 3205 C CA . ILE B 1 186 ? -9.312 -28.891 -9.031 1 91.88 186 ILE B CA 1
ATOM 3206 C C . ILE B 1 186 ? -9.172 -30.031 -10.047 1 91.88 186 ILE B C 1
ATOM 3208 O O . ILE B 1 186 ? -8.922 -31.172 -9.68 1 91.88 186 ILE B O 1
ATOM 3212 N N . ASP B 1 187 ? -9.391 -29.656 -11.242 1 91.19 187 ASP B N 1
ATOM 3213 C CA . ASP B 1 187 ? -9.289 -30.656 -12.305 1 91.19 187 ASP B CA 1
ATOM 3214 C C . ASP B 1 187 ? -7.898 -31.281 -12.344 1 91.19 187 ASP B C 1
ATOM 3216 O O . ASP B 1 187 ? -7.758 -32.469 -12.578 1 91.19 187 ASP B O 1
ATOM 3220 N N . LEU B 1 188 ? -6.934 -30.5 -12.109 1 86.69 188 LEU B N 1
ATOM 3221 C CA . LEU B 1 188 ? -5.566 -31 -12.062 1 86.69 188 LEU B CA 1
ATOM 3222 C C . LEU B 1 188 ? -5.414 -32.094 -11 1 86.69 188 LEU B C 1
ATOM 3224 O O . LEU B 1 188 ? -4.895 -33.156 -11.273 1 86.69 188 LEU B O 1
ATOM 3228 N N . VAL B 1 189 ? -5.918 -31.828 -9.789 1 87.69 189 VAL B N 1
ATOM 3229 C CA . VAL B 1 189 ? -5.684 -32.719 -8.664 1 87.69 189 VAL B CA 1
ATOM 3230 C C . VAL B 1 189 ? -6.602 -33.938 -8.773 1 87.69 189 VAL B C 1
ATOM 3232 O O . VAL B 1 189 ? -6.254 -35.031 -8.32 1 87.69 189 VAL B O 1
ATOM 3235 N N . ARG B 1 190 ? -7.68 -33.75 -9.328 1 86.62 190 ARG B N 1
ATOM 3236 C CA . ARG B 1 190 ? -8.617 -34.875 -9.445 1 86.62 190 ARG B CA 1
ATOM 3237 C C . ARG B 1 190 ? -8.164 -35.844 -10.516 1 86.62 190 ARG B C 1
ATOM 3239 O O . ARG B 1 190 ? -8.406 -37.062 -10.406 1 86.62 190 ARG B O 1
ATOM 3246 N N . ASN B 1 191 ? -7.547 -35.344 -11.469 1 86.06 191 ASN B N 1
ATOM 3247 C CA . ASN B 1 191 ? -7.199 -36.156 -12.617 1 86.06 191 ASN B CA 1
ATOM 3248 C C . ASN B 1 191 ? -5.832 -36.812 -12.445 1 86.06 191 ASN B C 1
ATOM 3250 O O . ASN B 1 191 ? -5.453 -37.688 -13.227 1 86.06 191 ASN B O 1
ATOM 3254 N N . MET B 1 192 ? -5.121 -36.438 -11.453 1 83 192 MET B N 1
ATOM 3255 C CA . MET B 1 192 ? -3.779 -37 -11.258 1 83 192 MET B CA 1
ATOM 3256 C C . MET B 1 192 ? -3.75 -37.938 -10.062 1 83 192 MET B C 1
ATOM 3258 O O . MET B 1 192 ? -4.438 -37.719 -9.07 1 83 192 MET B O 1
ATOM 3262 N N . ASP B 1 193 ? -3.012 -39 -10.344 1 82.94 193 ASP B N 1
ATOM 3263 C CA . ASP B 1 193 ? -2.789 -39.875 -9.203 1 82.94 193 ASP B CA 1
ATOM 3264 C C . ASP B 1 193 ? -1.822 -39.25 -8.203 1 82.94 193 ASP B C 1
ATOM 3266 O O . ASP B 1 193 ? -1.135 -38.281 -8.516 1 82.94 193 ASP B O 1
ATOM 3270 N N . ASN B 1 194 ? -1.752 -39.812 -7.027 1 78.5 194 ASN B N 1
ATOM 3271 C CA . ASN B 1 194 ? -0.996 -39.219 -5.922 1 78.5 194 ASN B CA 1
ATOM 3272 C C . ASN B 1 194 ? 0.496 -39.156 -6.238 1 78.5 194 ASN B C 1
ATOM 3274 O O . ASN B 1 194 ? 1.171 -38.188 -5.867 1 78.5 194 ASN B O 1
ATOM 3278 N N . GLU B 1 195 ? 0.962 -40.094 -6.91 1 76.81 195 GLU B N 1
ATOM 3279 C CA . GLU B 1 195 ? 2.383 -40.125 -7.242 1 76.81 195 GLU B CA 1
ATOM 3280 C C . GLU B 1 195 ? 2.748 -39.031 -8.219 1 76.81 195 GLU B C 1
ATOM 3282 O O . GLU B 1 195 ? 3.736 -38.312 -8.016 1 76.81 195 GLU B O 1
ATOM 3287 N N . SER B 1 196 ? 1.893 -38.906 -9.172 1 74.62 196 SER B N 1
ATOM 3288 C CA . SER B 1 196 ? 2.09 -37.875 -10.164 1 74.62 196 SER B CA 1
ATOM 3289 C C . SER B 1 196 ? 1.941 -36.469 -9.531 1 74.62 196 SER B C 1
ATOM 3291 O O . SER B 1 196 ? 2.709 -35.562 -9.844 1 74.62 196 SER B O 1
ATOM 3293 N N . LEU B 1 197 ? 0.999 -36.406 -8.68 1 75.06 197 LEU B N 1
ATOM 3294 C CA . LEU B 1 197 ? 0.744 -35.156 -8.023 1 75.06 197 LEU B CA 1
ATOM 3295 C C . LEU B 1 197 ? 1.913 -34.75 -7.125 1 75.06 197 LEU B C 1
ATOM 3297 O O . LEU B 1 197 ? 2.264 -33.562 -7.035 1 75.06 197 LEU B O 1
ATOM 3301 N N . THR B 1 198 ? 2.453 -35.75 -6.5 1 72.75 198 THR B N 1
ATOM 3302 C CA . THR B 1 198 ? 3.623 -35.5 -5.664 1 72.75 198 THR B CA 1
ATOM 3303 C C . THR B 1 198 ? 4.797 -35.031 -6.504 1 72.75 198 THR B C 1
ATOM 3305 O O . THR B 1 198 ? 5.531 -34.125 -6.086 1 72.75 198 THR B O 1
ATOM 3308 N N . SER B 1 199 ? 4.852 -35.531 -7.645 1 70.31 199 SER B N 1
ATOM 3309 C CA . SER B 1 199 ? 5.914 -35.125 -8.555 1 70.31 199 SER B CA 1
ATOM 3310 C C . SER B 1 199 ? 5.715 -33.656 -9 1 70.31 199 SER B C 1
ATOM 3312 O O . SER B 1 199 ? 6.668 -32.875 -9.016 1 70.31 199 SER B O 1
ATOM 3314 N N . VAL B 1 200 ? 4.473 -33.375 -9.305 1 66.19 200 VAL B N 1
ATOM 3315 C CA . VAL B 1 200 ? 4.137 -32.031 -9.734 1 66.19 200 VAL B CA 1
ATOM 3316 C C . VAL B 1 200 ? 4.391 -31.047 -8.594 1 66.19 200 VAL B C 1
ATOM 3318 O O . VAL B 1 200 ? 4.969 -29.984 -8.805 1 66.19 200 VAL B O 1
ATOM 3321 N N . LYS B 1 201 ? 3.93 -31.453 -7.504 1 67.94 201 LYS B N 1
ATOM 3322 C CA . LYS B 1 201 ? 4.133 -30.625 -6.32 1 67.94 201 LYS B CA 1
ATOM 3323 C C . LYS B 1 201 ? 5.617 -30.359 -6.086 1 67.94 201 LYS B C 1
ATOM 3325 O O . LYS B 1 201 ? 6.016 -29.219 -5.832 1 67.94 201 LYS B O 1
ATOM 3330 N N . ASN B 1 202 ? 6.316 -31.422 -6.16 1 64.94 202 ASN B N 1
ATOM 3331 C CA . ASN B 1 202 ? 7.754 -31.297 -5.926 1 64.94 202 ASN B CA 1
ATOM 3332 C C . ASN B 1 202 ? 8.43 -30.453 -7.004 1 64.94 202 ASN B C 1
ATOM 3334 O O . ASN B 1 202 ? 9.359 -29.703 -6.719 1 64.94 202 ASN B O 1
ATOM 3338 N N . ILE B 1 203 ? 7.848 -30.609 -8.164 1 58.34 203 ILE B N 1
ATOM 3339 C CA . ILE B 1 203 ? 8.398 -29.859 -9.297 1 58.34 203 ILE B CA 1
ATOM 3340 C C . ILE B 1 203 ? 8.094 -28.375 -9.133 1 58.34 203 ILE B C 1
ATOM 3342 O O . ILE B 1 203 ? 8.961 -27.531 -9.352 1 58.34 203 ILE B O 1
ATOM 3346 N N . TYR B 1 204 ? 6.844 -28.188 -8.68 1 58.94 204 TYR B N 1
ATOM 3347 C CA . TYR B 1 204 ? 6.398 -26.812 -8.711 1 58.94 204 TYR B CA 1
ATOM 3348 C C . TYR B 1 204 ? 6.66 -26.109 -7.383 1 58.94 204 TYR B C 1
ATOM 3350 O O . TYR B 1 204 ? 6.836 -24.891 -7.332 1 58.94 204 TYR B O 1
ATOM 3358 N N . PHE B 1 205 ? 6.617 -26.828 -6.203 1 58.28 205 PHE B N 1
ATOM 3359 C CA . PHE B 1 205 ? 6.516 -26.125 -4.938 1 58.28 205 PHE B CA 1
ATOM 3360 C C . PHE B 1 205 ? 7.543 -26.641 -3.938 1 58.28 205 PHE B C 1
ATOM 3362 O O . PHE B 1 205 ? 7.945 -25.906 -3.025 1 58.28 205 PHE B O 1
ATOM 3369 N N . GLU B 1 206 ? 7.469 -27.906 -3.383 1 51.47 206 GLU B N 1
ATOM 3370 C CA . GLU B 1 206 ? 8.211 -28.484 -2.266 1 51.47 206 GLU B CA 1
ATOM 3371 C C . GLU B 1 206 ? 9.68 -28.688 -2.623 1 51.47 206 GLU B C 1
ATOM 3373 O O . GLU B 1 206 ? 10.461 -29.172 -1.8 1 51.47 206 GLU B O 1
ATOM 3378 N N . GLY B 1 207 ? 10.023 -28.641 -3.686 1 42.25 207 GLY B N 1
ATOM 3379 C CA . GLY B 1 207 ? 11.438 -28.844 -3.439 1 42.25 207 GLY B CA 1
ATOM 3380 C C . GLY B 1 207 ? 11.953 -28.062 -2.244 1 42.25 207 GLY B C 1
ATOM 3381 O O . GLY B 1 207 ? 13.156 -28.047 -1.975 1 42.25 207 GLY B O 1
ATOM 3382 N N . HIS B 1 208 ? 11.016 -27.203 -1.748 1 38.03 208 HIS B N 1
ATOM 3383 C CA . HIS B 1 208 ? 11.375 -26.406 -0.582 1 38.03 208 HIS B CA 1
ATOM 3384 C C . HIS B 1 208 ? 11.008 -27.125 0.712 1 38.03 208 HIS B C 1
ATOM 3386 O O . HIS B 1 208 ? 9.836 -27.406 0.958 1 38.03 208 HIS B O 1
ATOM 3392 N N . LYS B 1 209 ? 11.703 -28.094 1.167 1 37.62 209 LYS B N 1
ATOM 3393 C CA . LYS B 1 209 ? 11.57 -28.719 2.475 1 37.62 209 LYS B CA 1
ATOM 3394 C C . LYS B 1 209 ? 10.969 -27.766 3.494 1 37.62 209 LYS B C 1
ATOM 3396 O O . LYS B 1 209 ? 10.812 -28.109 4.668 1 37.62 209 LYS B O 1
ATOM 3401 N N . THR B 1 210 ? 11.047 -26.344 3.354 1 33.31 210 THR B N 1
ATOM 3402 C CA . THR B 1 210 ? 10.68 -25.672 4.598 1 33.31 210 THR B CA 1
ATOM 3403 C C . THR B 1 210 ? 9.164 -25.688 4.793 1 33.31 210 THR B C 1
ATOM 3405 O O . THR B 1 210 ? 8.648 -25.078 5.727 1 33.31 210 THR B O 1
ATOM 3408 N N . PHE B 1 211 ? 8.305 -26.266 4.02 1 27.86 211 PHE B N 1
ATOM 3409 C CA . PHE B 1 211 ? 6.965 -26.094 4.574 1 27.86 211 PHE B CA 1
ATOM 3410 C C . PHE B 1 211 ? 6.691 -27.141 5.656 1 27.86 211 PHE B C 1
ATOM 3412 O O . PHE B 1 211 ? 7.121 -28.281 5.547 1 27.86 211 PHE B O 1
#

Sequence (422 aa):
MNMNSFNAIQIAYTKTYHNACDLIEESKLLLDNERYARAHLLAHIAIEEMARCVMLSSAIMKFKIRSLNVKKLRNRETNHKDKIQLAYSMVEHMKGYTSPLSEQDRLEILAKSAVALIGQHIITDQEIDKLNDLKNSSFYTDHYGNETKKPSEVITKELATEMFNSAAVFRDYISFNNWHEGNGLIDLVRNMDNESLTSVKNIYFEGHKTFMNMNSFNAIQIAYTKTYHNACDLIEESKLLLDNERYARAHLLAHIAIEEMARCVMLSSAIMKFKIRSLNVKKLRNRETNHKDKIQLAYSMVEHMKGYTSPLSEQDRLEILAKSAVALIGQHIITDQEIDKLNDLKNSSFYTDHYGNETKKPSEVITKELATEMFNSAAVFRDYISFNNWHEGNGLIDLVRNMDNESLTSVKNIYFEGHKTF